Protein AF-A0A8J3VST5-F1 (afdb_monomer_lite)

Radius of gyration: 38.05 Å; chains: 1; bounding box: 133×100×87 Å

Secondary structure (DSSP, 8-state):
--SS----TTS-GGG--SHHHHHHHHHHHHHHTT---HHHHHHHHHTSTTSPPPPHHHHHHHHHSSPPPPHHHHHHHHHHTT--HHHHHHHHHHHHHHHHHHHHSPPPP----TTS--S--------------------------------------PPPPPPPPPPP----------PPPP--------------------------PPPP---HHHHHHHHHHHHHHHHHHHHHHHHHHHHHHHHH---S-HHHHHHHHHHHHHHHHHHHHHHHHHHHHHHHTS--------------------------------PPPPHHHHHHHHHHHHHHHS-HHHHHHHHHHH--HHHHHHHHHH-HHHHHHHHHHS-HHHHHHHHHHS-HHHHHHHHHHS-HHHHHHHHHTS-HHHHHHHHHHS-HHHHHHHHHHS-HHHHHHHHHHH-HHHHHHHHHT--GGGHHHHHHHHHHS-HHHHHHHHHHS-HHHHHHHHHHHHHHHHHHHHHHHHHHHHHTT------

pLDDT: mean 73.39, std 24.09, range [29.05, 98.31]

Structure (mmCIF, N/CA/C/O backbone):
data_AF-A0A8J3VST5-F1
#
_entry.id   AF-A0A8J3VST5-F1
#
loop_
_atom_site.group_PDB
_atom_site.id
_atom_site.type_symbol
_atom_site.label_atom_id
_atom_site.label_alt_id
_atom_site.label_comp_id
_atom_site.label_asym_id
_atom_site.label_entity_id
_atom_site.label_seq_id
_atom_site.pdbx_PDB_ins_code
_atom_site.Cartn_x
_atom_site.Cartn_y
_atom_site.Cartn_z
_atom_site.occupancy
_atom_site.B_iso_or_equiv
_atom_site.auth_seq_id
_atom_site.auth_comp_id
_atom_site.auth_asym_id
_atom_site.auth_atom_id
_atom_site.pdbx_PDB_model_num
ATOM 1 N N . MET A 1 1 ? 11.938 -4.687 -48.639 1.00 58.28 1 MET A N 1
ATOM 2 C CA . MET A 1 1 ? 10.747 -3.896 -48.274 1.00 58.28 1 MET A CA 1
ATOM 3 C C . MET A 1 1 ? 9.734 -4.888 -47.732 1.00 58.28 1 MET A C 1
ATOM 5 O O . MET A 1 1 ? 9.800 -6.022 -48.190 1.00 58.28 1 MET A O 1
ATOM 9 N N . PRO A 1 2 ? 8.868 -4.529 -46.771 1.00 67.06 2 PRO A N 1
ATOM 10 C CA . PRO A 1 2 ? 7.677 -5.338 -46.506 1.00 67.06 2 PRO A CA 1
ATOM 11 C C . PRO A 1 2 ? 6.933 -5.578 -47.833 1.00 67.06 2 PRO A C 1
ATOM 13 O O . PRO A 1 2 ? 6.939 -4.695 -48.692 1.00 67.06 2 PRO A O 1
ATOM 16 N N . ASP A 1 3 ? 6.347 -6.762 -48.019 1.00 78.00 3 ASP A N 1
ATOM 17 C CA . ASP A 1 3 ? 5.795 -7.239 -49.305 1.00 78.00 3 ASP A CA 1
ATOM 18 C C . ASP A 1 3 ? 4.527 -6.489 -49.784 1.00 78.00 3 ASP A C 1
ATOM 20 O O . ASP A 1 3 ? 3.815 -6.941 -50.677 1.00 78.00 3 ASP A O 1
ATOM 24 N N . GLY A 1 4 ? 4.248 -5.307 -49.232 1.00 84.44 4 GLY A N 1
ATOM 25 C CA . GLY A 1 4 ? 3.166 -4.427 -49.652 1.00 84.44 4 GLY A CA 1
ATOM 26 C C . GLY A 1 4 ? 3.228 -3.054 -48.973 1.00 84.44 4 GLY A C 1
ATOM 27 O O . GLY A 1 4 ? 3.917 -2.893 -47.959 1.00 84.44 4 GLY A O 1
ATOM 28 N N . PRO A 1 5 ? 2.531 -2.044 -49.530 1.00 86.75 5 PRO A N 1
ATOM 29 C CA . PRO A 1 5 ? 2.372 -0.748 -48.881 1.00 86.75 5 PRO A CA 1
ATOM 30 C C . PRO A 1 5 ? 1.632 -0.921 -47.553 1.00 86.75 5 PRO A C 1
ATOM 32 O O . PRO A 1 5 ? 0.603 -1.590 -47.478 1.00 86.75 5 PRO A O 1
ATOM 35 N N . VAL A 1 6 ? 2.159 -0.305 -46.499 1.00 90.12 6 VAL A N 1
ATOM 36 C CA . VAL A 1 6 ? 1.558 -0.361 -45.163 1.00 90.12 6 VAL A CA 1
ATOM 37 C C . VAL A 1 6 ? 0.532 0.758 -45.072 1.00 90.12 6 VAL A C 1
ATOM 39 O O . VAL A 1 6 ? 0.888 1.936 -45.119 1.00 90.12 6 VAL A O 1
ATOM 42 N N . THR A 1 7 ? -0.743 0.400 -44.943 1.00 91.56 7 THR A N 1
ATOM 43 C CA . THR A 1 7 ? -1.831 1.362 -44.743 1.00 91.56 7 THR A CA 1
ATOM 44 C C . THR A 1 7 ? -1.852 1.834 -43.291 1.00 91.56 7 THR A C 1
ATOM 46 O O . THR A 1 7 ? -1.927 1.031 -42.364 1.00 91.56 7 THR A O 1
ATOM 49 N N . THR A 1 8 ? -1.785 3.148 -43.080 1.00 92.25 8 THR A N 1
ATOM 50 C CA . THR A 1 8 ? -1.788 3.786 -41.750 1.00 92.25 8 THR A CA 1
ATOM 51 C C . THR A 1 8 ? -3.149 4.345 -41.339 1.00 92.25 8 THR A C 1
ATOM 53 O O . THR A 1 8 ? -3.230 5.114 -40.384 1.00 92.25 8 THR A O 1
ATOM 56 N N . ASP A 1 9 ? -4.222 3.953 -42.028 1.00 92.19 9 ASP A N 1
ATOM 57 C CA . ASP A 1 9 ? -5.561 4.513 -41.817 1.00 92.19 9 ASP A CA 1
ATOM 58 C C . ASP A 1 9 ? -6.121 4.237 -40.413 1.00 92.19 9 ASP A C 1
ATOM 60 O O . ASP A 1 9 ? -6.826 5.082 -39.866 1.00 92.19 9 ASP A O 1
ATOM 64 N N . ASP A 1 10 ? -5.693 3.143 -39.776 1.00 90.00 10 ASP A N 1
ATOM 65 C CA . ASP A 1 10 ? -6.088 2.760 -38.411 1.00 90.00 10 ASP A CA 1
ATOM 66 C C . ASP A 1 10 ? -5.302 3.480 -37.295 1.00 90.00 10 ASP A C 1
ATOM 68 O O . ASP A 1 10 ? -5.485 3.204 -36.098 1.00 90.00 10 ASP A O 1
ATOM 72 N N . ILE A 1 11 ? -4.369 4.367 -37.658 1.00 92.88 11 ILE A N 1
ATOM 73 C CA . ILE A 1 11 ? -3.562 5.132 -36.705 1.00 92.88 11 ILE A CA 1
ATOM 74 C C . ILE A 1 11 ? -4.218 6.512 -36.509 1.00 92.88 11 ILE A C 1
ATOM 76 O O . ILE A 1 11 ? -4.186 7.333 -37.429 1.00 92.88 11 ILE A O 1
ATOM 80 N N . PRO A 1 12 ? -4.776 6.810 -35.316 1.00 94.81 12 PRO A N 1
ATOM 81 C CA . PRO A 1 12 ? -5.526 8.041 -35.053 1.00 94.81 12 PRO A CA 1
ATOM 82 C C . PRO A 1 12 ? -4.596 9.254 -34.859 1.00 94.81 12 PRO A C 1
ATOM 84 O O . PRO A 1 12 ? -4.381 9.750 -33.749 1.00 94.81 12 PRO A O 1
ATOM 87 N N . LEU A 1 13 ? -3.982 9.721 -35.950 1.00 95.19 13 LEU A N 1
ATOM 88 C CA . LEU A 1 13 ? -2.997 10.815 -35.966 1.00 95.19 13 LEU A CA 1
ATOM 89 C C . LEU A 1 13 ? -3.588 12.190 -35.617 1.00 95.19 13 LEU A C 1
ATOM 91 O O . LEU A 1 13 ? -2.845 13.128 -35.308 1.00 95.19 13 LEU A O 1
ATOM 95 N N . GLU A 1 14 ? -4.908 12.338 -35.676 1.00 95.06 14 GLU A N 1
ATOM 96 C CA . GLU A 1 14 ? -5.625 13.557 -35.305 1.00 95.06 14 GLU A CA 1
ATOM 97 C C . GLU A 1 14 ? -5.476 13.911 -33.817 1.00 95.06 14 GLU A C 1
ATOM 99 O O . GLU A 1 14 ? -5.433 15.092 -33.488 1.00 95.06 14 GLU A O 1
ATOM 104 N N . HIS A 1 15 ? -5.248 12.921 -32.947 1.00 94.00 15 HIS A N 1
ATOM 105 C CA . HIS A 1 15 ? -5.088 13.108 -31.497 1.00 94.00 15 HIS A CA 1
ATOM 106 C C . HIS A 1 15 ? -3.631 13.337 -31.051 1.00 94.00 15 HIS A C 1
ATOM 108 O O . HIS A 1 15 ? -3.329 13.427 -29.858 1.00 94.00 15 HIS A O 1
ATOM 114 N N . VAL A 1 16 ? -2.685 13.409 -31.992 1.00 96.00 16 VAL A N 1
ATOM 115 C CA . VAL A 1 16 ? -1.262 13.577 -31.679 1.00 96.00 16 VAL A CA 1
ATOM 116 C C . VAL A 1 16 ? -0.948 15.056 -31.437 1.00 96.00 16 VAL A C 1
ATOM 118 O O . VAL A 1 16 ? -0.704 15.817 -32.376 1.00 96.00 16 VAL A O 1
ATOM 121 N N . HIS A 1 17 ? -0.930 15.445 -30.159 1.00 95.50 17 HIS A N 1
ATOM 122 C CA . HIS A 1 17 ? -0.619 16.812 -29.715 1.00 95.50 17 HIS A CA 1
ATOM 123 C C . HIS A 1 17 ? 0.739 16.966 -29.024 1.00 95.50 17 HIS A C 1
ATOM 125 O O . HIS A 1 17 ? 1.175 18.094 -28.837 1.00 95.50 17 HIS A O 1
ATOM 131 N N . SER A 1 18 ? 1.430 15.865 -28.710 1.00 95.06 18 SER A N 1
ATOM 132 C CA . SER A 1 18 ? 2.722 15.873 -28.013 1.00 95.06 18 SER A CA 1
ATOM 133 C C . SER A 1 18 ? 3.721 14.891 -28.630 1.00 95.06 18 SER A C 1
ATOM 135 O O . SER A 1 18 ? 3.349 13.951 -29.341 1.00 95.06 18 SER A O 1
ATOM 137 N N . PHE A 1 19 ? 5.018 15.063 -28.341 1.00 94.88 19 PHE A N 1
ATOM 138 C CA . PHE A 1 19 ? 6.050 14.124 -28.817 1.00 94.88 19 PHE A CA 1
ATOM 139 C C . PHE A 1 19 ? 5.926 12.730 -28.211 1.00 94.88 19 PHE A C 1
ATOM 141 O O . PHE A 1 19 ? 6.285 11.757 -28.871 1.00 94.88 19 PHE A O 1
ATOM 148 N N . ALA A 1 20 ? 5.392 12.623 -26.993 1.00 93.25 20 ALA A N 1
ATOM 149 C CA . ALA A 1 20 ? 5.099 11.334 -26.381 1.00 93.25 20 ALA A CA 1
ATOM 150 C C . ALA A 1 20 ? 4.013 10.588 -27.175 1.00 93.25 20 ALA A C 1
ATOM 152 O O . ALA A 1 20 ? 4.202 9.420 -27.517 1.00 93.25 20 ALA A O 1
ATOM 153 N N . ALA A 1 21 ? 2.934 11.283 -27.558 1.00 95.25 21 ALA A N 1
ATOM 154 C CA . ALA A 1 21 ? 1.873 10.716 -28.388 1.00 95.25 21 ALA A CA 1
ATOM 155 C C . ALA A 1 21 ? 2.378 10.338 -29.792 1.00 95.25 21 ALA A C 1
ATOM 157 O O . ALA A 1 21 ? 2.118 9.232 -30.266 1.00 95.25 21 ALA A O 1
ATOM 158 N N . LEU A 1 22 ? 3.173 11.206 -30.434 1.00 96.62 22 LEU A N 1
ATOM 159 C CA . LEU A 1 22 ? 3.771 10.915 -31.743 1.00 96.62 22 LEU A CA 1
ATOM 160 C C . LEU A 1 22 ? 4.664 9.672 -31.683 1.00 96.62 22 LEU A C 1
ATOM 162 O O . LEU A 1 22 ? 4.609 8.814 -32.563 1.00 96.62 22 LEU A O 1
ATOM 166 N N . ARG A 1 23 ? 5.476 9.558 -30.628 1.00 96.06 23 ARG A N 1
ATOM 167 C CA . ARG A 1 23 ? 6.342 8.402 -30.406 1.00 96.06 23 ARG A CA 1
ATOM 168 C C . ARG A 1 23 ? 5.530 7.122 -30.209 1.00 96.06 23 ARG A C 1
ATOM 170 O O . ARG A 1 23 ? 5.881 6.109 -30.805 1.00 96.06 23 ARG A O 1
ATOM 177 N N . ALA A 1 24 ? 4.444 7.161 -29.438 1.00 95.81 24 ALA A N 1
ATOM 178 C CA . ALA A 1 24 ? 3.555 6.011 -29.275 1.00 95.81 24 ALA A CA 1
ATOM 179 C C . ALA A 1 24 ? 2.986 5.537 -30.625 1.00 95.81 24 ALA A C 1
ATOM 181 O O . ALA A 1 24 ? 2.981 4.339 -30.907 1.00 95.81 24 ALA A O 1
ATOM 182 N N . MET A 1 25 ? 2.595 6.469 -31.502 1.00 97.38 25 MET A N 1
ATOM 183 C CA . MET A 1 25 ? 2.127 6.128 -32.851 1.00 97.38 25 MET A CA 1
ATOM 184 C C . MET A 1 25 ? 3.245 5.553 -33.730 1.00 97.38 25 MET A C 1
ATOM 186 O O . MET A 1 25 ? 3.006 4.596 -34.460 1.00 97.38 25 MET A O 1
ATOM 190 N N . LEU A 1 26 ? 4.478 6.064 -33.630 1.00 97.00 26 LEU A N 1
ATOM 191 C CA . LEU A 1 26 ? 5.635 5.495 -34.336 1.00 97.00 26 LEU A CA 1
ATOM 192 C C . LEU A 1 26 ? 5.984 4.078 -33.867 1.00 97.00 26 LEU A C 1
ATOM 194 O O . LEU A 1 26 ? 6.390 3.258 -34.687 1.00 97.00 26 LEU A O 1
ATOM 198 N N . ILE A 1 27 ? 5.825 3.780 -32.574 1.00 96.50 27 ILE A N 1
ATOM 199 C CA . ILE A 1 27 ? 5.998 2.424 -32.032 1.00 96.50 27 ILE A CA 1
ATOM 200 C C . ILE A 1 27 ? 4.908 1.501 -32.586 1.00 96.50 27 ILE A C 1
ATOM 202 O O . ILE A 1 27 ? 5.225 0.422 -33.075 1.00 96.50 27 ILE A O 1
ATOM 206 N N . ARG A 1 28 ? 3.647 1.950 -32.599 1.00 96.19 28 ARG A N 1
ATOM 207 C CA . ARG A 1 28 ? 2.539 1.182 -33.183 1.00 96.19 28 ARG A CA 1
ATOM 208 C C . ARG A 1 28 ? 2.754 0.913 -34.673 1.00 96.19 28 ARG A C 1
ATOM 210 O O . ARG A 1 28 ? 2.550 -0.208 -35.121 1.00 96.19 28 ARG A O 1
ATOM 217 N N . LEU A 1 29 ? 3.219 1.909 -35.427 1.00 96.75 29 LEU A N 1
ATOM 218 C CA . LEU A 1 29 ? 3.592 1.732 -36.829 1.00 96.75 29 LEU A CA 1
ATOM 219 C C . LEU A 1 29 ? 4.740 0.724 -36.975 1.00 96.75 29 LEU A C 1
ATOM 221 O O . LEU A 1 29 ? 4.660 -0.178 -37.797 1.00 96.75 29 LEU A O 1
ATOM 225 N N . HIS A 1 30 ? 5.784 0.829 -36.152 1.00 96.25 30 HIS A N 1
ATOM 226 C CA . HIS A 1 30 ? 6.892 -0.127 -36.149 1.00 96.25 30 HIS A CA 1
ATOM 227 C C . HIS A 1 30 ? 6.422 -1.568 -35.884 1.00 96.25 30 HIS A C 1
ATOM 229 O O . HIS A 1 30 ? 6.914 -2.496 -36.525 1.00 96.25 30 HIS A O 1
ATOM 235 N N . ASP A 1 31 ? 5.454 -1.751 -34.984 1.00 95.19 31 ASP A N 1
ATOM 236 C CA . ASP A 1 31 ? 4.835 -3.047 -34.705 1.00 95.19 31 ASP A CA 1
ATOM 237 C C . ASP A 1 31 ? 4.018 -3.569 -35.898 1.00 95.19 31 ASP A C 1
ATOM 239 O O . ASP A 1 31 ? 4.166 -4.736 -36.259 1.00 95.19 31 ASP A O 1
ATOM 243 N N . LEU A 1 32 ? 3.227 -2.711 -36.555 1.00 94.75 32 LEU A N 1
ATOM 244 C CA . LEU A 1 32 ? 2.435 -3.070 -37.742 1.00 94.75 32 LEU A CA 1
ATOM 245 C C . LEU A 1 32 ? 3.303 -3.525 -38.923 1.00 94.75 32 LEU A C 1
ATOM 247 O O . LEU A 1 32 ? 2.914 -4.424 -39.660 1.00 94.75 32 LEU A O 1
ATOM 251 N N . VAL A 1 33 ? 4.498 -2.949 -39.076 1.00 94.88 33 VAL A N 1
ATOM 252 C CA . VAL A 1 33 ? 5.461 -3.329 -40.128 1.00 94.88 33 VAL A CA 1
ATOM 253 C C . VAL A 1 33 ? 6.251 -4.600 -39.775 1.00 94.88 33 VAL A C 1
ATOM 255 O O . VAL A 1 33 ? 7.097 -5.048 -40.544 1.00 94.88 33 VAL A O 1
ATOM 258 N N . GLY A 1 34 ? 5.992 -5.218 -38.619 1.00 95.50 34 GLY A N 1
ATOM 259 C CA . GLY A 1 34 ? 6.677 -6.441 -38.199 1.00 95.50 34 GLY A CA 1
ATOM 260 C C . GLY A 1 34 ? 8.033 -6.196 -37.533 1.00 95.50 34 GLY A C 1
ATOM 261 O O . GLY A 1 34 ? 8.883 -7.082 -37.526 1.00 95.50 34 GLY A O 1
ATOM 262 N N . ARG A 1 35 ? 8.237 -5.011 -36.940 1.00 95.38 35 ARG A N 1
ATOM 263 C CA . ARG A 1 35 ? 9.435 -4.636 -36.165 1.00 95.38 35 ARG A CA 1
ATOM 264 C C . ARG A 1 35 ? 10.750 -4.766 -36.946 1.00 95.38 35 ARG A C 1
ATOM 266 O O . ARG A 1 35 ? 11.656 -5.478 -36.499 1.00 95.38 35 ARG A O 1
ATOM 273 N N . PRO A 1 36 ? 10.898 -4.064 -38.084 1.00 95.50 36 PRO A N 1
ATOM 274 C CA . PRO A 1 36 ? 12.119 -4.125 -38.882 1.00 95.50 36 PRO A CA 1
ATOM 275 C C . PRO A 1 36 ? 13.347 -3.762 -38.042 1.00 95.50 36 PRO A C 1
ATOM 277 O O . PRO A 1 36 ? 13.343 -2.805 -37.262 1.00 95.50 36 PRO A O 1
ATOM 280 N N . GLY A 1 37 ? 14.434 -4.511 -38.205 1.00 94.81 37 GLY A N 1
ATOM 281 C CA . GLY A 1 37 ? 15.653 -4.269 -37.442 1.00 94.81 37 GLY A CA 1
ATOM 282 C C . GLY A 1 37 ? 16.209 -2.867 -37.721 1.00 94.81 37 GLY A C 1
ATOM 283 O O . GLY A 1 37 ? 16.169 -2.377 -38.846 1.00 94.81 37 GLY A O 1
ATOM 284 N N . ALA A 1 38 ? 16.824 -2.211 -36.732 1.00 95.00 38 ALA A N 1
ATOM 285 C CA . ALA A 1 38 ? 17.410 -0.879 -36.942 1.00 95.00 38 ALA A CA 1
ATOM 286 C C . ALA A 1 38 ? 18.494 -0.852 -38.052 1.00 95.00 38 ALA A C 1
ATOM 288 O O . ALA A 1 38 ? 18.741 0.189 -38.660 1.00 95.00 38 ALA A O 1
ATOM 289 N N . GLY A 1 39 ? 19.121 -1.998 -38.350 1.00 92.81 39 GLY A N 1
ATOM 290 C CA . GLY A 1 39 ? 20.002 -2.161 -39.511 1.00 92.81 39 GLY A CA 1
ATOM 291 C C . GLY A 1 39 ? 19.263 -2.157 -40.856 1.00 92.81 39 GLY A C 1
ATOM 292 O O . GLY A 1 39 ? 19.779 -1.607 -41.824 1.00 92.81 39 GLY A O 1
ATOM 293 N N . GLU A 1 40 ? 18.051 -2.708 -40.916 1.00 95.38 40 GLU A N 1
ATOM 294 C CA . GLU A 1 40 ? 17.193 -2.689 -42.108 1.00 95.38 40 GLU A CA 1
ATOM 295 C C . GLU A 1 40 ? 16.663 -1.282 -42.365 1.00 95.38 40 GLU A C 1
ATOM 297 O O . GLU A 1 40 ? 16.781 -0.782 -43.478 1.00 95.38 40 GLU A O 1
ATOM 302 N N . VAL A 1 41 ? 16.205 -0.591 -41.316 1.00 96.44 41 VAL A N 1
ATOM 303 C CA . VAL A 1 41 ? 15.792 0.820 -41.397 1.00 96.44 41 VAL A CA 1
ATOM 304 C C . VAL A 1 41 ? 16.930 1.697 -41.934 1.00 96.44 41 VAL A C 1
ATOM 306 O O . VAL A 1 41 ? 16.716 2.526 -42.819 1.00 96.44 41 VAL A O 1
ATOM 309 N N . LYS A 1 42 ? 18.170 1.481 -41.469 1.00 95.88 42 LYS A N 1
ATOM 310 C CA . LYS A 1 42 ? 19.354 2.161 -42.018 1.00 95.88 42 LYS A CA 1
ATOM 311 C C . LYS A 1 42 ? 19.558 1.846 -43.504 1.00 95.88 42 LYS A C 1
ATOM 313 O O . LYS A 1 42 ? 19.840 2.754 -44.278 1.00 95.88 42 LYS A O 1
ATOM 318 N N . ARG A 1 43 ? 19.430 0.579 -43.914 1.00 95.88 43 ARG A N 1
ATOM 319 C CA . ARG A 1 43 ? 19.575 0.177 -45.326 1.00 95.88 43 ARG A CA 1
ATOM 320 C C . ARG A 1 43 ? 18.505 0.824 -46.210 1.00 95.88 43 ARG A C 1
ATOM 322 O O . ARG A 1 43 ? 18.849 1.352 -47.260 1.00 95.88 43 ARG A O 1
ATOM 329 N N . PHE A 1 44 ? 17.245 0.844 -45.774 1.00 95.25 44 PHE A N 1
ATOM 330 C CA . PHE A 1 44 ? 16.149 1.448 -46.539 1.00 95.25 44 PHE A CA 1
ATOM 331 C C . PHE A 1 44 ? 16.254 2.971 -46.633 1.00 95.25 44 PHE A C 1
ATOM 333 O O . PHE A 1 44 ? 15.956 3.531 -47.682 1.00 95.25 44 PHE A O 1
ATOM 340 N N . THR A 1 45 ? 16.709 3.643 -45.572 1.00 95.38 45 THR A N 1
ATOM 341 C CA . THR A 1 45 ? 16.940 5.097 -45.610 1.00 95.38 45 THR A CA 1
ATOM 342 C C . THR A 1 45 ? 18.154 5.474 -46.454 1.00 95.38 45 THR A C 1
ATOM 344 O O . THR A 1 45 ? 18.098 6.467 -47.165 1.00 95.38 45 THR A O 1
ATOM 347 N N . ALA A 1 46 ? 19.222 4.670 -46.439 1.00 95.75 46 ALA A N 1
ATOM 348 C CA . ALA A 1 46 ? 20.407 4.901 -47.270 1.00 95.75 46 ALA A CA 1
ATOM 349 C C . ALA A 1 46 ? 20.147 4.706 -48.775 1.00 95.75 46 ALA A C 1
ATOM 351 O O . ALA A 1 46 ? 20.812 5.330 -49.596 1.00 95.75 46 ALA A O 1
ATOM 352 N N . ALA A 1 47 ? 19.197 3.841 -49.141 1.00 94.50 47 ALA A N 1
ATOM 353 C CA . ALA A 1 47 ? 18.849 3.569 -50.536 1.00 94.50 47 ALA A CA 1
ATOM 354 C C . ALA A 1 47 ? 17.912 4.622 -51.158 1.00 94.50 47 ALA A C 1
ATOM 356 O O . ALA A 1 47 ? 17.701 4.608 -52.369 1.00 94.50 47 ALA A O 1
ATOM 357 N N . ALA A 1 48 ? 17.331 5.514 -50.351 1.00 95.12 48 ALA A N 1
ATOM 358 C CA . ALA A 1 48 ? 16.345 6.488 -50.797 1.00 95.12 48 ALA A CA 1
ATOM 359 C C . ALA A 1 48 ? 17.003 7.857 -51.070 1.00 95.12 48 ALA A C 1
ATOM 361 O O . ALA A 1 48 ? 17.449 8.516 -50.125 1.00 95.12 48 ALA A O 1
ATOM 362 N N . PRO A 1 49 ? 17.077 8.319 -52.333 1.00 95.31 49 PRO A N 1
ATOM 363 C CA . PRO A 1 49 ? 17.697 9.600 -52.653 1.00 95.31 49 PRO A CA 1
ATOM 364 C C . PRO A 1 49 ? 16.927 10.762 -52.011 1.00 95.31 49 PRO A C 1
ATOM 366 O O . PRO A 1 49 ? 15.701 10.812 -52.049 1.00 95.31 49 PRO A O 1
ATOM 369 N N . GLY A 1 50 ? 17.661 11.706 -51.415 1.00 94.88 50 GLY A N 1
ATOM 370 C CA . GLY A 1 50 ? 17.092 12.902 -50.781 1.00 94.88 50 GLY A CA 1
ATOM 371 C C . GLY A 1 50 ? 16.599 12.721 -49.340 1.00 94.88 50 GLY A C 1
ATOM 372 O O . GLY A 1 50 ? 16.145 13.694 -48.743 1.00 94.88 50 GLY A O 1
ATOM 373 N N . LEU A 1 51 ? 16.710 11.522 -48.753 1.00 96.25 51 LEU A N 1
ATOM 374 C CA . LEU A 1 51 ? 16.382 11.284 -47.343 1.00 96.25 51 LEU A CA 1
ATOM 375 C C . LEU A 1 51 ? 17.636 11.204 -46.465 1.00 96.25 51 LEU A C 1
ATOM 377 O O . LEU A 1 51 ? 18.693 10.723 -46.872 1.00 96.25 51 LEU A O 1
ATOM 381 N N . VAL A 1 52 ? 17.506 11.664 -45.218 1.00 97.25 52 VAL A N 1
ATOM 382 C CA . VAL A 1 52 ? 18.576 11.558 -44.220 1.00 97.25 52 VAL A CA 1
ATOM 383 C C . VAL A 1 52 ? 18.784 10.086 -43.864 1.00 97.25 52 VAL A C 1
ATOM 385 O O . VAL A 1 52 ? 17.853 9.389 -43.461 1.00 97.25 52 VAL A O 1
ATOM 388 N N . THR A 1 53 ? 20.026 9.611 -43.972 1.00 97.44 53 THR A N 1
ATOM 389 C CA . THR A 1 53 ? 20.379 8.254 -43.543 1.00 97.44 53 THR A CA 1
ATOM 390 C C . THR A 1 53 ? 20.366 8.165 -42.019 1.00 97.44 53 THR A C 1
ATOM 392 O O . THR A 1 53 ? 21.116 8.864 -41.336 1.00 97.44 53 THR A O 1
ATOM 395 N N . LEU A 1 54 ? 19.549 7.267 -41.469 1.00 97.31 54 LEU A N 1
ATOM 396 C CA . LEU A 1 54 ? 19.440 7.093 -40.023 1.00 97.31 54 LEU A CA 1
ATOM 397 C C . LEU A 1 54 ? 20.449 6.062 -39.519 1.00 97.31 54 LEU A C 1
ATOM 399 O O . LEU A 1 54 ? 20.483 4.915 -39.966 1.00 97.31 54 LEU A O 1
ATOM 403 N N . SER A 1 55 ? 21.270 6.446 -38.539 1.00 96.75 55 SER A N 1
ATOM 404 C CA . SER A 1 55 ? 22.145 5.489 -37.858 1.00 96.75 55 SER A CA 1
ATOM 405 C C . SER A 1 55 ? 21.330 4.534 -36.976 1.00 96.75 55 SER A C 1
ATOM 407 O O . SER A 1 55 ? 20.262 4.887 -36.474 1.00 96.75 55 SER A O 1
ATOM 409 N N . ARG A 1 56 ? 21.860 3.327 -36.727 1.00 95.88 56 ARG A N 1
ATOM 410 C CA . ARG A 1 56 ? 21.216 2.315 -35.868 1.00 95.88 56 ARG A CA 1
ATOM 411 C C . ARG A 1 56 ? 20.843 2.893 -34.496 1.00 95.88 56 ARG A C 1
ATOM 413 O O . ARG A 1 56 ? 19.709 2.741 -34.052 1.00 95.88 56 ARG A O 1
ATOM 420 N N . ASN A 1 57 ? 21.778 3.608 -33.867 1.00 94.56 57 ASN A N 1
ATOM 421 C CA . ASN A 1 57 ? 21.565 4.237 -32.563 1.00 94.56 57 ASN A CA 1
ATOM 422 C C . ASN A 1 57 ? 20.501 5.333 -32.631 1.00 94.56 57 ASN A C 1
ATOM 424 O O . ASN A 1 57 ? 19.720 5.482 -31.696 1.00 94.56 57 ASN A O 1
ATOM 428 N N . ARG A 1 58 ? 20.422 6.081 -33.739 1.00 96.50 58 ARG A N 1
ATOM 429 C CA . ARG A 1 58 ? 19.411 7.127 -33.899 1.00 96.50 58 ARG A CA 1
ATOM 430 C C . ARG A 1 58 ? 18.002 6.545 -33.989 1.00 96.50 58 ARG A C 1
ATOM 432 O O . ARG A 1 58 ? 17.125 7.024 -33.280 1.00 96.50 58 ARG A O 1
ATOM 439 N N . VAL A 1 59 ? 17.810 5.475 -34.765 1.00 96.50 59 VAL A N 1
ATOM 440 C CA . VAL A 1 59 ? 16.526 4.751 -34.846 1.00 96.50 59 VAL A CA 1
ATOM 441 C C . VAL A 1 59 ? 16.097 4.260 -33.461 1.00 96.50 59 VAL A C 1
ATOM 443 O O . VAL A 1 59 ? 14.973 4.517 -33.035 1.00 96.50 59 VAL A O 1
ATOM 446 N N . VAL A 1 60 ? 17.012 3.627 -32.716 1.00 95.19 60 VAL A N 1
ATOM 447 C CA . VAL A 1 60 ? 16.731 3.152 -31.351 1.00 95.19 60 VAL A CA 1
ATOM 448 C C . VAL A 1 60 ? 16.377 4.311 -30.423 1.00 95.19 60 VAL A C 1
ATOM 450 O O . VAL A 1 60 ? 15.404 4.209 -29.687 1.00 95.19 60 VAL A O 1
ATOM 453 N N . ARG A 1 61 ? 17.098 5.436 -30.472 1.00 94.50 61 ARG A N 1
ATOM 454 C CA . ARG A 1 61 ? 16.809 6.592 -29.610 1.00 94.50 61 ARG A CA 1
ATOM 455 C C . ARG A 1 61 ? 15.495 7.293 -29.953 1.00 94.50 61 ARG A C 1
ATOM 457 O O . ARG A 1 61 ? 14.870 7.806 -29.034 1.00 94.50 61 ARG A O 1
ATOM 464 N N . ILE A 1 62 ? 15.061 7.291 -31.214 1.00 95.38 62 ILE A N 1
ATOM 465 C CA . ILE A 1 62 ? 13.747 7.826 -31.610 1.00 95.38 62 ILE A CA 1
ATOM 466 C C . ILE A 1 62 ? 12.616 6.912 -31.111 1.00 95.38 62 ILE A C 1
ATOM 468 O O . ILE A 1 62 ? 11.618 7.394 -30.580 1.00 95.38 62 ILE A O 1
ATOM 472 N N . LEU A 1 63 ? 12.763 5.589 -31.246 1.00 95.12 63 LEU A N 1
ATOM 473 C CA . LEU A 1 63 ? 11.714 4.638 -30.854 1.00 95.12 63 LEU A CA 1
ATOM 474 C C . LEU A 1 63 ? 11.686 4.367 -29.343 1.00 95.12 63 LEU A C 1
ATOM 476 O O . LEU A 1 63 ? 10.615 4.219 -28.756 1.00 95.12 63 LEU A O 1
ATOM 480 N N . ARG A 1 64 ? 12.847 4.302 -28.687 1.00 89.56 64 ARG A N 1
ATOM 481 C CA . ARG A 1 64 ? 13.000 3.883 -27.280 1.00 89.56 64 ARG A CA 1
ATOM 482 C C . ARG A 1 64 ? 13.432 4.997 -26.328 1.00 89.56 64 ARG A C 1
ATOM 484 O O . ARG A 1 64 ? 13.163 4.884 -25.139 1.00 89.56 64 ARG A O 1
ATOM 491 N N . GLY A 1 65 ? 14.083 6.043 -26.827 1.00 83.31 65 GLY A N 1
ATOM 492 C CA . GLY A 1 65 ? 14.661 7.102 -26.003 1.00 83.31 65 GLY A CA 1
ATOM 493 C C . GLY A 1 65 ? 13.814 8.379 -25.929 1.00 83.31 65 GLY A C 1
ATOM 494 O O . GLY A 1 65 ? 12.758 8.476 -26.556 1.00 83.31 65 GLY A O 1
ATOM 495 N N . PRO A 1 66 ? 14.305 9.397 -25.198 1.00 84.62 66 PRO A N 1
ATOM 496 C CA . PRO A 1 66 ? 13.659 10.705 -25.075 1.00 84.62 66 PRO A CA 1
ATOM 497 C C . PRO A 1 66 ? 13.942 11.626 -26.276 1.00 84.62 66 PRO A C 1
ATOM 499 O O . PRO A 1 66 ? 13.648 12.821 -26.232 1.00 84.62 66 PRO A O 1
ATOM 502 N N . ILE A 1 67 ? 14.562 11.112 -27.347 1.00 92.75 67 ILE A N 1
ATOM 503 C CA . ILE A 1 67 ? 14.926 11.945 -28.491 1.00 92.75 67 ILE A CA 1
ATOM 504 C C . ILE A 1 67 ? 13.694 12.269 -29.320 1.00 92.75 67 ILE A C 1
ATOM 506 O O . ILE A 1 67 ? 13.017 11.395 -29.856 1.00 92.75 67 ILE A O 1
ATOM 510 N N . ARG A 1 68 ? 13.496 13.569 -29.518 1.00 94.12 68 ARG A N 1
ATOM 511 C CA . ARG A 1 68 ? 12.580 14.104 -30.512 1.00 94.12 68 ARG A CA 1
ATOM 512 C C . ARG A 1 68 ? 13.171 13.928 -31.919 1.00 94.12 68 ARG A C 1
ATOM 514 O O . ARG A 1 68 ? 14.245 14.482 -32.173 1.00 94.12 68 ARG A O 1
ATOM 521 N N . PRO A 1 69 ? 12.486 13.227 -32.840 1.00 97.00 69 PRO A N 1
ATOM 522 C CA . PRO A 1 69 ? 12.924 13.159 -34.226 1.00 97.00 69 PRO A CA 1
ATOM 523 C C . PRO A 1 69 ? 12.775 14.529 -34.897 1.00 97.00 69 PRO A C 1
ATOM 525 O O . PRO A 1 69 ? 11.781 15.239 -34.685 1.00 97.00 69 PRO A O 1
ATOM 528 N N . SER A 1 70 ? 13.746 14.895 -35.732 1.00 97.44 70 SER A N 1
ATOM 529 C CA . SER A 1 70 ? 13.565 15.985 -36.690 1.00 97.44 70 SER A CA 1
ATOM 530 C C . SER A 1 70 ? 12.507 15.601 -37.734 1.00 97.44 70 SER A C 1
ATOM 532 O O . SER A 1 70 ? 12.124 14.434 -37.861 1.00 97.44 70 SER A O 1
ATOM 534 N N . ARG A 1 71 ? 12.015 16.583 -38.494 1.00 97.31 71 ARG A N 1
ATOM 535 C CA . ARG A 1 71 ? 11.033 16.320 -39.554 1.00 97.31 71 ARG A CA 1
ATOM 536 C C . ARG A 1 71 ? 11.604 15.405 -40.645 1.00 97.31 71 ARG A C 1
ATOM 538 O O . ARG A 1 71 ? 10.916 14.495 -41.098 1.00 97.31 71 ARG A O 1
ATOM 545 N N . ASP A 1 72 ? 12.869 15.591 -41.009 1.00 97.75 72 ASP A N 1
ATOM 546 C CA . ASP A 1 72 ? 13.531 14.760 -42.021 1.00 97.75 72 ASP A CA 1
ATOM 547 C C . ASP A 1 72 ? 13.792 13.339 -41.512 1.00 97.75 72 ASP A C 1
ATOM 549 O O . ASP A 1 72 ? 13.635 12.374 -42.256 1.00 97.75 72 ASP A O 1
ATOM 553 N N . GLU A 1 73 ? 14.103 13.187 -40.220 1.00 97.81 73 GLU A N 1
ATOM 554 C CA . GLU A 1 73 ? 14.243 11.875 -39.580 1.00 97.81 73 GLU A CA 1
ATOM 555 C C . GLU A 1 73 ? 12.911 11.121 -39.526 1.00 97.81 73 GLU A C 1
ATOM 557 O O . GLU A 1 73 ? 12.876 9.914 -39.770 1.00 97.81 73 GLU A O 1
ATOM 562 N N . LEU A 1 74 ? 11.806 11.826 -39.253 1.00 98.12 74 LEU A N 1
ATOM 563 C CA . LEU A 1 74 ? 10.465 11.253 -39.325 1.00 98.12 74 LEU A CA 1
ATOM 564 C C . LEU A 1 74 ? 10.156 10.772 -40.749 1.00 98.12 74 LEU A C 1
ATOM 566 O O . LEU A 1 74 ? 9.750 9.628 -40.929 1.00 98.12 74 LEU A O 1
ATOM 570 N N . ARG A 1 75 ? 10.387 11.608 -41.768 1.00 97.88 75 ARG A N 1
ATOM 571 C CA . ARG A 1 75 ? 10.151 11.243 -43.176 1.00 97.88 75 ARG A CA 1
ATOM 572 C C . ARG A 1 75 ? 10.991 10.044 -43.613 1.00 97.88 75 ARG A C 1
ATOM 574 O O . ARG A 1 75 ? 10.473 9.160 -44.292 1.00 97.88 75 ARG A O 1
ATOM 581 N N . ALA A 1 76 ? 12.249 9.984 -43.178 1.00 97.69 76 ALA A N 1
ATOM 582 C CA . ALA A 1 76 ? 13.129 8.846 -43.416 1.00 97.69 76 ALA A CA 1
ATOM 583 C C . ALA A 1 76 ? 12.594 7.555 -42.765 1.00 97.69 76 ALA A C 1
ATOM 585 O O . ALA A 1 76 ? 12.562 6.512 -43.419 1.00 97.69 76 ALA A O 1
ATOM 586 N N . LEU A 1 77 ? 12.097 7.617 -41.521 1.00 97.69 77 LEU A N 1
ATOM 587 C CA . LEU A 1 77 ? 11.457 6.471 -40.859 1.00 97.69 77 LEU A CA 1
ATOM 588 C C . LEU A 1 77 ? 10.194 6.004 -41.588 1.00 97.69 77 LEU A C 1
ATOM 590 O O . LEU A 1 77 ? 10.055 4.813 -41.852 1.00 97.69 77 LEU A O 1
ATOM 594 N N . LEU A 1 78 ? 9.299 6.925 -41.950 1.00 97.75 78 LEU A N 1
ATOM 595 C CA . LEU A 1 78 ? 8.061 6.594 -42.664 1.00 97.75 78 LEU A CA 1
ATOM 596 C C . LEU A 1 78 ? 8.349 5.961 -44.031 1.00 97.75 78 LEU A C 1
ATOM 598 O O . LEU A 1 78 ? 7.675 5.012 -44.424 1.00 97.75 78 LEU A O 1
ATOM 602 N N . HIS A 1 79 ? 9.391 6.432 -44.724 1.00 96.56 79 HIS A N 1
ATOM 603 C CA . HIS A 1 79 ? 9.861 5.801 -45.954 1.00 96.56 79 HIS A CA 1
ATOM 604 C C . HIS A 1 79 ? 10.372 4.381 -45.718 1.00 96.56 79 HIS A C 1
ATOM 606 O O . HIS A 1 79 ? 9.997 3.465 -46.445 1.00 96.56 79 HIS A O 1
ATOM 612 N N . ALA A 1 80 ? 11.208 4.179 -44.698 1.00 96.88 80 ALA A N 1
ATOM 613 C CA . ALA A 1 80 ? 11.725 2.856 -44.360 1.00 96.88 80 ALA A CA 1
ATOM 614 C C . ALA A 1 80 ? 10.623 1.864 -43.953 1.00 96.88 80 ALA A C 1
ATOM 616 O O . ALA A 1 80 ? 10.790 0.661 -44.136 1.00 96.88 80 ALA A O 1
ATOM 617 N N . TYR A 1 81 ? 9.506 2.366 -43.429 1.00 97.25 81 TYR A N 1
ATOM 618 C CA . TYR A 1 81 ? 8.320 1.588 -43.071 1.00 97.25 81 TYR A CA 1
ATOM 619 C C . TYR A 1 81 ? 7.336 1.385 -44.228 1.00 97.25 81 TYR A C 1
ATOM 621 O O . TYR A 1 81 ? 6.299 0.764 -44.029 1.00 97.25 81 TYR A O 1
ATOM 629 N N . GLY A 1 82 ? 7.645 1.876 -45.432 1.00 96.44 82 GLY A N 1
ATOM 630 C CA . GLY A 1 82 ? 6.782 1.693 -46.598 1.00 96.44 82 GLY A CA 1
ATOM 631 C C . GLY A 1 82 ? 5.466 2.470 -46.519 1.00 96.44 82 GLY A C 1
ATOM 632 O O . GLY A 1 82 ? 4.500 2.084 -47.171 1.00 96.44 82 GLY A O 1
ATOM 633 N N . VAL A 1 83 ? 5.416 3.555 -45.734 1.00 96.94 83 VAL A N 1
ATOM 634 C CA . VAL A 1 83 ? 4.231 4.421 -45.658 1.00 96.94 83 VAL A CA 1
ATOM 635 C C . VAL A 1 83 ? 4.089 5.189 -46.981 1.00 96.94 83 VAL A C 1
ATOM 637 O O . VAL A 1 83 ? 5.053 5.869 -47.379 1.00 96.94 83 VAL A O 1
ATOM 640 N N . PRO A 1 84 ? 2.924 5.115 -47.653 1.00 96.25 84 PRO A N 1
ATOM 641 C CA . PRO A 1 84 ? 2.641 5.846 -48.889 1.00 96.25 84 PRO A CA 1
ATOM 642 C C . PRO A 1 84 ? 2.794 7.366 -48.740 1.00 96.25 84 PRO A C 1
ATOM 644 O O . PRO A 1 84 ? 2.593 7.922 -47.659 1.00 96.25 84 PRO A O 1
ATOM 647 N N . GLU A 1 85 ? 3.186 8.059 -49.810 1.00 94.44 85 GLU A N 1
ATOM 648 C CA . GLU A 1 85 ? 3.499 9.496 -49.766 1.00 94.44 85 GLU A CA 1
ATOM 649 C C . GLU A 1 85 ? 2.281 10.374 -49.433 1.00 94.44 85 GLU A C 1
ATOM 651 O O . GLU A 1 85 ? 2.397 11.327 -48.661 1.00 94.44 85 GLU A O 1
ATOM 656 N N . ASP A 1 86 ? 1.101 9.995 -49.917 1.00 93.62 86 ASP A N 1
ATOM 657 C CA . ASP A 1 86 ? -0.191 10.598 -49.582 1.00 93.62 86 ASP A CA 1
ATOM 658 C C . ASP A 1 86 ? -0.494 10.517 -48.076 1.00 93.62 86 ASP A C 1
ATOM 660 O O . ASP A 1 86 ? -0.965 11.489 -47.477 1.00 93.62 86 ASP A O 1
ATOM 664 N N . GLN A 1 87 ? -0.120 9.414 -47.423 1.00 96.12 87 GLN A N 1
ATOM 665 C CA . GLN A 1 87 ? -0.300 9.240 -45.981 1.00 96.12 87 GLN A CA 1
ATOM 666 C C . GLN A 1 87 ? 0.768 9.968 -45.151 1.00 96.12 87 GLN A C 1
ATOM 668 O O . GLN A 1 87 ? 0.490 10.413 -44.032 1.00 96.12 87 GLN A O 1
ATOM 673 N N . ARG A 1 88 ? 1.981 10.182 -45.686 1.00 96.56 88 ARG A N 1
ATOM 674 C CA . ARG A 1 88 ? 3.054 10.917 -44.980 1.00 96.56 88 ARG A CA 1
ATOM 675 C C . ARG A 1 88 ? 2.673 12.355 -44.648 1.00 96.56 88 ARG A C 1
ATOM 677 O O . ARG A 1 88 ? 3.159 12.889 -43.651 1.00 96.56 88 ARG A O 1
ATOM 684 N N . ARG A 1 89 ? 1.769 12.970 -45.416 1.00 96.25 89 ARG A N 1
ATOM 685 C CA . ARG A 1 89 ? 1.244 14.310 -45.116 1.00 96.25 89 ARG A CA 1
ATOM 686 C C . ARG A 1 89 ? 0.553 14.368 -43.747 1.00 96.25 89 ARG A C 1
ATOM 688 O O . ARG A 1 89 ? 0.812 15.295 -42.983 1.00 96.25 89 ARG A O 1
ATOM 695 N N . ARG A 1 90 ? -0.248 13.354 -43.393 1.00 96.94 90 ARG A N 1
ATOM 696 C CA . ARG A 1 90 ? -0.934 13.273 -42.085 1.00 96.94 90 ARG A CA 1
ATOM 697 C C . ARG A 1 90 ? 0.065 13.178 -40.929 1.00 96.94 90 ARG A C 1
ATOM 699 O O . ARG A 1 90 ? -0.127 13.798 -39.883 1.00 96.94 90 ARG A O 1
ATOM 706 N N . TRP A 1 91 ? 1.159 12.444 -41.130 1.00 97.62 91 TRP A N 1
ATOM 707 C CA . TRP A 1 91 ? 2.249 12.337 -40.158 1.00 97.62 91 TRP A CA 1
ATOM 708 C C . TRP A 1 91 ? 3.039 13.639 -39.999 1.00 97.62 91 TRP A C 1
ATOM 710 O O . TRP A 1 91 ? 3.389 14.010 -38.880 1.00 97.62 91 TRP A O 1
ATOM 720 N N . ASP A 1 92 ? 3.293 14.352 -41.095 1.00 97.38 92 ASP A N 1
ATOM 721 C CA . ASP A 1 92 ? 3.910 15.681 -41.073 1.00 97.38 92 ASP A CA 1
ATOM 722 C C . ASP A 1 92 ? 3.053 16.686 -40.281 1.00 97.38 92 ASP A C 1
ATOM 724 O O . ASP A 1 92 ? 3.579 17.463 -39.480 1.00 97.38 92 ASP A O 1
ATOM 728 N N . GLU A 1 93 ? 1.730 16.654 -40.463 1.00 96.56 93 GLU A N 1
ATOM 729 C CA . GLU A 1 93 ? 0.782 17.487 -39.714 1.00 96.56 93 GLU A CA 1
ATOM 730 C C . GLU A 1 93 ? 0.748 17.117 -38.222 1.00 96.56 93 GLU A C 1
ATOM 732 O O . GLU A 1 93 ? 0.777 18.005 -37.368 1.00 96.56 93 GLU A O 1
ATOM 737 N N . ALA A 1 94 ? 0.764 15.822 -37.888 1.00 97.25 94 ALA A N 1
ATOM 738 C CA . ALA A 1 94 ? 0.871 15.344 -36.507 1.00 97.25 94 ALA A CA 1
ATOM 739 C C . ALA A 1 94 ? 2.187 15.786 -35.844 1.00 97.25 94 ALA A C 1
ATOM 741 O O . ALA A 1 94 ? 2.193 16.250 -34.702 1.00 97.25 94 ALA A O 1
ATOM 742 N N . TRP A 1 95 ? 3.307 15.717 -36.571 1.00 97.56 95 TRP A N 1
ATOM 743 C CA . TRP A 1 95 ? 4.589 16.231 -36.092 1.00 97.56 95 TRP A CA 1
ATOM 744 C C . TRP A 1 95 ? 4.547 17.745 -35.879 1.00 97.56 95 TRP A C 1
ATOM 746 O O . TRP A 1 95 ? 5.071 18.229 -34.877 1.00 97.56 95 TRP A O 1
ATOM 756 N N . ALA A 1 96 ? 3.901 18.501 -36.773 1.00 96.56 96 ALA A N 1
ATOM 757 C CA . ALA A 1 96 ? 3.743 19.947 -36.634 1.00 96.56 96 ALA A CA 1
ATOM 758 C C . ALA A 1 96 ? 2.883 20.327 -35.415 1.00 96.56 96 ALA A C 1
ATOM 760 O O . ALA A 1 96 ? 3.248 21.252 -34.688 1.00 96.56 96 ALA A O 1
ATOM 761 N N . ARG A 1 97 ? 1.798 19.585 -35.141 1.00 95.81 97 ARG A N 1
ATOM 762 C CA . ARG A 1 97 ? 0.983 19.747 -33.922 1.00 95.81 97 ARG A CA 1
ATOM 763 C C . ARG A 1 97 ? 1.811 19.499 -32.661 1.00 95.81 97 ARG A C 1
ATOM 765 O O . ARG A 1 97 ? 1.910 20.393 -31.823 1.00 95.81 97 ARG A O 1
ATOM 772 N N . ALA A 1 98 ? 2.500 18.357 -32.589 1.00 95.62 98 ALA A N 1
ATOM 773 C CA . ALA A 1 98 ? 3.409 18.034 -31.486 1.00 95.62 98 ALA A CA 1
ATOM 774 C C . ALA A 1 98 ? 4.536 19.074 -31.322 1.00 95.62 98 ALA A C 1
ATOM 776 O O . ALA A 1 98 ? 4.956 19.398 -30.212 1.00 95.62 98 ALA A O 1
ATOM 777 N N . ALA A 1 99 ? 5.029 19.638 -32.428 1.00 94.06 99 ALA A N 1
ATOM 778 C CA . ALA A 1 99 ? 6.030 20.699 -32.423 1.00 94.06 99 ALA A CA 1
ATOM 779 C C . ALA A 1 99 ? 5.496 22.041 -31.900 1.00 94.06 99 ALA A C 1
ATOM 781 O O . ALA A 1 99 ? 6.251 22.771 -31.248 1.00 94.06 99 ALA A O 1
ATOM 782 N N . GLY A 1 100 ? 4.238 22.363 -32.212 1.00 89.12 100 GLY A N 1
ATOM 783 C CA . GLY A 1 100 ? 3.566 23.622 -31.893 1.00 89.12 100 GLY A CA 1
ATOM 784 C C . GLY A 1 100 ? 3.224 23.797 -30.414 1.00 89.12 100 GLY A C 1
ATOM 785 O O . GLY A 1 100 ? 3.232 24.928 -29.934 1.00 89.12 100 GLY A O 1
ATOM 786 N N . GLU A 1 101 ? 3.044 22.702 -29.669 1.00 71.38 101 GLU A N 1
ATOM 787 C CA . GLU A 1 101 ? 2.758 22.693 -28.222 1.00 71.38 101 GLU A CA 1
ATOM 788 C C . GLU A 1 101 ? 3.775 23.520 -27.404 1.00 71.38 101 GLU A C 1
ATOM 790 O O . GLU A 1 101 ? 3.445 24.141 -26.396 1.00 71.38 101 GLU A O 1
ATOM 795 N N . ARG A 1 102 ? 5.018 23.643 -27.890 1.00 57.56 102 ARG A N 1
ATOM 796 C CA . ARG A 1 102 ? 6.052 24.480 -27.261 1.00 57.56 102 ARG A CA 1
ATOM 797 C C . ARG A 1 102 ? 5.946 25.975 -27.543 1.00 57.56 102 ARG A C 1
ATOM 799 O O . ARG A 1 102 ? 6.468 26.747 -26.750 1.00 57.56 102 ARG A O 1
ATOM 806 N N . ARG A 1 103 ? 5.334 26.396 -28.653 1.00 60.16 103 ARG A N 1
ATOM 807 C CA . ARG A 1 103 ? 5.172 27.832 -28.951 1.00 60.16 103 ARG A CA 1
ATOM 808 C C . ARG A 1 103 ? 4.068 28.467 -28.109 1.00 60.16 103 ARG A C 1
ATOM 810 O O . ARG A 1 103 ? 4.103 29.671 -27.898 1.00 60.16 103 ARG A O 1
ATOM 817 N N . LEU A 1 104 ? 3.123 27.658 -27.633 1.00 52.19 104 LEU A N 1
ATOM 818 C CA . LEU A 1 104 ? 2.011 28.098 -26.792 1.00 52.19 104 LEU A CA 1
ATOM 819 C C . LEU A 1 104 ? 2.285 27.938 -25.294 1.00 52.19 104 LEU A C 1
ATOM 821 O O . LEU A 1 104 ? 1.565 28.524 -24.492 1.00 52.19 104 LEU A O 1
ATOM 825 N N . ARG A 1 105 ? 3.324 27.189 -24.898 1.00 48.66 105 ARG A N 1
ATOM 826 C CA . ARG A 1 105 ? 3.779 27.160 -23.506 1.00 48.66 105 ARG A CA 1
ATOM 827 C C . ARG A 1 105 ? 4.506 28.483 -23.223 1.00 48.66 105 ARG A C 1
ATOM 829 O O . ARG A 1 105 ? 5.564 28.698 -23.820 1.00 48.66 105 ARG A O 1
ATOM 836 N N . PRO A 1 106 ? 3.972 29.367 -22.354 1.00 47.00 106 PRO A N 1
ATOM 837 C CA . PRO A 1 106 ? 4.676 30.583 -21.979 1.00 47.00 106 PRO A CA 1
ATOM 838 C C . PRO A 1 106 ? 6.064 30.197 -21.450 1.00 47.00 106 PRO A C 1
ATOM 840 O O . PRO A 1 106 ? 6.180 29.153 -20.792 1.00 47.00 106 PRO A O 1
ATOM 843 N N . PRO A 1 107 ? 7.123 30.977 -21.742 1.00 52.25 107 PRO A N 1
ATOM 844 C CA . PRO A 1 107 ? 8.412 30.748 -21.107 1.00 52.25 107 PRO A CA 1
ATOM 845 C C . PRO A 1 107 ? 8.171 30.690 -19.599 1.00 52.25 107 PRO A C 1
ATOM 847 O O . PRO A 1 107 ? 7.469 31.547 -19.061 1.00 52.25 107 PRO A O 1
ATOM 850 N N . ALA A 1 108 ? 8.681 29.641 -18.945 1.00 51.09 108 ALA A N 1
ATOM 851 C CA . ALA A 1 108 ? 8.568 29.520 -17.498 1.00 51.09 108 ALA A CA 1
ATOM 852 C C . ALA A 1 108 ? 9.002 30.860 -16.880 1.00 51.09 108 ALA A C 1
ATOM 854 O O . ALA A 1 108 ? 10.022 31.400 -17.332 1.00 51.09 108 ALA A O 1
ATOM 855 N N . PRO A 1 109 ? 8.221 31.436 -15.945 1.00 50.75 109 PRO A N 1
ATOM 856 C CA . PRO A 1 109 ? 8.594 32.691 -15.314 1.00 50.75 109 PRO A CA 1
ATOM 857 C C . PRO A 1 109 ? 10.020 32.526 -14.801 1.00 50.75 109 PRO A C 1
ATOM 859 O O . PRO A 1 109 ? 10.311 31.577 -14.071 1.00 50.75 109 PRO A O 1
ATOM 862 N N . ARG A 1 110 ? 10.928 33.385 -15.278 1.00 45.84 110 ARG A N 1
ATOM 863 C CA . ARG A 1 110 ? 12.302 33.403 -14.784 1.00 45.84 110 ARG A CA 1
ATOM 864 C C . ARG A 1 110 ? 12.191 33.673 -13.293 1.00 45.84 110 ARG A C 1
ATOM 866 O O . ARG A 1 110 ? 11.734 34.747 -12.914 1.00 45.84 110 ARG A O 1
ATOM 873 N N . VAL A 1 111 ? 12.527 32.677 -12.481 1.00 52.41 111 VAL A N 1
ATOM 874 C CA . VAL A 1 111 ? 12.697 32.869 -11.046 1.00 52.41 111 VAL A CA 1
ATOM 875 C C . VAL A 1 111 ? 13.805 33.917 -10.922 1.00 52.41 111 VAL A C 1
ATOM 877 O O . VAL A 1 111 ? 14.884 33.680 -11.467 1.00 52.41 111 VAL A O 1
ATOM 880 N N . PRO A 1 112 ? 13.541 35.109 -10.360 1.00 48.84 112 PRO A N 1
ATOM 881 C CA . PRO A 1 112 ? 14.605 36.071 -10.128 1.00 48.84 112 PRO A CA 1
ATOM 882 C C . PRO A 1 112 ? 15.622 35.428 -9.183 1.00 48.84 112 PRO A C 1
ATOM 884 O O . PRO A 1 112 ? 15.236 34.893 -8.144 1.00 48.84 112 PRO A O 1
ATOM 887 N N . ASP A 1 113 ? 16.897 35.448 -9.571 1.00 39.53 113 ASP A N 1
ATOM 888 C CA . ASP A 1 113 ? 18.012 34.990 -8.744 1.00 39.53 113 ASP A CA 1
ATOM 889 C C . ASP A 1 113 ? 17.990 35.745 -7.408 1.00 39.53 113 ASP A C 1
ATOM 891 O O . ASP A 1 113 ? 18.341 36.921 -7.324 1.00 39.53 113 ASP A O 1
ATOM 895 N N . THR A 1 114 ? 17.566 35.077 -6.336 1.00 46.50 114 THR A N 1
ATOM 896 C CA . THR A 1 114 ? 17.582 35.607 -4.965 1.00 46.50 114 THR A CA 1
ATOM 897 C C . THR A 1 114 ? 18.980 35.517 -4.347 1.00 46.50 114 THR A C 1
ATOM 899 O O . THR A 1 114 ? 19.143 35.022 -3.235 1.00 46.50 114 THR A O 1
ATOM 902 N N . SER A 1 115 ? 20.007 35.977 -5.066 1.00 45.97 115 SER A N 1
ATOM 903 C CA . SER A 1 115 ? 21.396 36.000 -4.577 1.00 45.97 115 SER A CA 1
ATOM 904 C C . SER A 1 115 ? 21.937 37.402 -4.275 1.00 45.97 115 SER A C 1
ATOM 906 O O . SER A 1 115 ? 23.076 37.522 -3.841 1.00 45.97 115 SER A O 1
ATOM 908 N N . GLU A 1 116 ? 21.126 38.456 -4.389 1.00 43.19 116 GLU A N 1
ATOM 909 C CA . GLU A 1 116 ? 21.505 39.814 -3.969 1.00 43.19 116 GLU A CA 1
ATOM 910 C C . GLU A 1 116 ? 20.413 40.463 -3.108 1.00 43.19 116 GLU A C 1
ATOM 912 O O . GLU A 1 116 ? 19.635 41.279 -3.589 1.00 43.19 116 GLU A O 1
ATOM 917 N N . SER A 1 117 ? 20.331 40.124 -1.818 1.00 39.56 117 SER A N 1
ATOM 918 C CA . SER A 1 117 ? 19.768 41.052 -0.821 1.00 39.56 117 SER A CA 1
ATOM 919 C C . SER A 1 117 ? 20.085 40.596 0.604 1.00 39.56 117 SER A C 1
ATOM 921 O O . SER A 1 117 ? 19.280 39.953 1.271 1.00 39.56 117 SER A O 1
ATOM 923 N N . LEU A 1 118 ? 21.302 40.883 1.067 1.00 44.12 118 LEU A N 1
ATOM 924 C CA . LEU A 1 118 ? 21.669 40.776 2.483 1.00 44.12 118 LEU A CA 1
ATOM 925 C C . LEU A 1 118 ? 22.792 41.767 2.819 1.00 44.12 118 LEU A C 1
ATOM 927 O O . LEU A 1 118 ? 23.800 41.403 3.408 1.00 44.12 118 LEU A O 1
ATOM 931 N N . VAL A 1 119 ? 22.636 43.037 2.433 1.00 46.28 119 VAL A N 1
ATOM 932 C CA . VAL A 1 119 ? 23.407 44.139 3.024 1.00 46.28 119 VAL A CA 1
ATOM 933 C C . VAL A 1 119 ? 22.535 45.393 3.079 1.00 46.28 119 VAL A C 1
ATOM 935 O O . VAL A 1 119 ? 21.989 45.817 2.067 1.00 46.28 119 VAL A O 1
ATOM 938 N N . ALA A 1 120 ? 22.511 45.988 4.272 1.00 39.50 120 ALA A N 1
ATOM 939 C CA . ALA A 1 120 ? 22.023 47.317 4.628 1.00 39.50 120 ALA A CA 1
ATOM 940 C C . ALA A 1 120 ? 20.504 47.495 4.771 1.00 39.50 120 ALA A C 1
ATOM 942 O O . ALA A 1 120 ? 19.820 47.920 3.849 1.00 39.50 120 ALA A O 1
ATOM 943 N N . ASP A 1 121 ? 20.032 47.355 6.014 1.00 34.44 121 ASP A N 1
ATOM 944 C CA . ASP A 1 121 ? 19.024 48.282 6.519 1.00 34.44 121 ASP A CA 1
ATOM 945 C C . ASP A 1 121 ? 19.427 48.807 7.906 1.00 34.44 121 ASP A C 1
ATOM 947 O O . ASP A 1 121 ? 19.568 48.075 8.888 1.00 34.44 121 ASP A O 1
ATOM 951 N N . SER A 1 122 ? 19.747 50.097 7.945 1.00 40.47 122 SER A N 1
ATOM 952 C CA . SER A 1 122 ? 20.019 50.891 9.140 1.00 40.47 122 SER A CA 1
ATOM 953 C C . SER A 1 122 ? 19.929 52.357 8.749 1.00 40.47 122 SER A C 1
ATOM 955 O O . SER A 1 122 ? 20.940 52.965 8.397 1.00 40.47 122 SER A O 1
ATOM 957 N N . ARG A 1 123 ? 18.717 52.913 8.836 1.00 35.81 123 ARG A N 1
ATOM 958 C CA . ARG A 1 123 ? 18.376 54.214 9.451 1.00 35.81 123 ARG A CA 1
ATOM 959 C C . ARG A 1 123 ? 17.145 54.825 8.791 1.00 35.81 123 ARG A C 1
ATOM 961 O O . ARG A 1 123 ? 17.081 54.937 7.576 1.00 35.81 123 ARG A O 1
ATOM 968 N N . GLY A 1 124 ? 16.312 55.421 9.640 1.00 33.19 124 GLY A N 1
ATOM 969 C CA . GLY A 1 124 ? 15.680 56.695 9.309 1.00 33.19 124 GLY A CA 1
ATOM 970 C C . GLY A 1 124 ? 14.166 56.654 9.282 1.00 33.19 124 GLY A C 1
ATOM 971 O O . GLY A 1 124 ? 13.562 56.348 8.266 1.00 33.19 124 GLY A O 1
ATOM 972 N N . ALA A 1 125 ? 13.582 57.024 10.417 1.00 41.69 125 ALA A N 1
ATOM 973 C CA . ALA A 1 125 ? 12.207 57.471 10.531 1.00 41.69 125 ALA A CA 1
ATOM 974 C C . ALA A 1 125 ? 11.917 58.649 9.588 1.00 41.69 125 ALA A C 1
ATOM 976 O O . ALA A 1 125 ? 12.759 59.531 9.469 1.00 41.69 125 ALA A O 1
ATOM 977 N N . GLU A 1 126 ? 10.706 58.701 9.031 1.00 32.28 126 GLU A N 1
ATOM 978 C CA . GLU A 1 126 ? 9.828 59.878 9.060 1.00 32.28 126 GLU A CA 1
ATOM 979 C C . GLU A 1 126 ? 8.428 59.522 8.531 1.00 32.28 126 GLU A C 1
ATOM 981 O O . GLU A 1 126 ? 8.237 58.587 7.758 1.00 32.28 126 GLU A O 1
ATOM 986 N N . SER A 1 127 ? 7.440 60.231 9.068 1.00 35.25 127 SER A N 1
ATOM 987 C CA . SER A 1 127 ? 5.996 60.004 8.948 1.00 35.25 127 SER A CA 1
ATOM 988 C C . SER A 1 127 ? 5.383 61.024 7.944 1.00 35.25 127 SER A C 1
ATOM 990 O O . SER A 1 127 ? 6.129 61.596 7.155 1.00 35.25 127 SER A O 1
ATOM 992 N N . PRO A 1 128 ? 4.061 61.283 7.895 1.00 61.66 128 PRO A N 1
ATOM 993 C CA . PRO A 1 128 ? 3.131 60.800 6.866 1.00 61.66 128 PRO A CA 1
ATOM 994 C C . PRO A 1 128 ? 2.476 61.940 6.045 1.00 61.66 128 PRO A C 1
ATOM 996 O O . PRO A 1 128 ? 2.557 63.094 6.448 1.00 61.66 128 PRO A O 1
ATOM 999 N N . ALA A 1 129 ? 1.730 61.636 4.966 1.00 32.50 129 ALA A N 1
ATOM 1000 C CA . ALA A 1 129 ? 0.564 62.437 4.530 1.00 32.50 129 ALA A CA 1
ATOM 1001 C C . ALA A 1 129 ? -0.181 61.878 3.296 1.00 32.50 129 ALA A C 1
ATOM 1003 O O . ALA A 1 129 ? 0.444 61.413 2.349 1.00 32.50 129 ALA A O 1
ATOM 1004 N N . ALA A 1 130 ? -1.506 62.105 3.318 1.00 34.88 130 ALA A N 1
ATOM 1005 C CA . ALA A 1 130 ? -2.413 62.418 2.197 1.00 34.88 130 ALA A CA 1
ATOM 1006 C C . ALA A 1 130 ? -2.748 61.289 1.194 1.00 34.88 130 ALA A C 1
ATOM 1008 O O . ALA A 1 130 ? -1.903 60.789 0.469 1.00 34.88 130 ALA A O 1
ATOM 1009 N N . GLU A 1 131 ? -3.966 60.737 1.208 1.00 31.86 131 GLU A N 1
ATOM 1010 C CA . GLU A 1 131 ? -5.245 61.268 0.675 1.00 31.86 131 GLU A CA 1
ATOM 1011 C C . GLU A 1 131 ? -5.593 60.744 -0.730 1.00 31.86 131 GLU A C 1
ATOM 1013 O O . GLU A 1 131 ? -4.814 60.836 -1.672 1.00 31.86 131 GLU A O 1
ATOM 1018 N N . SER A 1 132 ? -6.850 60.295 -0.838 1.00 38.38 132 SER A N 1
ATOM 1019 C CA . SER A 1 132 ? -7.783 60.300 -1.985 1.00 38.38 132 SER A CA 1
ATOM 1020 C C . SER A 1 132 ? -8.379 58.904 -2.217 1.00 38.38 132 SER A C 1
ATOM 1022 O O . SER A 1 132 ? -7.709 57.954 -2.592 1.00 38.38 132 SER A O 1
ATOM 1024 N N . ARG A 1 133 ? -9.594 58.638 -1.722 1.00 35.03 133 ARG A N 1
ATOM 1025 C CA . ARG A 1 133 ? -10.898 58.949 -2.346 1.00 35.03 133 ARG A CA 1
ATOM 1026 C C . ARG A 1 133 ? -10.986 58.485 -3.803 1.00 35.03 133 ARG A C 1
ATOM 1028 O O . ARG A 1 133 ? -10.479 59.139 -4.701 1.00 35.03 133 ARG A O 1
ATOM 1035 N N . GLY A 1 134 ? -11.768 57.430 -4.013 1.00 33.59 134 GLY A N 1
ATOM 1036 C CA . GLY A 1 134 ? -12.238 56.996 -5.325 1.00 33.59 134 GLY A CA 1
ATOM 1037 C C . GLY A 1 134 ? -13.405 56.025 -5.183 1.00 33.59 134 GLY A C 1
ATOM 1038 O O . GLY A 1 134 ? -13.225 54.817 -5.249 1.00 33.59 134 GLY A O 1
ATOM 1039 N N . ALA A 1 135 ? -14.595 56.565 -4.926 1.00 37.91 135 ALA A N 1
ATOM 1040 C CA . ALA A 1 135 ? -15.859 55.843 -4.972 1.00 37.91 135 ALA A CA 1
ATOM 1041 C C . ALA A 1 135 ? -16.359 55.723 -6.424 1.00 37.91 135 ALA A C 1
ATOM 1043 O O . ALA A 1 135 ? -16.271 56.681 -7.187 1.00 37.91 135 ALA A O 1
ATOM 1044 N N . GLY A 1 136 ? -16.962 54.584 -6.771 1.00 34.22 136 GLY A N 1
ATOM 1045 C CA . GLY A 1 136 ? -17.756 54.395 -7.992 1.00 34.22 136 GLY A CA 1
ATOM 1046 C C . GLY A 1 136 ? -18.080 52.907 -8.179 1.00 34.22 136 GLY A C 1
ATOM 1047 O O . GLY A 1 136 ? -17.187 52.125 -8.447 1.00 34.22 136 GLY A O 1
ATOM 1048 N N . SER A 1 137 ? -19.263 52.403 -7.818 1.00 34.16 137 SER A N 1
ATOM 1049 C CA . SER A 1 137 ? -20.587 52.599 -8.436 1.00 34.16 137 SER A CA 1
ATOM 1050 C C . SER A 1 137 ? -20.918 51.557 -9.520 1.00 34.16 137 SER A C 1
ATOM 1052 O O . SER A 1 137 ? -20.489 51.692 -10.657 1.00 34.16 137 SER A O 1
ATOM 1054 N N . ARG A 1 138 ? -21.865 50.679 -9.144 1.00 34.12 138 ARG A N 1
ATOM 1055 C CA . ARG A 1 138 ? -23.019 50.161 -9.917 1.00 34.12 138 ARG A CA 1
ATOM 1056 C C . ARG A 1 138 ? -22.791 49.140 -11.040 1.00 34.12 138 ARG A C 1
ATOM 1058 O O . ARG A 1 138 ? -22.029 49.352 -11.969 1.00 34.12 138 ARG A O 1
ATOM 1065 N N . GLY A 1 139 ? -23.654 48.121 -11.020 1.00 32.59 139 GLY A N 1
ATOM 1066 C CA . GLY A 1 139 ? -23.984 47.293 -12.181 1.00 32.59 139 GLY A CA 1
ATOM 1067 C C . GLY A 1 139 ? -24.850 46.088 -11.819 1.00 32.59 139 GLY A C 1
ATOM 1068 O O . GLY A 1 139 ? -24.333 44.993 -11.656 1.00 32.59 139 GLY A O 1
ATOM 1069 N N . ALA A 1 140 ? -26.156 46.303 -11.657 1.00 36.91 140 ALA A N 1
ATOM 1070 C CA . ALA A 1 140 ? -27.170 45.263 -11.484 1.00 36.91 140 ALA A CA 1
ATOM 1071 C C . ALA A 1 140 ? -27.705 44.759 -12.842 1.00 36.91 140 ALA A C 1
ATOM 1073 O O . ALA A 1 140 ? -27.751 45.528 -13.800 1.00 36.91 140 ALA A O 1
ATOM 1074 N N . GLY A 1 141 ? -28.198 43.516 -12.880 1.00 32.47 141 GLY A N 1
ATOM 1075 C CA . GLY A 1 141 ? -29.058 42.953 -13.940 1.00 32.47 141 GLY A CA 1
ATOM 1076 C C . GLY A 1 141 ? -29.114 41.420 -13.835 1.00 32.47 141 GLY A C 1
ATOM 1077 O O . GLY A 1 141 ? -28.106 40.775 -14.079 1.00 32.47 141 GLY A O 1
ATOM 1078 N N . SER A 1 142 ? -30.141 40.808 -13.224 1.00 34.59 142 SER A N 1
ATOM 1079 C CA . SER A 1 142 ? -31.465 40.436 -13.793 1.00 34.59 142 SER A CA 1
ATOM 1080 C C . SER A 1 142 ? -31.355 39.273 -14.800 1.00 34.59 142 SER A C 1
ATOM 1082 O O . SER A 1 142 ? -30.773 39.468 -15.854 1.00 34.59 142 SER A O 1
ATOM 1084 N N . ARG A 1 143 ? -31.717 38.021 -14.460 1.00 35.19 143 ARG A N 1
ATOM 1085 C CA . ARG A 1 143 ? -33.056 37.360 -14.370 1.00 35.19 143 ARG A CA 1
ATOM 1086 C C . ARG A 1 143 ? -33.458 36.591 -15.652 1.00 35.19 143 ARG A C 1
ATOM 1088 O O . ARG A 1 143 ? -33.119 37.014 -16.745 1.00 35.19 143 ARG A O 1
ATOM 1095 N N . SER A 1 144 ? -34.296 35.560 -15.439 1.00 30.77 144 SER A N 1
ATOM 1096 C CA . SER A 1 144 ? -35.020 34.659 -16.376 1.00 30.77 144 SER A CA 1
ATOM 1097 C C . SER A 1 144 ? -34.273 33.351 -16.689 1.00 30.77 144 SER A C 1
ATOM 1099 O O . SER A 1 144 ? -33.178 33.408 -17.225 1.00 30.77 144 SER A O 1
ATOM 1101 N N . ALA A 1 145 ? -34.682 32.150 -16.253 1.00 37.12 145 ALA A N 1
ATOM 1102 C CA . ALA A 1 145 ? -35.975 31.437 -16.316 1.00 37.12 145 ALA A CA 1
ATOM 1103 C C . ALA A 1 145 ? -36.395 31.078 -17.756 1.00 37.12 145 ALA A C 1
ATOM 1105 O O . ALA A 1 145 ? -36.671 31.983 -18.539 1.00 37.12 145 ALA A O 1
ATOM 1106 N N . ASP A 1 146 ? -36.429 29.777 -18.077 1.00 31.33 146 ASP A N 1
ATOM 1107 C CA . ASP A 1 146 ? -37.646 28.940 -18.211 1.00 31.33 146 ASP A CA 1
ATOM 1108 C C . ASP A 1 146 ? -37.599 27.902 -19.364 1.00 31.33 146 ASP A C 1
ATOM 1110 O O . ASP A 1 146 ? -37.042 28.174 -20.424 1.00 31.33 146 ASP A O 1
ATOM 1114 N N . ALA A 1 147 ? -38.271 26.763 -19.119 1.00 32.84 147 ALA A N 1
ATOM 1115 C CA . ALA A 1 147 ? -38.742 25.698 -20.032 1.00 32.84 147 ALA A CA 1
ATOM 1116 C C . ALA A 1 147 ? -37.707 24.878 -20.855 1.00 32.84 147 ALA A C 1
ATOM 1118 O O . ALA A 1 147 ? -36.701 25.382 -21.324 1.00 32.84 147 ALA A O 1
ATOM 1119 N N . GLY A 1 148 ? -37.884 23.580 -21.127 1.00 30.22 148 GLY A N 1
ATOM 1120 C CA . GLY A 1 148 ? -39.047 22.709 -20.994 1.00 30.22 148 GLY A CA 1
ATOM 1121 C C . GLY A 1 148 ? -38.728 21.265 -21.429 1.00 30.22 148 GLY A C 1
ATOM 1122 O O . GLY A 1 148 ? -37.635 20.956 -21.897 1.00 30.22 148 GLY A O 1
ATOM 1123 N N . ALA A 1 149 ? -39.712 20.401 -21.202 1.00 32.84 149 ALA A N 1
ATOM 1124 C CA . ALA A 1 149 ? -39.706 18.941 -21.231 1.00 32.84 149 ALA A CA 1
ATOM 1125 C C . ALA A 1 149 ? -39.427 18.252 -22.584 1.00 32.84 149 ALA A C 1
ATOM 1127 O O . ALA A 1 149 ? -39.732 18.796 -23.642 1.00 32.84 149 ALA A O 1
ATOM 1128 N N . ALA A 1 150 ? -39.010 16.980 -22.511 1.00 34.25 150 ALA A N 1
ATOM 1129 C CA . ALA A 1 150 ? -39.467 15.926 -23.421 1.00 34.25 150 ALA A CA 1
ATOM 1130 C C . ALA A 1 150 ? -39.339 14.535 -22.765 1.00 34.25 150 ALA A C 1
ATOM 1132 O O . ALA A 1 150 ? -38.247 14.087 -22.420 1.00 34.25 150 ALA A O 1
ATOM 1133 N N . GLU A 1 151 ? -40.487 13.875 -22.608 1.00 32.84 151 GLU A N 1
ATOM 1134 C CA . GLU A 1 151 ? -40.642 12.432 -22.419 1.00 32.84 151 GLU A CA 1
ATOM 1135 C C . GLU A 1 151 ? -40.136 11.669 -23.650 1.00 32.84 151 GLU A C 1
ATOM 1137 O O . GLU A 1 151 ? -40.477 12.050 -24.766 1.00 32.84 151 GLU A O 1
ATOM 1142 N N . VAL A 1 152 ? -39.459 10.531 -23.459 1.00 38.09 152 VAL A N 1
ATOM 1143 C CA . VAL A 1 152 ? -39.617 9.351 -24.330 1.00 38.09 152 VAL A CA 1
ATOM 1144 C C . VAL A 1 152 ? -39.435 8.104 -23.466 1.00 38.09 152 VAL A C 1
ATOM 1146 O O . VAL A 1 152 ? -38.376 7.880 -22.882 1.00 38.09 152 VAL A O 1
ATOM 1149 N N . GLY A 1 153 ? -40.491 7.299 -23.376 1.00 35.81 153 GLY A N 1
ATOM 1150 C CA . GLY A 1 153 ? -40.459 5.987 -22.748 1.00 35.81 153 GLY A CA 1
ATOM 1151 C C . GLY A 1 153 ? -39.654 4.970 -23.559 1.00 35.81 153 GLY A C 1
ATOM 1152 O O . GLY A 1 153 ? -39.642 4.981 -24.789 1.00 35.81 153 GLY A O 1
ATOM 1153 N N . SER A 1 154 ? -39.020 4.034 -22.863 1.00 35.62 154 SER A N 1
ATOM 1154 C CA . SER A 1 154 ? -38.650 2.746 -23.444 1.00 35.62 154 SER A CA 1
ATOM 1155 C C . SER A 1 154 ? -38.773 1.657 -22.395 1.00 35.62 154 SER A C 1
ATOM 1157 O O . SER A 1 154 ? -38.054 1.615 -21.400 1.00 35.62 154 SER A O 1
ATOM 1159 N N . ALA A 1 155 ? -39.757 0.804 -22.648 1.00 33.25 155 ALA A N 1
ATOM 1160 C CA . ALA A 1 155 ? -39.927 -0.504 -22.060 1.00 33.25 155 ALA A CA 1
ATOM 1161 C C . ALA A 1 155 ? -38.862 -1.468 -22.603 1.00 33.25 155 ALA A C 1
ATOM 1163 O O . ALA A 1 155 ? -38.453 -1.346 -23.756 1.00 33.25 155 ALA A O 1
ATOM 1164 N N . GLY A 1 156 ? -38.513 -2.487 -21.816 1.00 31.56 156 GLY A N 1
ATOM 1165 C CA . GLY A 1 156 ? -38.050 -3.754 -22.381 1.00 31.56 156 GLY A CA 1
ATOM 1166 C C . GLY A 1 156 ? -36.890 -4.426 -21.659 1.00 31.56 156 GLY A C 1
ATOM 1167 O O . GLY A 1 156 ? -35.734 -4.133 -21.931 1.00 31.56 156 GLY A O 1
ATOM 1168 N N . SER A 1 157 ? -37.247 -5.448 -20.879 1.00 34.00 157 SER A N 1
ATOM 1169 C CA . SER A 1 157 ? -36.536 -6.735 -20.816 1.00 34.00 157 SER A CA 1
ATOM 1170 C C . SER A 1 157 ? -35.299 -6.854 -19.917 1.00 34.00 157 SER A C 1
ATOM 1172 O O . SER A 1 157 ? -34.157 -6.823 -20.364 1.00 34.00 157 SER A O 1
ATOM 1174 N N . THR A 1 158 ? -35.554 -7.175 -18.649 1.00 38.62 158 THR A N 1
ATOM 1175 C CA . THR A 1 158 ? -34.677 -7.996 -17.801 1.00 38.62 158 THR A CA 1
ATOM 1176 C C . THR A 1 158 ? -34.952 -9.485 -18.064 1.00 38.62 158 THR A C 1
ATOM 1178 O O . THR A 1 158 ? -36.100 -9.912 -17.922 1.00 38.62 158 THR A O 1
ATOM 1181 N N . PRO A 1 159 ? -33.951 -10.314 -18.414 1.00 46.88 159 PRO A N 1
ATOM 1182 C CA . PRO A 1 159 ? -34.089 -11.759 -18.333 1.00 46.88 159 PRO A CA 1
ATOM 1183 C C . PRO A 1 159 ? -33.745 -12.237 -16.918 1.00 46.88 159 PRO A C 1
ATOM 1185 O O . PRO A 1 159 ? -32.732 -11.859 -16.333 1.00 46.88 159 PRO A O 1
ATOM 1188 N N . ALA A 1 160 ? -34.637 -13.061 -16.378 1.00 37.09 160 ALA A N 1
ATOM 1189 C CA . ALA A 1 160 ? -34.489 -13.758 -15.114 1.00 37.09 160 ALA A CA 1
ATOM 1190 C C . ALA A 1 160 ? -33.339 -14.777 -15.182 1.00 37.09 160 ALA A C 1
ATOM 1192 O O . ALA A 1 160 ? -33.364 -15.681 -16.018 1.00 37.09 160 ALA A O 1
ATOM 1193 N N . GLU A 1 161 ? -32.371 -14.659 -14.274 1.00 37.03 161 GLU A N 1
ATOM 1194 C CA . GLU A 1 161 ? -31.430 -15.737 -13.965 1.00 37.03 161 GLU A CA 1
ATOM 1195 C C . GLU A 1 161 ? -31.975 -16.607 -12.817 1.00 37.03 161 GLU A C 1
ATOM 1197 O O . GLU A 1 161 ? -32.517 -16.079 -11.840 1.00 37.03 161 GLU A O 1
ATOM 1202 N N . PRO A 1 162 ? -31.866 -17.943 -12.918 1.00 53.78 162 PRO A N 1
ATOM 1203 C CA . PRO A 1 162 ? -32.424 -18.862 -11.939 1.00 53.78 162 PRO A CA 1
ATOM 1204 C C . PRO A 1 162 ? -31.510 -19.050 -10.720 1.00 53.78 162 PRO A C 1
ATOM 1206 O O . PRO A 1 162 ? -30.345 -19.427 -10.832 1.00 53.78 162 PRO A O 1
ATOM 1209 N N . HIS A 1 163 ? -32.099 -18.887 -9.536 1.00 42.84 163 HIS A N 1
ATOM 1210 C CA . HIS A 1 163 ? -31.574 -19.393 -8.269 1.00 42.84 163 HIS A CA 1
ATOM 1211 C C . HIS A 1 163 ? -31.439 -20.929 -8.293 1.00 42.84 163 HIS A C 1
ATOM 1213 O O . HIS A 1 163 ? -32.440 -21.613 -8.528 1.00 42.84 163 HIS A O 1
ATOM 1219 N N . PRO A 1 164 ? -30.274 -21.508 -7.952 1.00 49.84 164 PRO A N 1
ATOM 1220 C CA . PRO A 1 164 ? -30.200 -22.906 -7.556 1.00 49.84 164 PRO A CA 1
ATOM 1221 C C . PRO A 1 164 ? -30.542 -23.077 -6.066 1.00 49.84 164 PRO A C 1
ATOM 1223 O O . PRO A 1 164 ? -30.056 -22.356 -5.194 1.00 49.84 164 PRO A O 1
ATOM 1226 N N . ALA A 1 165 ? -31.399 -24.063 -5.800 1.00 43.97 165 ALA A N 1
ATOM 1227 C CA . ALA A 1 165 ? -31.830 -24.516 -4.483 1.00 43.97 165 ALA A CA 1
ATOM 1228 C C . ALA A 1 165 ? -30.665 -25.028 -3.600 1.00 43.97 165 ALA A C 1
ATOM 1230 O O . ALA A 1 165 ? -29.658 -25.514 -4.124 1.00 43.97 165 ALA A O 1
ATOM 1231 N N . PRO A 1 166 ? -30.810 -24.985 -2.261 1.00 44.53 166 PRO A N 1
ATOM 1232 C CA . PRO A 1 166 ? -29.790 -25.452 -1.329 1.00 44.53 166 PRO A CA 1
ATOM 1233 C C . PRO A 1 166 ? -29.727 -26.985 -1.306 1.00 44.53 166 PRO A C 1
ATOM 1235 O O . PRO A 1 166 ? -30.729 -27.658 -1.063 1.00 44.53 166 PRO A O 1
ATOM 1238 N N . ARG A 1 167 ? -28.536 -27.549 -1.539 1.00 38.16 167 ARG A N 1
ATOM 1239 C CA . ARG A 1 167 ? -28.272 -28.970 -1.291 1.00 38.16 167 ARG A CA 1
ATOM 1240 C C . ARG A 1 167 ? -27.990 -29.198 0.188 1.00 38.16 167 ARG A C 1
ATOM 1242 O O . ARG A 1 167 ? -27.146 -28.540 0.790 1.00 38.16 167 ARG A O 1
ATOM 1249 N N . SER A 1 168 ? -28.745 -30.146 0.722 1.00 36.81 168 SER A N 1
ATOM 1250 C CA . SER A 1 168 ? -28.686 -30.676 2.072 1.00 36.81 168 SER A CA 1
ATOM 1251 C C . SER A 1 168 ? -27.316 -31.232 2.454 1.00 36.81 168 SER A C 1
ATOM 1253 O O . SER A 1 168 ? -26.545 -31.699 1.619 1.00 36.81 168 SER A O 1
ATOM 1255 N N . ALA A 1 169 ? -27.102 -31.190 3.765 1.00 38.47 169 ALA A N 1
ATOM 1256 C CA . ALA A 1 169 ? -26.028 -31.768 4.547 1.00 38.47 169 ALA A CA 1
ATOM 1257 C C . ALA A 1 169 ? -25.585 -33.175 4.114 1.00 38.47 169 ALA A C 1
ATOM 1259 O O . ALA A 1 169 ? -26.401 -34.091 4.045 1.00 38.47 169 ALA A O 1
ATOM 1260 N N . GLU A 1 170 ? -24.269 -33.358 4.007 1.00 35.44 170 GLU A N 1
ATOM 1261 C CA . GLU A 1 170 ? -23.624 -34.639 4.282 1.00 35.44 170 GLU A CA 1
ATOM 1262 C C . GLU A 1 170 ? -22.519 -34.437 5.316 1.00 35.44 170 GLU A C 1
ATOM 1264 O O . GLU A 1 170 ? -21.641 -33.580 5.211 1.00 35.44 170 GLU A O 1
ATOM 1269 N N . SER A 1 171 ? -22.654 -35.213 6.381 1.00 39.59 171 SER A N 1
ATOM 1270 C CA . SER A 1 171 ? -21.802 -35.278 7.551 1.00 39.59 171 SER A CA 1
ATOM 1271 C C . SER A 1 171 ? -20.602 -36.169 7.248 1.00 39.59 171 SER A C 1
ATOM 1273 O O . SER A 1 171 ? -20.798 -37.346 6.968 1.00 39.59 171 SER A O 1
ATOM 1275 N N . LEU A 1 172 ? -19.373 -35.663 7.375 1.00 37.34 172 LEU A N 1
ATOM 1276 C CA . LEU A 1 172 ? -18.175 -36.506 7.382 1.00 37.34 172 LEU A CA 1
ATOM 1277 C C . LEU A 1 172 ? -17.185 -36.040 8.458 1.00 37.34 172 LEU A C 1
ATOM 1279 O O . LEU A 1 172 ? -16.429 -35.090 8.295 1.00 37.34 172 LEU A O 1
ATOM 1283 N N . THR A 1 173 ? -17.274 -36.746 9.587 1.00 36.03 173 THR A N 1
ATOM 1284 C CA . THR A 1 173 ? -16.167 -37.333 10.363 1.00 36.03 173 THR A CA 1
ATOM 1285 C C . THR A 1 173 ? -14.839 -36.577 10.450 1.00 36.03 173 THR A C 1
ATOM 1287 O O . THR A 1 173 ? -14.022 -36.568 9.533 1.00 36.03 173 THR A O 1
ATOM 1290 N N . THR A 1 174 ? -14.578 -36.096 11.662 1.00 38.12 174 THR A N 1
ATOM 1291 C CA . THR A 1 174 ? -13.273 -35.754 12.232 1.00 38.12 174 THR A CA 1
ATOM 1292 C C . THR A 1 174 ? -12.306 -36.950 12.255 1.00 38.12 174 THR A C 1
ATOM 1294 O O . THR A 1 174 ? -12.645 -37.996 12.813 1.00 38.12 174 THR A O 1
ATOM 1297 N N . PRO A 1 175 ? -11.051 -36.801 11.788 1.00 41.00 175 PRO A N 1
ATOM 1298 C CA . PRO A 1 175 ? -9.960 -37.658 12.218 1.00 41.00 175 PRO A CA 1
ATOM 1299 C C . PRO A 1 175 ? -9.155 -36.973 13.331 1.00 41.00 175 PRO A C 1
ATOM 1301 O O . PRO A 1 175 ? -8.398 -36.029 13.131 1.00 41.00 175 PRO A O 1
ATOM 1304 N N . ARG A 1 176 ? -9.409 -37.493 14.531 1.00 33.12 176 ARG A N 1
ATOM 1305 C CA . ARG A 1 176 ? -8.526 -37.692 15.686 1.00 33.12 176 ARG A CA 1
ATOM 1306 C C . ARG A 1 176 ? -7.066 -37.223 15.525 1.00 33.12 176 ARG A C 1
ATOM 1308 O O . ARG A 1 176 ? -6.298 -37.785 14.749 1.00 33.12 176 ARG A O 1
ATOM 1315 N N . SER A 1 177 ? -6.703 -36.268 16.380 1.00 33.62 177 SER A N 1
ATOM 1316 C CA . SER A 1 177 ? -5.348 -35.810 16.688 1.00 33.62 177 SER A CA 1
ATOM 1317 C C . SER A 1 177 ? -4.373 -36.961 16.948 1.00 33.62 177 SER A C 1
ATOM 1319 O O . SER A 1 177 ? -4.645 -37.838 17.771 1.00 33.62 177 SER A O 1
ATOM 1321 N N . ALA A 1 178 ? -3.213 -36.904 16.297 1.00 35.00 178 ALA A N 1
ATOM 1322 C CA . ALA A 1 178 ? -2.019 -37.642 16.682 1.00 35.00 178 ALA A CA 1
ATOM 1323 C C . ALA A 1 178 ? -0.948 -36.628 17.108 1.00 35.00 178 ALA A C 1
ATOM 1325 O O . ALA A 1 178 ? -0.470 -35.835 16.300 1.00 35.00 178 ALA A O 1
ATOM 1326 N N . GLU A 1 179 ? -0.615 -36.645 18.398 1.00 39.91 179 GLU A N 1
ATOM 1327 C CA . GLU A 1 179 ? 0.559 -35.988 18.971 1.00 39.91 179 GLU A CA 1
ATOM 1328 C C . GLU A 1 179 ? 1.848 -36.579 18.379 1.00 39.91 179 GLU A C 1
ATOM 1330 O O . GLU A 1 179 ? 1.982 -37.806 18.317 1.00 39.91 179 GLU A O 1
ATOM 1335 N N . PRO A 1 180 ? 2.860 -35.755 18.069 1.00 42.62 180 PRO A N 1
ATOM 1336 C CA . PRO A 1 180 ? 4.236 -36.206 18.077 1.00 42.62 180 PRO A CA 1
ATOM 1337 C C . PRO A 1 180 ? 4.948 -35.707 19.337 1.00 42.62 180 PRO A C 1
ATOM 1339 O O . PRO A 1 180 ? 5.052 -34.516 19.621 1.00 42.62 180 PRO A O 1
ATOM 1342 N N . ARG A 1 181 ? 5.438 -36.697 20.080 1.00 33.41 181 ARG A N 1
ATOM 1343 C CA . ARG A 1 181 ? 6.300 -36.605 21.254 1.00 33.41 181 ARG A CA 1
ATOM 1344 C C . ARG A 1 181 ? 7.524 -35.723 21.003 1.00 33.41 181 ARG A C 1
ATOM 1346 O O . ARG A 1 181 ? 8.284 -35.955 20.066 1.00 33.41 181 ARG A O 1
ATOM 1353 N N . SER A 1 182 ? 7.747 -34.794 21.922 1.00 33.81 182 SER A N 1
ATOM 1354 C CA . SER A 1 182 ? 8.990 -34.048 22.093 1.00 33.81 182 SER A CA 1
ATOM 1355 C C . SER A 1 182 ? 10.136 -34.979 22.506 1.00 33.81 182 SER A C 1
ATOM 1357 O O . SER A 1 182 ? 10.001 -35.747 23.459 1.00 33.81 182 SER A O 1
ATOM 1359 N N . ALA A 1 183 ? 11.281 -34.863 21.834 1.00 35.19 183 ALA A N 1
ATOM 1360 C CA . ALA A 1 183 ? 12.578 -35.325 22.325 1.00 35.19 183 ALA A CA 1
ATOM 1361 C C . ALA A 1 183 ? 13.599 -34.180 22.168 1.00 35.19 183 ALA A C 1
ATOM 1363 O O . ALA A 1 183 ? 13.531 -33.452 21.174 1.00 35.19 183 ALA A O 1
ATOM 1364 N N . PRO A 1 184 ? 14.499 -33.974 23.146 1.00 36.84 184 PRO A N 1
ATOM 1365 C CA . PRO A 1 184 ? 15.330 -32.780 23.231 1.00 36.84 184 PRO A CA 1
ATOM 1366 C C . PRO A 1 184 ? 16.602 -32.943 22.393 1.00 36.84 184 PRO A C 1
ATOM 1368 O O . PRO A 1 184 ? 17.297 -33.950 22.516 1.00 36.84 184 PRO A O 1
ATOM 1371 N N . LEU A 1 185 ? 16.933 -31.943 21.574 1.00 33.50 185 LEU A N 1
ATOM 1372 C CA . LEU A 1 185 ? 18.261 -31.824 20.978 1.00 33.50 185 LEU A CA 1
ATOM 1373 C C . LEU A 1 185 ? 19.038 -30.715 21.678 1.00 33.50 185 LEU A C 1
ATOM 1375 O O . LEU A 1 185 ? 18.540 -29.615 21.910 1.00 33.50 185 LEU A O 1
ATOM 1379 N N . ALA A 1 186 ? 20.241 -31.113 22.072 1.00 32.25 186 ALA A N 1
AT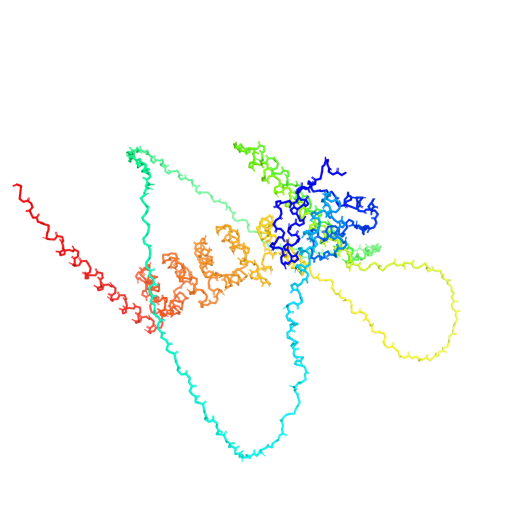OM 1380 C CA . ALA A 1 186 ? 21.189 -30.401 22.891 1.00 32.25 186 ALA A CA 1
ATOM 1381 C C . ALA A 1 186 ? 21.641 -29.080 22.259 1.00 32.25 186 ALA A C 1
ATOM 1383 O O . ALA A 1 186 ? 21.863 -28.979 21.054 1.00 32.25 186 ALA A O 1
ATOM 1384 N N . ALA A 1 187 ? 21.812 -28.088 23.126 1.00 32.59 187 ALA A N 1
ATOM 1385 C CA . ALA A 1 187 ? 22.553 -26.877 22.848 1.00 32.59 187 ALA A CA 1
ATOM 1386 C C . ALA A 1 187 ? 24.053 -27.205 22.843 1.00 32.59 187 ALA A C 1
ATOM 1388 O O . ALA A 1 187 ? 24.606 -27.564 23.881 1.00 32.59 187 ALA A O 1
ATOM 1389 N N . GLU A 1 188 ? 24.710 -27.063 21.694 1.00 30.06 188 GLU A N 1
ATOM 1390 C CA . GLU A 1 188 ? 26.167 -26.944 21.630 1.00 30.06 188 GLU A CA 1
ATOM 1391 C C . GLU A 1 188 ? 26.530 -25.459 21.590 1.00 30.06 188 GLU A C 1
ATOM 1393 O O . GLU A 1 188 ? 26.412 -24.767 20.579 1.00 30.06 188 GLU A O 1
ATOM 1398 N N . SER A 1 189 ? 26.927 -24.962 22.757 1.00 30.59 189 SER A N 1
ATOM 1399 C CA . SER A 1 189 ? 27.604 -23.690 22.957 1.00 30.59 189 SER A CA 1
ATOM 1400 C C . SER A 1 189 ? 29.055 -23.805 22.482 1.00 30.59 189 SER A C 1
ATOM 1402 O O . SER A 1 189 ? 29.852 -24.504 23.107 1.00 30.59 189 SER A O 1
ATOM 1404 N N . LEU A 1 190 ? 29.417 -23.100 21.411 1.00 29.94 190 LEU A N 1
ATOM 1405 C CA . LEU A 1 190 ? 30.818 -22.870 21.055 1.00 29.94 190 LEU A CA 1
ATOM 1406 C C . LEU A 1 190 ? 31.355 -21.708 21.895 1.00 29.94 190 LEU A C 1
ATOM 1408 O O . LEU A 1 190 ? 31.095 -20.538 21.622 1.00 29.94 190 LEU A O 1
ATOM 1412 N N . THR A 1 191 ? 32.083 -22.061 22.948 1.00 30.97 191 THR A N 1
ATOM 1413 C CA . THR A 1 191 ? 32.916 -21.156 23.737 1.00 30.97 191 THR A CA 1
ATOM 1414 C C . THR A 1 191 ? 34.146 -20.749 22.936 1.00 30.97 191 THR A C 1
ATOM 1416 O O . THR A 1 191 ? 34.900 -21.595 22.455 1.00 30.97 191 THR A O 1
ATOM 1419 N N . ALA A 1 192 ? 34.356 -19.441 22.832 1.00 35.28 192 ALA A N 1
ATOM 1420 C CA . ALA A 1 192 ? 35.642 -18.851 22.513 1.00 35.28 192 ALA A CA 1
ATOM 1421 C C . ALA A 1 192 ? 36.586 -19.061 23.704 1.00 35.28 192 ALA A C 1
ATOM 1423 O O . ALA A 1 192 ? 36.280 -18.557 24.775 1.00 35.28 192 ALA A O 1
ATOM 1424 N N . GLU A 1 193 ? 37.692 -19.789 23.523 1.00 31.52 193 GLU A N 1
ATOM 1425 C CA . GLU A 1 193 ? 38.942 -19.603 24.276 1.00 31.52 193 GLU A CA 1
ATOM 1426 C C . GLU A 1 193 ? 40.071 -20.522 23.764 1.00 31.52 193 GLU A C 1
ATOM 1428 O O . GLU A 1 193 ? 39.846 -21.666 23.374 1.00 31.52 193 GLU A O 1
ATOM 1433 N N . SER A 1 194 ? 41.299 -20.000 23.849 1.00 29.05 194 SER A N 1
ATOM 1434 C CA . SER A 1 194 ? 42.618 -20.651 23.719 1.00 29.05 194 SER A CA 1
ATOM 1435 C C . SER A 1 194 ? 43.355 -20.516 22.374 1.00 29.05 194 SER A C 1
ATOM 1437 O O . SER A 1 194 ? 43.088 -21.209 21.398 1.00 29.05 194 SER A O 1
ATOM 1439 N N . LEU A 1 195 ? 44.340 -19.606 22.347 1.00 29.58 195 LEU A N 1
ATOM 1440 C CA . LEU A 1 195 ? 45.769 -19.951 22.239 1.00 29.58 195 LEU A CA 1
ATOM 1441 C C . LEU A 1 195 ? 46.623 -18.670 22.219 1.00 29.58 195 LEU A C 1
ATOM 1443 O O . LEU A 1 195 ? 46.747 -17.980 21.210 1.00 29.58 195 LEU A O 1
ATOM 1447 N N . VAL A 1 196 ? 47.209 -18.385 23.381 1.00 36.44 196 VAL A N 1
ATOM 1448 C CA . VAL A 1 196 ? 48.374 -17.521 23.601 1.00 36.44 196 VAL A CA 1
ATOM 1449 C C . VAL A 1 196 ? 49.474 -18.427 24.180 1.00 36.44 196 VAL A C 1
ATOM 1451 O O . VAL A 1 196 ? 49.159 -19.276 25.010 1.00 36.44 196 VAL A O 1
ATOM 1454 N N . GLU A 1 197 ? 50.718 -18.195 23.733 1.00 33.44 197 GLU A N 1
ATOM 1455 C CA . GLU A 1 197 ? 52.011 -18.825 24.109 1.00 33.44 197 GLU A CA 1
ATOM 1456 C C . GLU A 1 197 ? 52.288 -20.227 23.514 1.00 33.44 197 GLU A C 1
ATOM 1458 O O . GLU A 1 197 ? 51.405 -21.067 23.456 1.00 33.44 197 GLU A O 1
ATOM 1463 N N . GLU A 1 198 ? 53.457 -20.559 22.944 1.00 31.83 198 GLU A N 1
ATOM 1464 C CA . GLU A 1 198 ? 54.848 -20.157 23.224 1.00 31.83 198 GLU A CA 1
ATOM 1465 C C . GLU A 1 198 ? 55.730 -19.972 21.957 1.00 31.83 198 GLU A C 1
ATOM 1467 O O . GLU A 1 198 ? 55.673 -20.741 21.002 1.00 31.83 198 GLU A O 1
ATOM 1472 N N . GLY A 1 199 ? 56.628 -18.978 22.000 1.00 33.72 199 GLY A N 1
ATOM 1473 C CA . GLY A 1 199 ? 58.071 -19.242 22.148 1.00 33.72 199 GLY A CA 1
ATOM 1474 C C . GLY A 1 199 ? 58.897 -19.859 21.004 1.00 33.72 199 GLY A C 1
ATOM 1475 O O . GLY A 1 199 ? 59.096 -21.061 20.935 1.00 33.72 199 GLY A O 1
ATOM 1476 N N . ALA A 1 200 ? 59.549 -18.973 20.246 1.00 38.19 200 ALA A N 1
ATOM 1477 C CA . ALA A 1 200 ? 60.983 -18.980 19.905 1.00 38.19 200 ALA A CA 1
ATOM 1478 C C . ALA A 1 200 ? 61.690 -20.251 19.355 1.00 38.19 200 ALA A C 1
ATOM 1480 O O . ALA A 1 200 ? 62.230 -21.067 20.094 1.00 38.19 200 ALA A O 1
ATOM 1481 N N . ALA A 1 201 ? 61.931 -20.241 18.039 1.00 34.81 201 ALA A N 1
ATOM 1482 C CA . ALA A 1 201 ? 63.198 -20.618 17.386 1.00 34.81 201 ALA A CA 1
ATOM 1483 C C . ALA A 1 201 ? 63.198 -19.913 16.009 1.00 34.81 201 ALA A C 1
ATOM 1485 O O . ALA A 1 201 ? 62.223 -19.992 15.278 1.00 34.81 201 ALA A O 1
ATOM 1486 N N . GLY A 1 202 ? 64.145 -19.061 15.622 1.00 36.56 202 GLY A N 1
ATOM 1487 C CA . GLY A 1 202 ? 65.561 -19.364 15.489 1.00 36.56 202 GLY A CA 1
ATOM 1488 C C . GLY A 1 202 ? 65.892 -19.648 14.015 1.00 36.56 202 GLY A C 1
ATOM 1489 O O . GLY A 1 202 ? 65.937 -20.801 13.615 1.00 36.56 202 GLY A O 1
ATOM 1490 N N . GLY A 1 203 ? 66.182 -18.602 13.231 1.00 36.81 203 GLY A N 1
ATOM 1491 C CA . GLY A 1 203 ? 67.126 -18.702 12.110 1.00 36.81 203 GLY A CA 1
ATOM 1492 C C . GLY A 1 203 ? 66.599 -18.725 10.665 1.00 36.81 203 GLY A C 1
ATOM 1493 O O . GLY A 1 203 ? 65.577 -19.311 10.339 1.00 36.81 203 GLY A O 1
ATOM 1494 N N . ALA A 1 204 ? 67.442 -18.137 9.808 1.00 38.06 204 ALA A N 1
ATOM 1495 C CA . ALA A 1 204 ? 67.487 -18.164 8.343 1.00 38.06 204 ALA A CA 1
ATOM 1496 C C . ALA A 1 204 ? 66.537 -17.220 7.580 1.00 38.06 204 ALA A C 1
ATOM 1498 O O . ALA A 1 204 ? 65.393 -17.524 7.254 1.00 38.06 204 ALA A O 1
ATOM 1499 N N . GLY A 1 205 ? 67.101 -16.065 7.214 1.00 45.66 205 GLY A N 1
ATOM 1500 C CA . GLY A 1 205 ? 66.516 -15.115 6.283 1.00 45.66 205 GLY A CA 1
ATOM 1501 C C . GLY A 1 205 ? 66.300 -15.713 4.894 1.00 45.66 205 GLY A C 1
ATOM 1502 O O . GLY A 1 205 ? 67.240 -16.082 4.197 1.00 45.66 205 GLY A O 1
ATOM 1503 N N . GLY A 1 206 ? 65.041 -15.724 4.475 1.00 39.31 206 GLY A N 1
ATOM 1504 C CA . GLY A 1 206 ? 64.638 -15.745 3.079 1.00 39.31 206 GLY A CA 1
ATOM 1505 C C . GLY A 1 206 ? 63.764 -14.525 2.845 1.00 39.31 206 GLY A C 1
ATOM 1506 O O . GLY A 1 206 ? 62.599 -14.521 3.235 1.00 39.31 206 GLY A O 1
ATOM 1507 N N . GLY A 1 207 ? 64.330 -13.472 2.254 1.00 47.12 207 GLY A N 1
ATOM 1508 C CA . GLY A 1 207 ? 63.592 -12.274 1.866 1.00 47.12 207 GLY A CA 1
ATOM 1509 C C . GLY A 1 207 ? 62.525 -12.614 0.828 1.00 47.12 207 GLY A C 1
ATOM 1510 O O . GLY A 1 207 ? 62.781 -12.561 -0.374 1.00 47.12 207 GLY A O 1
ATOM 1511 N N . ARG A 1 208 ? 61.317 -12.968 1.282 1.00 46.25 208 ARG A N 1
ATOM 1512 C CA . ARG A 1 208 ? 60.127 -12.953 0.433 1.00 46.25 208 ARG A CA 1
ATOM 1513 C C . ARG A 1 208 ? 59.850 -11.494 0.105 1.00 46.25 208 ARG A C 1
ATOM 1515 O O . ARG A 1 208 ? 59.460 -10.722 0.975 1.00 46.25 208 ARG A O 1
ATOM 1522 N N . ARG A 1 209 ? 60.103 -11.119 -1.152 1.00 49.81 209 ARG A N 1
ATOM 1523 C CA . ARG A 1 209 ? 59.615 -9.859 -1.721 1.00 49.81 209 ARG A CA 1
ATOM 1524 C C . ARG A 1 209 ? 58.125 -9.726 -1.373 1.00 49.81 209 ARG A C 1
ATOM 1526 O O . ARG A 1 209 ? 57.403 -10.700 -1.606 1.00 49.81 209 ARG A O 1
ATOM 1533 N N . PRO A 1 210 ? 57.669 -8.582 -0.832 1.00 50.09 210 PRO A N 1
ATOM 1534 C CA . PRO A 1 210 ? 56.242 -8.338 -0.687 1.00 50.09 210 PRO A CA 1
ATOM 1535 C C . PRO A 1 210 ? 55.594 -8.516 -2.062 1.00 50.09 210 PRO A C 1
ATOM 1537 O O . PRO A 1 210 ? 56.135 -8.053 -3.073 1.00 50.09 210 PRO A O 1
ATOM 1540 N N . ALA A 1 211 ? 54.499 -9.278 -2.105 1.00 55.38 211 ALA A N 1
ATOM 1541 C CA . ALA A 1 211 ? 53.698 -9.413 -3.312 1.00 55.38 211 ALA A CA 1
ATOM 1542 C C . ALA A 1 211 ? 53.338 -8.002 -3.810 1.00 55.38 211 ALA A C 1
ATOM 1544 O O . ALA A 1 211 ? 53.103 -7.127 -2.972 1.00 55.38 211 ALA A O 1
ATOM 1545 N N . PRO A 1 212 ? 53.361 -7.749 -5.129 1.00 65.19 212 PRO A N 1
ATOM 1546 C CA . PRO A 1 212 ? 53.025 -6.435 -5.653 1.00 65.19 212 PRO A CA 1
ATOM 1547 C C . PRO A 1 212 ? 51.633 -6.054 -5.148 1.00 65.19 212 PRO A C 1
ATOM 1549 O O . PRO A 1 212 ? 50.681 -6.809 -5.339 1.00 65.19 212 PRO A O 1
ATOM 1552 N N . GLU A 1 213 ? 51.566 -4.921 -4.453 1.00 67.06 213 GLU A N 1
ATOM 1553 C CA . GLU A 1 213 ? 50.341 -4.328 -3.929 1.00 67.06 213 GLU A CA 1
ATOM 1554 C C . GLU A 1 213 ? 49.372 -4.164 -5.104 1.00 67.06 213 GLU A C 1
ATOM 1556 O O . GLU A 1 213 ? 49.654 -3.459 -6.077 1.00 67.06 213 GLU A O 1
ATOM 1561 N N . GLU A 1 214 ? 48.306 -4.961 -5.090 1.00 67.81 214 GLU A N 1
ATOM 1562 C CA . GLU A 1 214 ? 47.370 -5.047 -6.200 1.00 67.81 214 GLU A CA 1
ATOM 1563 C C . GLU A 1 214 ? 46.608 -3.723 -6.297 1.00 67.81 214 GLU A C 1
ATOM 1565 O O . GLU A 1 214 ? 46.055 -3.253 -5.304 1.00 67.81 214 GLU A O 1
ATOM 1570 N N . ASP A 1 215 ? 46.604 -3.105 -7.484 1.00 81.44 215 ASP A N 1
ATOM 1571 C CA . ASP A 1 215 ? 45.925 -1.828 -7.709 1.00 81.44 215 ASP A CA 1
ATOM 1572 C C . ASP A 1 215 ? 44.453 -1.948 -7.261 1.00 81.44 215 ASP A C 1
ATOM 1574 O O . ASP A 1 215 ? 43.707 -2.761 -7.829 1.00 81.44 215 ASP A O 1
ATOM 1578 N N . PRO A 1 216 ? 43.999 -1.157 -6.268 1.00 71.44 216 PRO A N 1
ATOM 1579 C CA . PRO A 1 216 ? 42.641 -1.245 -5.736 1.00 71.44 216 PRO A CA 1
ATOM 1580 C C . PRO A 1 216 ? 41.573 -1.050 -6.822 1.00 71.44 216 PRO A C 1
ATOM 1582 O O . PRO A 1 216 ? 40.470 -1.584 -6.712 1.00 71.44 216 PRO A O 1
ATOM 1585 N N . ARG A 1 217 ? 41.897 -0.359 -7.922 1.00 68.38 217 ARG A N 1
ATOM 1586 C CA . ARG A 1 217 ? 40.994 -0.193 -9.071 1.00 68.38 217 ARG A CA 1
ATOM 1587 C C . ARG A 1 217 ? 40.872 -1.467 -9.898 1.00 68.38 217 ARG A C 1
ATOM 1589 O O . ARG A 1 217 ? 39.768 -1.825 -10.308 1.00 68.38 217 ARG A O 1
ATOM 1596 N N . ALA A 1 218 ? 41.979 -2.180 -10.107 1.00 69.81 218 ALA A N 1
ATOM 1597 C CA . ALA A 1 218 ? 41.972 -3.482 -10.769 1.00 69.81 218 ALA A CA 1
ATOM 1598 C C . ALA A 1 218 ? 41.215 -4.523 -9.929 1.00 69.81 218 ALA A C 1
ATOM 1600 O O . ALA A 1 218 ? 40.466 -5.331 -10.481 1.00 69.81 218 ALA A O 1
ATOM 1601 N N . ALA A 1 219 ? 41.339 -4.456 -8.600 1.00 71.06 219 ALA A N 1
ATOM 1602 C CA . ALA A 1 219 ? 40.563 -5.284 -7.683 1.00 71.06 219 ALA A CA 1
ATOM 1603 C C . ALA A 1 219 ? 39.052 -4.984 -7.769 1.00 71.06 219 ALA A C 1
ATOM 1605 O O . ALA A 1 219 ? 38.253 -5.913 -7.897 1.00 71.06 219 ALA A O 1
ATOM 1606 N N . SER A 1 220 ? 38.644 -3.709 -7.785 1.00 65.88 220 SER A N 1
ATOM 1607 C CA . SER A 1 220 ? 37.233 -3.315 -7.941 1.00 65.88 220 SER A CA 1
ATOM 1608 C C . SER A 1 220 ? 36.644 -3.711 -9.299 1.00 65.88 220 SER A C 1
ATOM 1610 O O . SER A 1 220 ? 35.540 -4.251 -9.352 1.00 65.88 220 SER A O 1
ATOM 1612 N N . ALA A 1 221 ? 37.388 -3.540 -10.397 1.00 69.69 221 ALA A N 1
ATOM 1613 C CA . ALA A 1 221 ? 36.951 -3.972 -11.726 1.00 69.69 221 ALA A CA 1
ATOM 1614 C C . ALA A 1 221 ? 36.752 -5.498 -11.809 1.00 69.69 221 ALA A C 1
ATOM 1616 O O . ALA A 1 221 ? 35.781 -5.967 -12.405 1.00 69.69 221 ALA A O 1
ATOM 1617 N N . ARG A 1 222 ? 37.630 -6.284 -11.165 1.00 75.69 222 ARG A N 1
ATOM 1618 C CA . ARG A 1 222 ? 37.476 -7.746 -11.065 1.00 75.69 222 ARG A CA 1
ATOM 1619 C C . ARG A 1 222 ? 36.259 -8.143 -10.236 1.00 75.69 222 ARG A C 1
ATOM 1621 O O . ARG A 1 222 ? 35.512 -9.015 -10.666 1.00 75.69 222 ARG A O 1
ATOM 1628 N N . ARG A 1 223 ? 36.010 -7.475 -9.105 1.00 69.69 223 ARG A N 1
ATOM 1629 C CA . ARG A 1 223 ? 34.806 -7.707 -8.285 1.00 69.69 223 ARG A CA 1
ATOM 1630 C C . ARG A 1 223 ? 33.525 -7.405 -9.065 1.00 69.69 223 ARG A C 1
ATOM 1632 O O . ARG A 1 223 ? 32.587 -8.190 -9.010 1.00 69.69 223 ARG A O 1
ATOM 1639 N N . MET A 1 224 ? 33.499 -6.323 -9.843 1.00 66.38 224 MET A N 1
ATOM 1640 C CA . MET A 1 224 ? 32.353 -5.984 -10.697 1.00 66.38 224 MET A CA 1
ATOM 1641 C C . MET A 1 224 ? 32.127 -7.007 -11.817 1.00 66.38 224 MET A C 1
ATOM 1643 O O . MET A 1 224 ? 30.987 -7.388 -12.080 1.00 66.38 224 MET A O 1
ATOM 1647 N N . LEU A 1 225 ? 33.198 -7.503 -12.447 1.00 73.62 225 LEU A N 1
ATOM 1648 C CA . LEU A 1 225 ? 33.105 -8.594 -13.422 1.00 73.62 225 LEU A CA 1
ATOM 1649 C C . LEU A 1 225 ? 32.586 -9.887 -12.785 1.00 73.62 225 LEU A C 1
ATOM 1651 O O . LEU A 1 225 ? 31.697 -10.517 -13.352 1.00 73.62 225 LEU A O 1
ATOM 1655 N N . GLU A 1 226 ? 33.055 -10.243 -11.588 1.00 72.69 226 GLU A N 1
ATOM 1656 C CA . GLU A 1 226 ? 32.522 -11.387 -10.843 1.00 72.69 226 GLU A CA 1
ATOM 1657 C C . GLU A 1 226 ? 31.039 -11.222 -10.496 1.00 72.69 226 GLU A C 1
ATOM 1659 O O . GLU A 1 226 ? 30.281 -12.187 -10.587 1.00 72.69 226 GLU A O 1
ATOM 1664 N N . VAL A 1 227 ? 30.601 -10.026 -10.087 1.00 6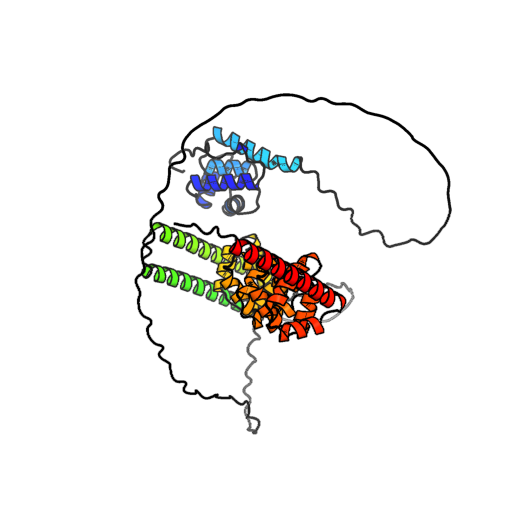6.69 227 VAL A N 1
ATOM 1665 C CA . VAL A 1 227 ? 29.182 -9.746 -9.813 1.00 66.69 227 VAL A CA 1
ATOM 1666 C C . VAL A 1 227 ? 28.364 -9.894 -11.094 1.00 66.69 227 VAL A C 1
ATOM 1668 O O . VAL A 1 227 ? 27.341 -10.578 -11.086 1.00 66.69 227 VAL A O 1
ATOM 1671 N N . ARG A 1 228 ? 28.843 -9.348 -12.219 1.00 78.06 228 ARG A N 1
ATOM 1672 C CA . ARG A 1 228 ? 28.205 -9.504 -13.533 1.00 78.06 228 ARG A CA 1
ATOM 1673 C C . ARG A 1 228 ? 28.082 -10.974 -13.933 1.00 78.06 228 ARG A C 1
ATOM 1675 O O . ARG A 1 228 ? 27.011 -11.395 -14.369 1.00 78.06 228 ARG A O 1
ATOM 1682 N N . GLU A 1 229 ? 29.142 -11.762 -13.772 1.00 76.38 229 GLU A N 1
ATOM 1683 C CA . GLU A 1 229 ? 29.134 -13.195 -14.081 1.00 76.38 229 GLU A CA 1
ATOM 1684 C C . GLU A 1 229 ? 28.192 -13.976 -13.160 1.00 76.38 229 GLU A C 1
ATOM 1686 O O . GLU A 1 229 ? 27.393 -14.776 -13.653 1.00 76.38 229 GLU A O 1
ATOM 1691 N N . ARG A 1 230 ? 28.194 -13.686 -11.851 1.00 68.44 230 ARG A N 1
ATOM 1692 C CA . ARG A 1 230 ? 27.263 -14.281 -10.878 1.00 68.44 230 ARG A CA 1
ATOM 1693 C C . ARG A 1 230 ? 25.807 -13.949 -11.204 1.00 68.44 230 ARG A C 1
ATOM 1695 O O . ARG A 1 230 ? 24.959 -14.843 -11.174 1.00 68.44 230 ARG A O 1
ATOM 1702 N N . CYS A 1 231 ? 25.507 -12.702 -11.564 1.00 66.38 231 CYS A N 1
ATOM 1703 C CA . CYS A 1 231 ? 24.174 -12.284 -11.999 1.00 66.38 231 CYS A CA 1
ATOM 1704 C C . CYS A 1 231 ? 23.760 -12.989 -13.294 1.00 66.38 231 CYS A C 1
ATOM 1706 O O . CYS A 1 231 ? 22.673 -13.565 -13.356 1.00 66.38 231 CYS A O 1
ATOM 1708 N N . ALA A 1 232 ? 24.632 -13.014 -14.305 1.00 73.19 232 ALA A N 1
ATOM 1709 C CA . ALA A 1 232 ? 24.362 -13.683 -15.574 1.00 73.19 232 ALA A CA 1
ATOM 1710 C C . ALA A 1 232 ? 24.142 -15.193 -15.390 1.00 73.19 232 ALA A C 1
ATOM 1712 O O . ALA A 1 232 ? 23.267 -15.782 -16.028 1.00 73.19 232 ALA A O 1
ATOM 1713 N N . GLU A 1 233 ? 24.907 -15.838 -14.509 1.00 75.81 233 GLU A N 1
ATOM 1714 C CA . GLU A 1 233 ? 24.731 -17.254 -14.206 1.00 75.81 233 GLU A CA 1
ATOM 1715 C C . GLU A 1 233 ? 23.443 -17.525 -13.425 1.00 75.81 233 GLU A C 1
ATOM 1717 O O . GLU A 1 233 ? 22.730 -18.480 -13.735 1.00 75.81 233 GLU A O 1
ATOM 1722 N N . ARG A 1 234 ? 23.077 -16.660 -12.476 1.00 69.88 234 ARG A N 1
ATOM 1723 C CA . ARG A 1 234 ? 21.809 -16.786 -11.749 1.00 69.88 234 ARG A CA 1
ATOM 1724 C C . ARG A 1 234 ? 20.600 -16.568 -12.656 1.00 69.88 234 ARG A C 1
ATOM 1726 O O . ARG A 1 234 ? 19.644 -17.332 -12.566 1.00 69.88 234 ARG A O 1
ATOM 1733 N N . LEU A 1 235 ? 20.664 -15.612 -13.585 1.00 75.00 235 LEU A N 1
ATOM 1734 C CA . LEU A 1 235 ? 19.641 -15.427 -14.622 1.00 75.00 235 LEU A CA 1
ATOM 1735 C C . LEU A 1 235 ? 19.533 -16.662 -15.530 1.00 75.00 235 LEU A C 1
ATOM 1737 O O . LEU A 1 235 ? 18.423 -17.096 -15.841 1.00 75.00 235 LEU A O 1
ATOM 1741 N N . ARG A 1 236 ? 20.665 -17.279 -15.905 1.00 78.94 236 ARG A N 1
ATOM 1742 C CA . ARG A 1 236 ? 20.682 -18.555 -16.642 1.00 78.94 236 ARG A CA 1
ATOM 1743 C C . ARG A 1 236 ? 20.041 -19.694 -15.841 1.00 78.94 236 ARG A C 1
ATOM 1745 O O . ARG A 1 236 ? 19.239 -20.433 -16.406 1.00 78.94 236 ARG A O 1
ATOM 1752 N N . ARG A 1 237 ? 20.340 -19.824 -14.542 1.00 74.81 237 ARG A N 1
ATOM 1753 C CA . ARG A 1 237 ? 19.724 -20.842 -13.666 1.00 74.81 237 ARG A CA 1
ATOM 1754 C C . ARG A 1 237 ? 18.220 -20.645 -13.534 1.00 74.81 237 ARG A C 1
ATOM 1756 O O . ARG A 1 237 ? 17.487 -21.586 -13.798 1.00 74.81 237 ARG A O 1
ATOM 1763 N N . LEU A 1 238 ? 17.761 -19.425 -13.253 1.00 71.06 238 LEU A N 1
ATOM 1764 C CA . LEU A 1 238 ? 16.331 -19.109 -13.158 1.00 71.06 238 LEU A CA 1
ATOM 1765 C C . LEU A 1 238 ? 15.595 -19.388 -14.468 1.00 71.06 238 LEU A C 1
ATOM 1767 O O . LEU A 1 238 ? 14.508 -19.958 -14.455 1.00 71.06 238 LEU A O 1
ATOM 1771 N N . LYS A 1 239 ? 16.202 -19.046 -15.610 1.00 79.12 239 LYS A N 1
ATOM 1772 C CA . LYS A 1 239 ? 15.662 -19.400 -16.926 1.00 79.12 239 LYS A CA 1
ATOM 1773 C C . LYS A 1 239 ? 15.504 -20.915 -17.078 1.00 79.12 239 LYS A C 1
ATOM 1775 O O . LYS A 1 239 ? 14.461 -21.366 -17.543 1.00 79.12 239 LYS A O 1
ATOM 1780 N N . ASN A 1 240 ? 16.507 -21.690 -16.676 1.00 76.62 240 ASN A N 1
ATOM 1781 C CA . ASN A 1 240 ? 16.467 -23.149 -16.760 1.00 76.62 240 ASN A CA 1
ATOM 1782 C C . ASN A 1 240 ? 15.450 -23.762 -15.783 1.00 76.62 240 ASN A C 1
ATOM 1784 O O . ASN A 1 240 ? 14.713 -24.660 -16.176 1.00 76.62 240 ASN A O 1
ATOM 1788 N N . GLU A 1 241 ? 15.357 -23.255 -14.551 1.00 72.12 241 GLU A N 1
ATOM 1789 C CA . GLU A 1 241 ? 14.369 -23.677 -13.547 1.00 72.12 241 GLU A CA 1
ATOM 1790 C C . GLU A 1 241 ? 12.937 -23.398 -14.008 1.00 72.12 241 GLU A C 1
ATOM 1792 O O . GLU A 1 241 ? 12.068 -24.250 -13.860 1.00 72.12 241 GLU A O 1
ATOM 1797 N N . LEU A 1 242 ? 12.685 -22.251 -14.641 1.00 69.88 242 LEU A N 1
ATOM 1798 C CA . LEU A 1 242 ? 11.385 -21.936 -15.237 1.00 69.88 242 LEU A CA 1
ATOM 1799 C C . LEU A 1 242 ? 11.039 -22.854 -16.411 1.00 69.88 242 LEU A C 1
ATOM 1801 O O . LEU A 1 242 ? 9.900 -23.305 -16.526 1.00 69.88 242 LEU A O 1
ATOM 1805 N N . VAL A 1 243 ? 12.011 -23.161 -17.274 1.00 77.50 243 VAL A N 1
ATOM 1806 C CA . VAL A 1 243 ? 11.822 -24.128 -18.366 1.00 77.50 243 VAL A CA 1
ATOM 1807 C C . VAL A 1 243 ? 11.555 -25.534 -17.814 1.00 77.50 243 VAL A C 1
ATOM 1809 O O . VAL A 1 243 ? 10.706 -26.238 -18.357 1.00 77.50 243 VAL A O 1
ATOM 1812 N N . ALA A 1 244 ? 12.213 -25.929 -16.722 1.00 74.81 244 ALA A N 1
ATOM 1813 C CA . ALA A 1 244 ? 11.976 -27.206 -16.051 1.00 74.81 244 ALA A CA 1
ATOM 1814 C C . ALA A 1 244 ? 10.611 -27.246 -15.341 1.00 74.81 244 ALA A C 1
ATOM 1816 O O . ALA A 1 244 ? 9.869 -28.210 -15.498 1.00 74.81 244 ALA A O 1
ATOM 1817 N N . SER A 1 245 ? 10.224 -26.174 -14.643 1.00 68.62 245 SER A N 1
ATOM 1818 C CA . SER A 1 245 ? 8.923 -26.062 -13.971 1.00 68.62 245 SER A CA 1
ATOM 1819 C C . SER A 1 245 ? 7.759 -26.094 -14.967 1.00 68.62 245 SER A C 1
ATOM 1821 O O . SER A 1 245 ? 6.713 -26.671 -14.675 1.00 68.62 245 SER A O 1
ATOM 1823 N N . ARG A 1 246 ? 7.960 -25.575 -16.188 1.00 66.69 246 ARG A N 1
ATOM 1824 C CA . ARG A 1 246 ? 7.022 -25.728 -17.311 1.00 66.69 246 ARG A CA 1
ATOM 1825 C C . ARG A 1 246 ? 6.832 -27.187 -17.731 1.00 66.6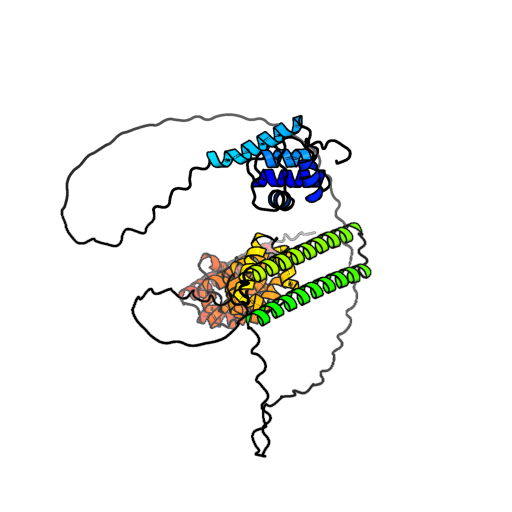9 246 ARG A C 1
ATOM 1827 O O . ARG A 1 246 ? 5.734 -27.551 -18.120 1.00 66.69 246 ARG A O 1
ATOM 1834 N N . ALA A 1 247 ? 7.875 -28.015 -17.670 1.00 69.00 247 ALA A N 1
ATOM 1835 C CA . ALA A 1 247 ? 7.759 -29.438 -17.997 1.00 69.00 247 ALA A CA 1
ATOM 1836 C C . ALA A 1 247 ? 6.977 -30.232 -16.932 1.00 69.00 247 ALA A C 1
ATOM 1838 O O . ALA A 1 247 ? 6.574 -31.359 -17.194 1.00 69.00 247 ALA A O 1
ATOM 1839 N N . GLN A 1 248 ? 6.777 -29.653 -15.744 1.00 65.19 248 GLN A N 1
ATOM 1840 C CA . GLN A 1 248 ? 6.071 -30.266 -14.613 1.00 65.19 248 GLN A CA 1
ATOM 1841 C C . GLN A 1 248 ? 4.688 -29.675 -14.340 1.00 65.19 248 GLN A C 1
ATOM 1843 O O . GLN A 1 248 ? 3.914 -30.275 -13.601 1.00 65.19 248 GLN A O 1
ATOM 1848 N N . THR A 1 249 ? 4.374 -28.508 -14.901 1.00 58.81 249 THR A N 1
ATOM 1849 C CA . THR A 1 249 ? 3.058 -27.887 -14.755 1.00 58.81 249 THR A CA 1
ATOM 1850 C C . THR A 1 249 ? 2.206 -28.230 -15.970 1.00 58.81 249 THR A C 1
ATOM 1852 O O . THR A 1 249 ? 2.381 -27.645 -17.039 1.00 58.81 249 THR A O 1
ATOM 1855 N N . ASP A 1 250 ? 1.268 -29.166 -15.788 1.00 48.12 250 ASP A N 1
ATOM 1856 C CA . ASP A 1 250 ? 0.109 -29.364 -16.671 1.00 48.12 250 ASP A CA 1
ATOM 1857 C C . ASP A 1 250 ? -0.785 -28.117 -16.581 1.00 48.12 250 ASP A C 1
ATOM 1859 O O . ASP A 1 250 ? -1.804 -28.070 -15.898 1.00 48.12 250 ASP A O 1
ATOM 1863 N N . LEU A 1 251 ? -0.336 -27.029 -17.202 1.00 60.69 251 LEU A N 1
ATOM 1864 C CA . LEU A 1 251 ? -1.182 -25.884 -17.489 1.00 60.69 251 LEU A CA 1
ATOM 1865 C C . LEU A 1 251 ? -2.027 -26.259 -18.704 1.00 60.69 251 LEU A C 1
ATOM 1867 O O . LEU A 1 251 ? -1.520 -26.268 -19.826 1.00 60.69 251 LEU A O 1
ATOM 1871 N N . ASP A 1 252 ? -3.312 -26.525 -18.460 1.00 68.75 252 ASP A N 1
ATOM 1872 C CA . ASP A 1 252 ? -4.320 -26.893 -19.468 1.00 68.75 252 ASP A CA 1
ATOM 1873 C C . ASP A 1 252 ? -4.459 -25.868 -20.615 1.00 68.75 252 ASP A C 1
ATOM 1875 O O . ASP A 1 252 ? -5.047 -26.167 -21.655 1.00 68.75 252 ASP A O 1
ATOM 1879 N N . ASP A 1 253 ? -3.892 -24.663 -20.459 1.00 75.44 253 ASP A N 1
ATOM 1880 C CA . ASP A 1 253 ? -3.849 -23.630 -21.491 1.00 75.44 253 ASP A CA 1
ATOM 1881 C C . ASP A 1 253 ? -2.414 -23.373 -22.022 1.00 75.44 253 ASP A C 1
ATOM 1883 O O . ASP A 1 253 ? -1.618 -22.630 -21.417 1.00 75.44 253 ASP A O 1
ATOM 1887 N N . PRO A 1 254 ? -2.066 -23.921 -23.203 1.00 72.00 254 PRO A N 1
ATOM 1888 C CA . PRO A 1 254 ? -0.763 -23.710 -23.828 1.00 72.00 254 PRO A CA 1
ATOM 1889 C C . PRO A 1 254 ? -0.530 -22.258 -24.287 1.00 72.00 254 PRO A C 1
ATOM 1891 O O . PRO A 1 254 ? 0.630 -21.848 -24.448 1.00 72.00 254 PRO A O 1
ATOM 1894 N N . ALA A 1 255 ? -1.582 -21.454 -24.484 1.00 67.38 255 ALA A N 1
ATOM 1895 C CA . ALA A 1 255 ? -1.464 -20.057 -24.899 1.00 67.38 255 ALA A CA 1
ATOM 1896 C C . ALA A 1 255 ? -1.026 -19.161 -23.731 1.00 67.38 255 ALA A C 1
ATOM 1898 O O . ALA A 1 255 ? -0.060 -18.401 -23.875 1.00 67.38 255 ALA A O 1
ATOM 1899 N N . ALA A 1 256 ? -1.649 -19.316 -22.558 1.00 59.66 256 ALA A N 1
ATOM 1900 C CA . ALA A 1 256 ? -1.267 -18.604 -21.337 1.00 59.66 256 ALA A CA 1
ATOM 1901 C C . ALA A 1 256 ? 0.179 -18.924 -20.915 1.00 59.66 256 ALA A C 1
ATOM 1903 O O . ALA A 1 256 ? 0.968 -18.019 -20.621 1.00 59.66 256 ALA A O 1
ATOM 1904 N N . SER A 1 257 ? 0.570 -20.202 -20.988 1.00 62.94 257 SER A N 1
ATOM 1905 C CA . SER A 1 257 ? 1.944 -20.651 -20.715 1.00 62.94 257 SER A CA 1
ATOM 1906 C C . SER A 1 257 ? 2.962 -20.013 -21.675 1.00 62.94 257 SER A C 1
ATOM 1908 O O . SER A 1 257 ? 4.000 -19.491 -21.260 1.00 62.94 257 SER A O 1
ATOM 1910 N N . THR A 1 258 ? 2.640 -19.951 -22.970 1.00 71.38 258 THR A N 1
ATOM 1911 C CA . THR A 1 258 ? 3.514 -19.335 -23.982 1.00 71.38 258 THR A CA 1
ATOM 1912 C C . THR A 1 258 ? 3.657 -17.822 -23.781 1.00 71.38 258 THR A C 1
ATOM 1914 O O . THR A 1 258 ? 4.747 -17.273 -23.968 1.00 71.38 258 THR A O 1
ATOM 1917 N N . GLN A 1 259 ? 2.586 -17.133 -23.382 1.00 64.50 259 GLN A N 1
ATOM 1918 C CA . GLN A 1 259 ? 2.614 -15.694 -23.117 1.00 64.50 259 GLN A CA 1
ATOM 1919 C C . GLN A 1 259 ? 3.465 -15.354 -21.887 1.00 64.50 259 GLN A C 1
ATOM 1921 O O . GLN A 1 259 ? 4.250 -14.405 -21.943 1.00 64.50 259 GLN A O 1
ATOM 1926 N N . LEU A 1 260 ? 3.378 -16.157 -20.824 1.00 61.78 260 LEU A N 1
ATOM 1927 C CA . LEU A 1 260 ? 4.176 -15.984 -19.609 1.00 61.78 260 LEU A CA 1
ATOM 1928 C C . LEU A 1 260 ? 5.669 -16.234 -19.873 1.00 61.78 260 LEU A C 1
ATOM 1930 O O . LEU A 1 260 ? 6.518 -15.460 -19.441 1.00 61.78 260 LEU A O 1
ATOM 1934 N N . VAL A 1 261 ? 6.013 -17.243 -20.679 1.00 65.62 261 VAL A N 1
ATOM 1935 C CA . VAL A 1 261 ? 7.409 -17.481 -21.092 1.00 65.62 261 VAL A CA 1
ATOM 1936 C C . VAL A 1 261 ? 7.957 -16.313 -21.916 1.00 65.62 261 VAL A C 1
ATOM 1938 O O . VAL A 1 261 ? 9.102 -15.908 -21.729 1.00 65.62 261 VAL A O 1
ATOM 1941 N N . ARG A 1 262 ? 7.151 -15.734 -22.814 1.00 69.06 262 ARG A N 1
ATOM 1942 C CA . ARG A 1 262 ? 7.573 -14.581 -23.625 1.00 69.06 262 ARG A CA 1
ATOM 1943 C C . ARG A 1 262 ? 7.759 -13.317 -22.792 1.00 69.06 262 ARG A C 1
ATOM 1945 O O . ARG A 1 262 ? 8.736 -12.604 -23.012 1.00 69.06 262 ARG A O 1
ATOM 1952 N N . SER A 1 263 ? 6.853 -13.035 -21.855 1.00 60.09 263 SER A N 1
ATOM 1953 C CA . SER A 1 263 ? 6.984 -11.874 -20.967 1.00 60.09 263 SER A CA 1
ATOM 1954 C C . SER A 1 263 ? 8.206 -12.007 -20.058 1.00 60.09 263 SER A C 1
ATOM 1956 O O . SER A 1 263 ? 8.918 -11.029 -19.833 1.00 60.09 263 SER A O 1
ATOM 1958 N N . LEU A 1 264 ? 8.509 -13.227 -19.619 1.00 63.69 264 LEU A N 1
ATOM 1959 C CA . LEU A 1 264 ? 9.630 -13.502 -18.736 1.00 63.69 264 LEU A CA 1
ATOM 1960 C C . LEU A 1 264 ? 10.976 -13.521 -19.480 1.00 63.69 264 LEU A C 1
ATOM 1962 O O . LEU A 1 264 ? 11.932 -12.925 -18.994 1.00 63.69 264 LEU A O 1
ATOM 1966 N N . ASP A 1 265 ? 11.060 -14.078 -20.695 1.00 69.00 265 ASP A N 1
ATOM 1967 C CA . ASP A 1 265 ? 12.271 -13.980 -21.535 1.00 69.00 265 ASP A CA 1
ATOM 1968 C C . ASP A 1 265 ? 12.536 -12.519 -21.950 1.00 69.00 265 ASP A C 1
ATOM 1970 O O . ASP A 1 265 ? 13.688 -12.091 -22.013 1.00 69.00 265 ASP A O 1
ATOM 1974 N N . PHE A 1 266 ? 11.484 -11.715 -22.163 1.00 67.69 266 PHE A N 1
ATOM 1975 C CA . PHE A 1 266 ? 11.614 -10.270 -22.369 1.00 67.69 266 PHE A CA 1
ATOM 1976 C C . PHE A 1 266 ? 12.153 -9.556 -21.122 1.00 67.69 266 PHE A C 1
ATOM 1978 O O . PHE A 1 266 ? 13.087 -8.762 -21.239 1.00 67.69 266 PHE A O 1
ATOM 1985 N N . ALA A 1 267 ? 11.616 -9.857 -19.936 1.00 59.78 267 ALA A N 1
ATOM 1986 C CA . ALA A 1 267 ? 12.085 -9.276 -18.680 1.00 59.78 267 ALA A CA 1
ATOM 1987 C C . ALA A 1 267 ? 13.548 -9.653 -18.390 1.00 59.78 267 ALA A C 1
ATOM 1989 O O . ALA A 1 267 ? 14.345 -8.780 -18.060 1.00 59.78 267 ALA A O 1
ATOM 1990 N N . LEU A 1 268 ? 13.927 -10.919 -18.598 1.00 69.38 268 LEU A N 1
ATOM 1991 C CA . LEU A 1 268 ? 15.301 -11.399 -18.424 1.00 69.38 268 LEU A CA 1
ATOM 1992 C C . LEU A 1 268 ? 16.276 -10.715 -19.388 1.00 69.38 268 LEU A C 1
ATOM 1994 O O . LEU A 1 268 ? 17.348 -10.293 -18.966 1.00 69.38 268 LEU A O 1
ATOM 1998 N N . ARG A 1 269 ? 15.908 -10.550 -20.667 1.00 69.94 269 ARG A N 1
ATOM 1999 C CA . ARG A 1 269 ? 16.734 -9.806 -21.635 1.00 69.94 269 ARG A CA 1
ATOM 2000 C C . ARG A 1 269 ? 16.853 -8.336 -21.262 1.00 69.94 269 ARG A C 1
ATOM 2002 O O . ARG A 1 269 ? 17.937 -7.782 -21.351 1.00 69.94 269 ARG A O 1
ATOM 2009 N N . ARG A 1 270 ? 15.761 -7.714 -20.814 1.00 66.06 270 ARG A N 1
ATOM 2010 C CA . ARG A 1 270 ? 15.774 -6.311 -20.392 1.00 66.06 270 ARG A CA 1
ATOM 2011 C C . ARG A 1 270 ? 16.658 -6.101 -19.165 1.00 66.06 270 ARG A C 1
ATOM 2013 O O . ARG A 1 270 ? 17.380 -5.116 -19.117 1.00 66.06 270 ARG A O 1
ATOM 2020 N N . LEU A 1 271 ? 16.622 -7.026 -18.211 1.00 63.06 271 LEU A N 1
ATOM 2021 C CA . LEU A 1 271 ? 17.506 -7.023 -17.048 1.00 63.06 271 LEU A CA 1
ATOM 2022 C C . LEU A 1 271 ? 18.964 -7.234 -17.443 1.00 63.06 271 LEU A C 1
ATOM 2024 O O . LEU A 1 271 ? 19.824 -6.519 -16.947 1.00 63.06 271 LEU A O 1
ATOM 2028 N N . GLN A 1 272 ? 19.235 -8.156 -18.366 1.00 72.75 272 GLN A N 1
ATOM 2029 C CA . GLN A 1 272 ? 20.578 -8.359 -18.903 1.00 72.75 272 GLN A CA 1
ATOM 2030 C C . GLN A 1 272 ? 21.102 -7.092 -19.598 1.00 72.75 272 GLN A C 1
ATOM 2032 O O . GLN A 1 272 ? 22.218 -6.677 -19.311 1.00 72.75 272 GLN A O 1
ATOM 2037 N N . ASP A 1 273 ? 20.279 -6.439 -20.426 1.00 66.25 273 ASP A N 1
ATOM 2038 C CA . ASP A 1 273 ? 20.624 -5.173 -21.085 1.00 66.25 273 ASP A CA 1
ATOM 2039 C C . ASP A 1 273 ? 20.936 -4.072 -20.055 1.00 66.25 273 ASP A C 1
ATOM 2041 O O . ASP A 1 273 ? 21.907 -3.344 -20.217 1.00 66.25 273 ASP A O 1
ATOM 2045 N N . ILE A 1 274 ? 20.140 -3.969 -18.983 1.00 60.09 274 ILE A N 1
ATOM 2046 C CA . ILE A 1 274 ? 20.343 -2.996 -17.896 1.00 60.09 274 ILE A CA 1
ATOM 2047 C C . ILE A 1 274 ? 21.637 -3.283 -17.126 1.00 60.09 274 ILE A C 1
ATOM 2049 O O . ILE A 1 274 ? 22.378 -2.358 -16.806 1.00 60.09 274 ILE A O 1
ATOM 2053 N N . ILE A 1 275 ? 21.919 -4.554 -16.826 1.00 68.25 275 ILE A N 1
ATOM 2054 C CA . ILE A 1 275 ? 23.163 -4.966 -16.161 1.00 68.25 275 ILE A CA 1
ATOM 2055 C C . ILE A 1 275 ? 24.363 -4.640 -17.053 1.00 68.25 275 ILE A C 1
ATOM 2057 O O . ILE A 1 275 ? 25.360 -4.108 -16.570 1.00 68.25 275 ILE A O 1
ATOM 2061 N N . ASP A 1 276 ? 24.272 -4.928 -18.351 1.00 67.38 276 ASP A N 1
ATOM 2062 C CA . ASP A 1 276 ? 25.347 -4.666 -19.304 1.00 67.38 276 ASP A CA 1
ATOM 2063 C C . ASP A 1 276 ? 25.562 -3.156 -19.521 1.00 67.38 276 ASP A C 1
ATOM 2065 O O . ASP A 1 276 ? 26.710 -2.715 -19.587 1.00 67.38 276 ASP A O 1
ATOM 2069 N N . GLU A 1 277 ? 24.495 -2.350 -19.565 1.00 62.47 277 GLU A N 1
ATOM 2070 C CA . GLU A 1 277 ? 24.555 -0.882 -19.644 1.00 62.47 277 GLU A CA 1
ATOM 2071 C C . GLU A 1 277 ? 25.204 -0.285 -18.386 1.00 62.47 277 GLU A C 1
ATOM 2073 O O . GLU A 1 277 ? 26.185 0.448 -18.503 1.00 62.47 277 GLU A O 1
ATOM 2078 N N . ALA A 1 278 ? 24.768 -0.703 -17.194 1.00 55.41 278 ALA A N 1
ATOM 2079 C CA . ALA A 1 278 ? 25.345 -0.264 -15.923 1.00 55.41 278 ALA A CA 1
ATOM 2080 C C . ALA A 1 278 ? 26.827 -0.654 -15.785 1.00 55.41 278 ALA A C 1
ATOM 2082 O O . ALA A 1 278 ? 27.660 0.165 -15.399 1.00 55.41 278 ALA A O 1
ATOM 2083 N N . CYS A 1 279 ? 27.195 -1.881 -16.170 1.00 61.12 279 CYS A N 1
ATOM 2084 C CA . CYS A 1 279 ? 28.597 -2.304 -16.185 1.00 61.12 279 CYS A CA 1
ATOM 2085 C C . CYS A 1 279 ? 29.429 -1.480 -17.177 1.00 61.12 279 CYS A C 1
ATOM 2087 O O . CYS A 1 279 ? 30.590 -1.185 -16.906 1.00 61.12 279 CYS A O 1
ATOM 2089 N N . THR A 1 280 ? 28.856 -1.106 -18.324 1.00 66.62 280 THR A N 1
ATOM 2090 C CA . THR A 1 280 ? 29.552 -0.306 -19.340 1.00 66.62 280 THR A CA 1
ATOM 2091 C C . THR A 1 280 ? 29.774 1.128 -18.865 1.00 66.62 280 THR A C 1
ATOM 2093 O O . THR A 1 280 ? 30.867 1.654 -19.058 1.00 66.62 280 THR A O 1
ATOM 2096 N N . GLU A 1 281 ? 28.791 1.750 -18.209 1.00 58.62 281 GLU A N 1
ATOM 2097 C CA . GLU A 1 281 ? 28.936 3.093 -17.633 1.00 58.62 281 GLU A CA 1
ATOM 2098 C C . GLU A 1 281 ? 29.978 3.125 -16.508 1.00 58.62 281 GLU A C 1
ATOM 2100 O O . GLU A 1 281 ? 30.845 3.997 -16.509 1.00 58.62 281 GLU A O 1
ATOM 2105 N N . VAL A 1 282 ? 29.972 2.136 -15.608 1.00 56.03 282 VAL A N 1
ATOM 2106 C CA . VAL A 1 282 ? 30.962 2.035 -14.519 1.00 56.03 282 VAL A CA 1
ATOM 2107 C C . VAL A 1 282 ? 32.373 1.760 -15.051 1.00 56.03 282 VAL A C 1
ATOM 2109 O O . VAL A 1 282 ? 33.348 2.299 -14.536 1.00 56.03 282 VAL A O 1
ATOM 2112 N N . LEU A 1 283 ? 32.518 0.957 -16.109 1.00 60.81 283 LEU A N 1
ATOM 2113 C CA . LEU A 1 283 ? 33.825 0.725 -16.736 1.00 60.81 283 LEU A CA 1
ATOM 2114 C C . LEU A 1 283 ? 34.312 1.936 -17.549 1.00 60.81 283 LEU A C 1
ATOM 2116 O O . LEU A 1 283 ? 35.519 2.132 -17.675 1.00 60.81 283 LEU A O 1
ATOM 2120 N N . ALA A 1 284 ? 33.403 2.758 -18.081 1.00 59.22 284 ALA A N 1
ATOM 2121 C CA . ALA A 1 284 ? 33.739 3.958 -18.848 1.00 59.22 284 ALA A CA 1
ATOM 2122 C C . ALA A 1 284 ? 34.219 5.132 -17.977 1.00 59.22 284 ALA A C 1
ATOM 2124 O O . ALA A 1 284 ? 34.913 6.015 -18.481 1.00 59.22 284 ALA A O 1
ATOM 2125 N N . THR A 1 285 ? 33.883 5.156 -16.684 1.00 52.91 285 THR A N 1
ATOM 2126 C CA . THR A 1 285 ? 34.342 6.190 -15.740 1.00 52.91 285 THR A CA 1
ATOM 2127 C C . THR A 1 285 ? 35.737 5.918 -15.170 1.00 52.91 285 THR A C 1
ATOM 2129 O O . THR A 1 285 ? 36.284 6.776 -14.478 1.00 52.91 285 THR A O 1
ATOM 2132 N N . VAL A 1 286 ? 36.361 4.778 -15.497 1.00 49.69 286 VAL A N 1
ATOM 2133 C CA . VAL A 1 286 ? 37.755 4.479 -15.141 1.00 49.69 286 VAL A CA 1
ATOM 2134 C C . VAL A 1 286 ? 38.695 5.153 -16.156 1.00 49.69 286 VAL A C 1
ATOM 2136 O O . VAL A 1 286 ? 38.750 4.724 -17.310 1.00 49.69 286 VAL A O 1
ATOM 2139 N N . PRO A 1 287 ? 39.460 6.200 -15.783 1.00 43.06 287 PRO A N 1
ATOM 2140 C CA . PRO A 1 287 ? 40.343 6.876 -16.726 1.00 43.06 287 PRO A CA 1
ATOM 2141 C C . PRO A 1 287 ? 41.499 5.960 -17.148 1.00 43.06 287 PRO A C 1
ATOM 2143 O O . PRO A 1 287 ? 42.351 5.582 -16.343 1.00 43.06 287 PRO A O 1
ATOM 2146 N N . THR A 1 288 ? 41.565 5.629 -18.437 1.00 45.78 288 THR A N 1
ATOM 2147 C CA . THR A 1 288 ? 42.717 4.962 -19.054 1.00 45.78 288 THR A CA 1
ATOM 2148 C C . THR A 1 288 ? 43.844 5.966 -19.280 1.00 45.78 288 THR A C 1
ATOM 2150 O O . THR A 1 288 ? 43.973 6.535 -20.363 1.00 45.78 288 THR A O 1
ATOM 2153 N N . THR A 1 289 ? 44.692 6.182 -18.278 1.00 43.66 289 THR A N 1
ATOM 2154 C CA . THR A 1 289 ? 45.989 6.848 -18.469 1.00 43.66 289 THR A CA 1
ATOM 2155 C C . THR A 1 289 ? 47.109 5.958 -17.957 1.00 43.66 289 THR A C 1
ATOM 2157 O O . THR A 1 289 ? 47.466 5.998 -16.785 1.00 43.66 289 THR A O 1
ATOM 2160 N N . ALA A 1 290 ? 47.670 5.163 -18.867 1.00 36.56 290 ALA A N 1
ATOM 2161 C CA . ALA A 1 290 ? 48.969 4.519 -18.706 1.00 36.56 290 ALA A CA 1
ATOM 2162 C C . ALA A 1 290 ? 49.652 4.410 -20.079 1.00 36.56 290 ALA A C 1
ATOM 2164 O O . ALA A 1 290 ? 49.815 3.328 -20.639 1.00 36.56 290 ALA A O 1
ATOM 2165 N N . THR A 1 291 ? 50.035 5.551 -20.656 1.00 38.28 291 THR A N 1
ATOM 2166 C CA . THR A 1 291 ? 51.007 5.585 -21.755 1.00 38.28 291 THR A CA 1
ATOM 2167 C C . THR A 1 291 ? 52.395 5.470 -21.133 1.00 38.28 291 THR A C 1
ATOM 2169 O O . THR A 1 291 ? 52.966 6.449 -20.662 1.00 38.28 291 THR A O 1
ATOM 2172 N N . ALA A 1 292 ? 52.925 4.250 -21.072 1.00 36.84 292 ALA A N 1
ATOM 2173 C CA . ALA A 1 292 ? 54.296 4.002 -20.650 1.00 36.84 292 ALA A CA 1
ATOM 2174 C C . ALA A 1 292 ? 55.270 4.504 -21.732 1.00 36.84 292 ALA A C 1
ATOM 2176 O O . ALA A 1 292 ? 55.422 3.885 -22.783 1.00 36.84 292 ALA A O 1
ATOM 2177 N N . THR A 1 293 ? 55.937 5.633 -21.490 1.00 36.22 293 THR A N 1
ATOM 2178 C CA . THR A 1 293 ? 57.135 6.034 -22.244 1.00 36.22 293 THR A CA 1
ATOM 2179 C C . THR A 1 293 ? 58.347 5.213 -21.790 1.00 36.22 293 THR A C 1
ATOM 2181 O O . THR A 1 293 ? 58.547 5.062 -20.582 1.00 36.22 293 THR A O 1
ATOM 2184 N N . PRO A 1 294 ? 59.191 4.705 -22.709 1.00 42.34 294 PRO A N 1
ATOM 2185 C CA . PRO A 1 294 ? 60.370 3.939 -22.336 1.00 42.34 294 PRO A CA 1
ATOM 2186 C C . PRO A 1 294 ? 61.482 4.874 -21.841 1.00 42.34 294 PRO A C 1
ATOM 2188 O O . PRO A 1 294 ? 61.870 5.828 -22.514 1.00 42.34 294 PRO A O 1
ATOM 2191 N N . ILE A 1 295 ? 62.008 4.576 -20.655 1.00 35.31 295 ILE A N 1
ATOM 2192 C CA . ILE A 1 295 ? 63.155 5.259 -20.055 1.00 35.31 295 ILE A CA 1
ATOM 2193 C C . ILE A 1 295 ? 64.434 4.709 -20.704 1.00 35.31 295 ILE A C 1
ATOM 2195 O O . ILE A 1 295 ? 64.821 3.569 -20.453 1.00 35.31 295 ILE A O 1
ATOM 2199 N N . SER A 1 296 ? 65.101 5.524 -21.525 1.00 40.44 296 SER A N 1
ATOM 2200 C CA . SER A 1 296 ? 66.497 5.322 -21.938 1.00 40.44 296 SER A CA 1
ATOM 2201 C C . SER A 1 296 ? 67.380 6.323 -21.193 1.00 40.44 296 SER A C 1
ATOM 2203 O O . SER A 1 296 ? 67.034 7.496 -21.079 1.00 40.44 296 SER A O 1
ATOM 2205 N N . GLY A 1 297 ? 68.484 5.841 -20.622 1.00 39.66 297 GLY A N 1
ATOM 2206 C CA . GLY A 1 297 ? 69.253 6.556 -19.605 1.00 39.66 297 GLY A CA 1
ATOM 2207 C C . GLY A 1 297 ? 70.398 7.459 -20.086 1.00 39.66 297 GLY A C 1
ATOM 2208 O O . GLY A 1 297 ? 70.631 7.637 -21.279 1.00 39.66 297 GLY A O 1
ATOM 2209 N N . ARG A 1 298 ? 71.169 7.883 -19.064 1.00 32.62 298 ARG A N 1
ATOM 2210 C CA . ARG A 1 298 ? 72.521 8.503 -19.016 1.00 32.62 298 ARG A CA 1
ATOM 2211 C C . ARG A 1 298 ? 72.627 10.050 -18.904 1.00 32.62 298 ARG A C 1
ATOM 2213 O O . ARG A 1 298 ? 71.652 10.735 -19.173 1.00 32.62 298 ARG A O 1
ATOM 2220 N N . PRO A 1 299 ? 73.745 10.600 -18.353 1.00 52.56 299 PRO A N 1
ATOM 2221 C CA . PRO A 1 299 ? 73.686 11.348 -17.090 1.00 52.56 299 PRO A CA 1
ATOM 2222 C C . PRO A 1 299 ? 74.362 12.745 -17.092 1.00 52.56 299 PRO A C 1
ATOM 2224 O O . PRO A 1 299 ? 75.165 13.068 -17.956 1.00 52.56 299 PRO A O 1
ATOM 2227 N N . ALA A 1 300 ? 74.087 13.491 -16.013 1.00 42.19 300 ALA A N 1
ATOM 2228 C CA . ALA A 1 300 ? 74.906 14.509 -15.327 1.00 42.19 300 ALA A CA 1
ATOM 2229 C C . ALA A 1 300 ? 75.520 15.703 -16.103 1.00 42.19 300 ALA A C 1
ATOM 2231 O O . ALA A 1 300 ? 76.537 15.547 -16.768 1.00 42.19 300 ALA A O 1
ATOM 2232 N N . ALA A 1 301 ? 75.049 16.927 -15.795 1.00 33.88 301 ALA A N 1
ATOM 2233 C CA . ALA A 1 301 ? 75.898 18.088 -15.455 1.00 33.88 301 ALA A CA 1
ATOM 2234 C C . ALA A 1 301 ? 75.097 19.286 -14.873 1.00 33.88 301 ALA A C 1
ATOM 2236 O O . ALA A 1 301 ? 74.229 19.852 -15.521 1.00 33.88 301 ALA A O 1
ATOM 2237 N N . ARG A 1 302 ? 75.445 19.633 -13.626 1.00 35.47 302 ARG A N 1
ATOM 2238 C CA . ARG A 1 302 ? 75.540 20.942 -12.932 1.00 35.47 302 ARG A CA 1
ATOM 2239 C C . ARG A 1 302 ? 74.800 22.227 -13.405 1.00 35.47 302 ARG A C 1
ATOM 2241 O O . ARG A 1 302 ? 75.187 22.844 -14.390 1.00 35.47 302 ARG A O 1
ATOM 2248 N N . SER A 1 303 ? 74.025 22.745 -12.434 1.00 37.09 303 SER A N 1
ATOM 2249 C CA . SER A 1 303 ? 73.998 24.132 -11.884 1.00 37.09 303 SER A CA 1
ATOM 2250 C C . SER A 1 303 ? 73.071 25.186 -12.556 1.00 37.09 303 SER A C 1
ATOM 2252 O O . SER A 1 303 ? 72.471 24.887 -13.579 1.00 37.09 303 SER A O 1
ATOM 2254 N N . PRO A 1 304 ? 72.800 26.354 -11.917 1.00 58.97 304 PRO A N 1
ATOM 2255 C CA . PRO A 1 304 ? 71.526 26.612 -11.227 1.00 58.97 304 PRO A CA 1
ATOM 2256 C C . PRO A 1 304 ? 70.832 27.905 -11.721 1.00 58.97 304 PRO A C 1
ATOM 2258 O O . PRO A 1 304 ? 71.426 28.667 -12.474 1.00 58.97 304 PRO A O 1
ATOM 2261 N N . SER A 1 305 ? 69.609 28.185 -11.241 1.00 32.22 305 SER A N 1
ATOM 2262 C CA . SER A 1 305 ? 69.073 29.532 -10.925 1.00 32.22 305 SER A CA 1
ATOM 2263 C C . SER A 1 305 ? 67.584 29.705 -11.266 1.00 32.22 305 SER A C 1
ATOM 2265 O O . SER A 1 305 ? 67.117 29.300 -12.324 1.00 32.22 305 SER A O 1
ATOM 2267 N N . THR A 1 306 ? 66.924 30.449 -10.367 1.00 34.06 306 THR A N 1
ATOM 2268 C CA . THR A 1 306 ? 65.713 31.285 -10.520 1.00 34.06 306 THR A CA 1
ATOM 2269 C C . THR A 1 306 ? 64.331 30.628 -10.634 1.00 34.06 306 THR A C 1
ATOM 2271 O O . THR A 1 306 ? 63.949 30.103 -11.669 1.00 34.06 306 THR A O 1
ATOM 2274 N N . ARG A 1 307 ? 63.582 30.760 -9.519 1.00 39.28 307 ARG A N 1
ATOM 2275 C CA . ARG A 1 307 ? 62.218 31.324 -9.405 1.00 39.28 307 ARG A CA 1
ATOM 2276 C C . ARG A 1 307 ? 61.360 31.284 -10.678 1.00 39.28 307 ARG A C 1
ATOM 2278 O O . ARG A 1 307 ? 61.647 32.009 -11.616 1.00 39.28 307 ARG A O 1
ATOM 2285 N N . ASP A 1 308 ? 60.224 30.594 -10.606 1.00 32.28 308 ASP A N 1
ATOM 2286 C CA . ASP A 1 308 ? 58.953 31.280 -10.358 1.00 32.28 308 ASP A CA 1
ATOM 2287 C C . ASP A 1 308 ? 57.880 30.310 -9.856 1.00 32.28 308 ASP A C 1
ATOM 2289 O O . ASP A 1 308 ? 57.794 29.151 -10.257 1.00 32.28 308 ASP A O 1
ATOM 2293 N N . ALA A 1 309 ? 57.105 30.801 -8.892 1.00 47.22 309 ALA A N 1
ATOM 2294 C CA . ALA A 1 309 ? 55.990 30.106 -8.284 1.00 47.22 309 ALA A CA 1
ATOM 2295 C C . ALA A 1 309 ? 54.768 30.224 -9.199 1.00 47.22 309 ALA A C 1
ATOM 2297 O O . ALA A 1 309 ? 54.265 31.318 -9.449 1.00 47.22 309 ALA A O 1
ATOM 2298 N N . THR A 1 310 ? 54.253 29.092 -9.662 1.00 38.28 310 THR A N 1
ATOM 2299 C CA . THR A 1 310 ? 52.893 28.991 -10.192 1.00 38.28 310 THR A CA 1
ATOM 2300 C C . THR A 1 310 ? 52.296 27.720 -9.612 1.00 38.28 310 THR A C 1
ATOM 2302 O O . THR A 1 310 ? 52.700 26.613 -9.958 1.00 38.28 310 THR A O 1
ATOM 2305 N N . GLY A 1 311 ? 51.398 27.891 -8.639 1.00 43.84 311 GLY A N 1
ATOM 2306 C CA . GLY A 1 311 ? 50.659 26.800 -8.020 1.00 43.84 311 GLY A CA 1
ATOM 2307 C C . GLY A 1 311 ? 49.743 26.150 -9.048 1.00 43.84 311 GLY A C 1
ATOM 2308 O O . GLY A 1 311 ? 48.693 26.695 -9.380 1.00 43.84 311 GLY A O 1
ATOM 2309 N N . ALA A 1 312 ? 50.156 24.994 -9.557 1.00 38.19 312 ALA A N 1
ATOM 2310 C CA . ALA A 1 312 ? 49.276 24.068 -10.242 1.00 38.19 312 ALA A CA 1
ATOM 2311 C C . ALA A 1 312 ? 48.530 23.272 -9.167 1.00 38.19 312 ALA A C 1
ATOM 2313 O O . ALA A 1 312 ? 49.144 22.515 -8.416 1.00 38.19 312 ALA A O 1
ATOM 2314 N N . GLY A 1 313 ? 47.223 23.510 -9.057 1.00 39.62 313 GLY A N 1
ATOM 2315 C CA . GLY A 1 313 ? 46.345 22.753 -8.175 1.00 39.62 313 GLY A CA 1
ATOM 2316 C C . GLY A 1 313 ? 46.379 21.269 -8.528 1.00 39.62 313 GLY A C 1
ATOM 2317 O O . GLY A 1 313 ? 46.183 20.894 -9.685 1.00 39.62 313 GLY A O 1
ATOM 2318 N N . GLU A 1 314 ? 46.633 20.441 -7.519 1.00 32.06 314 GLU A N 1
ATOM 2319 C CA . GLU A 1 314 ? 46.396 19.004 -7.580 1.00 32.06 314 GLU A CA 1
ATOM 2320 C C . GLU A 1 314 ? 44.928 18.753 -7.957 1.00 32.06 314 GLU A C 1
ATOM 2322 O O . GLU A 1 314 ? 44.028 19.309 -7.317 1.00 32.06 314 GLU A O 1
ATOM 2327 N N . PRO A 1 315 ? 44.637 17.931 -8.980 1.00 39.78 315 PRO A N 1
ATOM 2328 C CA . PRO A 1 315 ? 43.279 17.471 -9.197 1.00 39.78 315 PRO A CA 1
ATOM 2329 C C . PRO A 1 315 ? 42.906 16.569 -8.021 1.00 39.78 315 PRO A C 1
ATOM 2331 O O . PRO A 1 315 ? 43.495 15.504 -7.834 1.00 39.78 315 PRO A O 1
ATOM 2334 N N . ALA A 1 316 ? 41.936 17.021 -7.224 1.00 39.25 316 ALA A N 1
ATOM 2335 C CA . ALA A 1 316 ? 41.323 16.246 -6.159 1.00 39.25 316 ALA A CA 1
ATOM 2336 C C . ALA A 1 316 ? 40.969 14.849 -6.688 1.00 39.25 316 ALA A C 1
ATOM 2338 O O . ALA A 1 316 ? 40.123 14.695 -7.572 1.00 39.25 316 ALA A O 1
ATOM 2339 N N . GLY A 1 317 ? 41.662 13.832 -6.177 1.00 38.38 317 GLY A N 1
ATOM 2340 C CA . GLY A 1 317 ? 41.343 12.440 -6.443 1.00 38.38 317 GLY A CA 1
ATOM 2341 C C . GLY A 1 317 ? 39.967 12.144 -5.866 1.00 38.38 317 GLY A C 1
ATOM 2342 O O . GLY A 1 317 ? 39.838 11.937 -4.664 1.00 38.38 317 GLY A O 1
ATOM 2343 N N . GLY A 1 318 ? 38.940 12.160 -6.716 1.00 43.12 318 GLY A N 1
ATOM 2344 C CA . GLY A 1 318 ? 37.609 11.696 -6.350 1.00 43.12 318 GLY A CA 1
ATOM 2345 C C . GLY A 1 318 ? 37.703 10.240 -5.911 1.00 43.12 318 GLY A C 1
ATOM 2346 O O . GLY A 1 318 ? 38.074 9.374 -6.708 1.00 43.12 318 GLY A O 1
ATOM 2347 N N . SER A 1 319 ? 37.426 9.990 -4.632 1.00 50.53 319 SER A N 1
ATOM 2348 C CA . SER A 1 319 ? 37.269 8.637 -4.107 1.00 50.53 319 SER A CA 1
ATOM 2349 C C . SER A 1 319 ? 36.168 7.939 -4.918 1.00 50.53 319 SER A C 1
ATOM 2351 O O . SER A 1 319 ? 35.147 8.577 -5.195 1.00 50.53 319 SER A O 1
ATOM 2353 N N . PRO A 1 320 ? 36.359 6.688 -5.373 1.00 50.72 320 PRO A N 1
ATOM 2354 C CA . PRO A 1 320 ? 35.305 5.971 -6.079 1.00 50.72 320 PRO A CA 1
ATOM 2355 C C . PRO A 1 320 ? 34.069 5.892 -5.177 1.00 50.72 320 PRO A C 1
ATOM 2357 O O . PRO A 1 320 ? 34.198 5.521 -4.013 1.00 50.72 320 PRO A O 1
ATOM 2360 N N . ALA A 1 321 ? 32.907 6.269 -5.720 1.00 54.03 321 ALA A N 1
ATOM 2361 C CA . ALA A 1 321 ? 31.624 6.186 -5.026 1.00 54.03 321 ALA A CA 1
ATOM 2362 C C . ALA A 1 321 ? 31.452 4.788 -4.424 1.00 54.03 321 ALA A C 1
ATOM 2364 O O . ALA A 1 321 ? 31.768 3.791 -5.094 1.00 54.03 321 ALA A O 1
ATOM 2365 N N . GLU A 1 322 ? 31.000 4.721 -3.173 1.00 72.25 322 GLU A N 1
ATOM 2366 C CA . GLU A 1 322 ? 30.852 3.455 -2.466 1.00 72.25 322 GLU A CA 1
ATOM 2367 C C . GLU A 1 322 ? 29.878 2.536 -3.232 1.00 72.25 322 GLU A C 1
ATOM 2369 O O . GLU A 1 322 ? 29.026 3.011 -3.993 1.00 72.25 322 GLU A O 1
ATOM 2374 N N . PRO A 1 323 ? 30.009 1.199 -3.124 1.00 60.94 323 PRO A N 1
ATOM 2375 C CA . PRO A 1 323 ? 29.128 0.265 -3.835 1.00 60.94 323 PRO A CA 1
ATOM 2376 C C . PRO A 1 323 ? 27.632 0.510 -3.554 1.00 60.94 323 PRO A C 1
ATOM 2378 O O . PRO A 1 323 ? 26.793 0.186 -4.394 1.00 60.94 323 PRO A O 1
ATOM 2381 N N . GLU A 1 324 ? 27.308 1.119 -2.414 1.00 63.03 324 GLU A N 1
ATOM 2382 C CA . GLU A 1 324 ? 25.959 1.522 -2.008 1.00 63.03 324 GLU A CA 1
ATOM 2383 C C . GLU A 1 324 ? 25.432 2.702 -2.842 1.00 63.03 324 GLU A C 1
ATOM 2385 O O . GLU A 1 324 ? 24.355 2.604 -3.436 1.00 63.03 324 GLU A O 1
ATOM 2390 N N . ASP A 1 325 ? 26.243 3.748 -3.033 1.00 70.00 325 ASP A N 1
ATOM 2391 C CA . ASP A 1 325 ? 25.922 4.887 -3.906 1.00 70.00 325 ASP A CA 1
ATOM 2392 C C . ASP A 1 325 ? 25.669 4.440 -5.353 1.00 70.00 325 ASP A C 1
ATOM 2394 O O . ASP A 1 325 ? 24.771 4.938 -6.040 1.00 70.00 325 ASP A O 1
ATOM 2398 N N . GLN A 1 326 ? 26.444 3.459 -5.827 1.00 67.00 326 GLN A N 1
ATOM 2399 C CA . GLN A 1 326 ? 26.269 2.886 -7.162 1.00 67.00 326 GLN A CA 1
ATOM 2400 C C . GLN A 1 326 ? 24.969 2.077 -7.269 1.00 67.00 326 GLN A C 1
ATOM 2402 O O . GLN A 1 326 ? 24.290 2.154 -8.296 1.00 67.00 326 GLN A O 1
ATOM 2407 N N . ALA A 1 327 ? 24.580 1.346 -6.220 1.00 63.41 327 ALA A N 1
ATOM 2408 C CA . ALA A 1 327 ? 23.309 0.627 -6.175 1.00 63.41 327 ALA A CA 1
ATOM 2409 C C . ALA A 1 327 ? 22.107 1.587 -6.154 1.00 63.41 327 ALA A C 1
ATOM 2411 O O . ALA A 1 327 ? 21.120 1.344 -6.852 1.00 63.41 327 ALA A O 1
ATOM 2412 N N . LEU A 1 328 ? 22.198 2.703 -5.424 1.00 67.69 328 LEU A N 1
ATOM 2413 C CA . LEU A 1 328 ? 21.169 3.748 -5.397 1.00 67.69 328 LEU A CA 1
ATOM 2414 C C . LEU A 1 328 ? 21.027 4.461 -6.744 1.00 67.69 328 LEU A C 1
ATOM 2416 O O . LEU A 1 328 ? 19.907 4.643 -7.234 1.00 67.69 328 LEU A O 1
ATOM 2420 N N . ALA A 1 329 ? 22.149 4.834 -7.366 1.00 73.44 329 ALA A N 1
ATOM 2421 C CA . ALA A 1 329 ? 22.161 5.439 -8.694 1.00 73.44 329 ALA A CA 1
ATOM 2422 C C . ALA A 1 329 ? 21.550 4.488 -9.735 1.00 73.44 329 ALA A C 1
ATOM 2424 O O . ALA A 1 329 ? 20.691 4.891 -10.525 1.00 73.44 329 ALA A O 1
ATOM 2425 N N . TRP A 1 330 ? 21.923 3.206 -9.674 1.00 76.56 330 TRP A N 1
ATOM 2426 C CA . TRP A 1 330 ? 21.350 2.161 -10.514 1.00 76.56 330 TRP A CA 1
ATOM 2427 C C . TRP A 1 330 ? 19.843 2.003 -10.282 1.00 76.56 330 TRP A C 1
ATOM 2429 O O . TRP A 1 330 ? 19.078 2.008 -11.243 1.00 76.56 330 TRP A O 1
ATOM 2439 N N . LEU A 1 331 ? 19.380 1.946 -9.029 1.00 67.94 331 LEU A N 1
ATOM 2440 C CA . LEU A 1 331 ? 17.953 1.843 -8.709 1.00 67.94 331 LEU A CA 1
ATOM 2441 C C . LEU A 1 331 ? 17.153 3.048 -9.187 1.00 67.94 331 LEU A C 1
ATOM 2443 O O . LEU A 1 331 ? 16.038 2.866 -9.666 1.00 67.94 331 LEU A O 1
ATOM 2447 N N . SER A 1 332 ? 17.708 4.258 -9.104 1.00 72.62 332 SER A N 1
ATOM 2448 C CA . SER A 1 332 ? 17.042 5.447 -9.637 1.00 72.62 332 SER A CA 1
ATOM 2449 C C . SER A 1 332 ? 16.890 5.371 -11.153 1.00 72.62 332 SER A C 1
ATOM 2451 O O . SER A 1 332 ? 15.798 5.584 -11.675 1.00 72.62 332 SER A O 1
ATOM 2453 N N . ALA A 1 333 ? 17.962 5.003 -11.858 1.00 72.50 333 ALA A N 1
ATOM 2454 C CA . ALA A 1 333 ? 17.929 4.834 -13.307 1.00 72.50 333 ALA A CA 1
ATOM 2455 C C . ALA A 1 333 ? 16.965 3.710 -13.730 1.00 72.50 333 ALA A C 1
ATOM 2457 O O . ALA A 1 333 ? 16.250 3.830 -14.727 1.00 72.50 333 ALA A O 1
ATOM 2458 N N . VAL A 1 334 ? 16.908 2.625 -12.954 1.00 68.12 334 VAL A N 1
ATOM 2459 C CA . VAL A 1 334 ? 15.990 1.506 -13.175 1.00 68.12 334 VAL A CA 1
ATOM 2460 C C . VAL A 1 334 ? 14.547 1.903 -12.899 1.00 68.12 334 VAL A C 1
ATOM 2462 O O . VAL A 1 334 ? 13.693 1.567 -13.711 1.00 68.12 334 VAL A O 1
ATOM 2465 N N . GLN A 1 335 ? 14.255 2.634 -11.822 1.00 68.69 335 GLN A N 1
ATOM 2466 C CA . GLN A 1 335 ? 12.902 3.101 -11.506 1.00 68.69 335 GLN A CA 1
ATOM 2467 C C . GLN A 1 335 ? 12.328 3.960 -12.641 1.00 68.69 335 GLN A C 1
ATOM 2469 O O . GLN A 1 335 ? 11.183 3.759 -13.044 1.00 68.69 335 GLN A O 1
ATOM 2474 N N . ASP A 1 336 ? 13.135 4.856 -13.211 1.00 71.69 336 ASP A N 1
ATOM 2475 C CA . ASP A 1 336 ? 12.708 5.710 -14.325 1.00 71.69 336 ASP A CA 1
ATOM 2476 C C . ASP A 1 336 ? 12.511 4.923 -15.637 1.00 71.69 336 ASP A C 1
ATOM 2478 O O . ASP A 1 336 ? 11.755 5.336 -16.522 1.00 71.69 336 ASP A O 1
ATOM 2482 N N . ALA A 1 337 ? 13.186 3.778 -15.785 1.00 69.06 337 ALA A N 1
ATOM 2483 C CA . ALA A 1 337 ? 13.232 3.007 -17.027 1.00 69.06 337 ALA A CA 1
ATOM 2484 C C . ALA A 1 337 ? 12.400 1.711 -17.019 1.00 69.06 337 ALA A C 1
ATOM 2486 O O . ALA A 1 337 ? 12.160 1.133 -18.089 1.00 69.06 337 ALA A O 1
ATOM 2487 N N . VAL A 1 338 ? 11.998 1.218 -15.846 1.00 72.38 338 VAL A N 1
ATOM 2488 C CA . VAL A 1 338 ? 11.418 -0.113 -15.641 1.00 72.38 338 VAL A CA 1
ATOM 2489 C C . VAL A 1 338 ? 10.136 -0.011 -14.809 1.00 72.38 338 VAL A C 1
ATOM 2491 O O . VAL A 1 338 ? 10.156 0.545 -13.716 1.00 72.38 338 VAL A O 1
ATOM 2494 N N . PRO A 1 339 ? 9.013 -0.597 -15.270 1.00 78.44 339 PRO A N 1
ATOM 2495 C CA . PRO A 1 339 ? 7.787 -0.663 -14.483 1.00 78.44 339 PRO A CA 1
ATOM 2496 C C . PRO A 1 339 ? 8.011 -1.276 -13.092 1.00 78.44 339 PRO A C 1
ATOM 2498 O O . PRO A 1 339 ? 8.604 -2.352 -12.980 1.00 78.44 339 PRO A O 1
ATOM 2501 N N . LEU A 1 340 ? 7.450 -0.649 -12.053 1.00 79.81 340 LEU A N 1
ATOM 2502 C CA . LEU A 1 340 ? 7.502 -1.106 -10.655 1.00 79.81 340 LEU A CA 1
ATOM 2503 C C . LEU A 1 340 ? 7.234 -2.616 -10.452 1.00 79.81 340 LEU A C 1
ATOM 2505 O O . LEU A 1 340 ? 7.974 -3.229 -9.685 1.00 79.81 340 LEU A O 1
ATOM 2509 N N . PRO A 1 341 ? 6.283 -3.278 -11.149 1.00 79.44 341 PRO A N 1
ATOM 2510 C CA . PRO A 1 341 ? 6.092 -4.728 -11.011 1.00 79.44 341 PRO A CA 1
ATOM 2511 C C . PRO A 1 341 ? 7.313 -5.570 -11.402 1.00 79.44 341 PRO A C 1
ATOM 2513 O O . PRO A 1 341 ? 7.526 -6.655 -10.861 1.00 79.44 341 PRO A O 1
ATOM 2516 N N . ILE A 1 342 ? 8.130 -5.097 -12.343 1.00 76.19 342 ILE A N 1
ATOM 2517 C CA . ILE A 1 342 ? 9.365 -5.78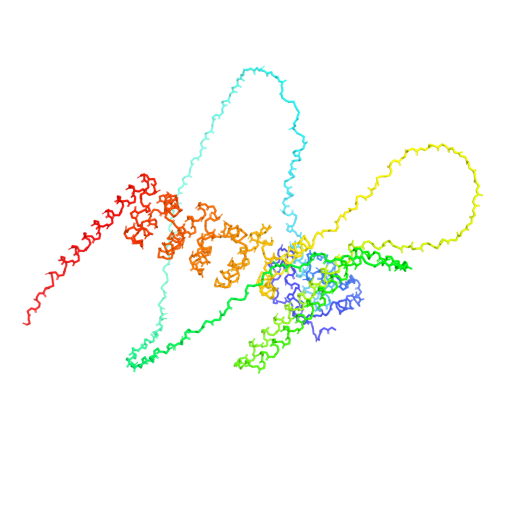3 -12.737 1.00 76.19 342 ILE A CA 1
ATOM 2518 C C . ILE A 1 342 ? 10.444 -5.546 -11.679 1.00 76.19 342 ILE A C 1
ATOM 2520 O O . ILE A 1 342 ? 11.138 -6.492 -11.314 1.00 76.19 342 ILE A O 1
ATOM 2524 N N . VAL A 1 343 ? 10.538 -4.326 -11.139 1.00 78.69 343 VAL A N 1
ATOM 2525 C CA . VAL A 1 343 ? 11.447 -4.004 -10.027 1.00 78.69 343 VAL A CA 1
ATOM 2526 C C . VAL A 1 343 ? 11.116 -4.860 -8.803 1.00 78.69 343 VAL A C 1
ATOM 2528 O O . VAL A 1 343 ? 12.004 -5.509 -8.262 1.00 78.69 343 VAL A O 1
ATOM 2531 N N . ALA A 1 344 ? 9.838 -4.970 -8.431 1.00 78.50 344 ALA A N 1
ATOM 2532 C CA . ALA A 1 344 ? 9.375 -5.822 -7.336 1.00 78.50 344 ALA A CA 1
ATOM 2533 C C . ALA A 1 344 ? 9.757 -7.298 -7.541 1.00 78.50 344 ALA A C 1
ATOM 2535 O O . ALA A 1 344 ? 10.280 -7.938 -6.631 1.00 78.50 344 ALA A O 1
ATOM 2536 N N . ASN A 1 345 ? 9.577 -7.830 -8.755 1.00 79.38 345 ASN A N 1
ATOM 2537 C CA . ASN A 1 345 ? 9.985 -9.198 -9.083 1.00 79.38 345 ASN A CA 1
ATOM 2538 C C . ASN A 1 345 ? 11.503 -9.399 -9.024 1.00 79.38 345 ASN A C 1
ATOM 2540 O O . ASN A 1 345 ? 11.960 -10.439 -8.552 1.00 79.38 345 ASN A O 1
ATOM 2544 N N . LEU A 1 346 ? 12.287 -8.424 -9.486 1.00 75.56 346 LEU A N 1
ATOM 2545 C CA . LEU A 1 346 ? 13.740 -8.487 -9.394 1.00 75.56 346 LEU A CA 1
ATOM 2546 C C . LEU A 1 346 ? 14.190 -8.480 -7.934 1.00 75.56 346 LEU A C 1
ATOM 2548 O O . LEU A 1 346 ? 14.961 -9.339 -7.516 1.00 75.56 346 LEU A O 1
ATOM 2552 N N . LEU A 1 347 ? 13.661 -7.545 -7.151 1.00 75.81 347 LEU A N 1
ATOM 2553 C CA . LEU A 1 347 ? 13.923 -7.440 -5.725 1.00 75.81 347 LEU A CA 1
ATOM 2554 C C . LEU A 1 347 ? 13.550 -8.746 -5.002 1.00 75.81 347 LEU A C 1
ATOM 2556 O O . LEU A 1 347 ? 14.333 -9.244 -4.192 1.00 75.81 347 LEU A O 1
ATOM 2560 N N . ARG A 1 348 ? 12.442 -9.393 -5.390 1.00 79.19 348 ARG A N 1
ATOM 2561 C CA . ARG A 1 348 ? 12.038 -10.705 -4.862 1.00 79.19 348 ARG A CA 1
ATOM 2562 C C . ARG A 1 348 ? 13.079 -11.791 -5.108 1.00 79.19 348 ARG A C 1
ATOM 2564 O O . ARG A 1 348 ? 13.292 -12.648 -4.253 1.00 79.19 348 ARG A O 1
ATOM 2571 N N . VAL A 1 349 ? 13.726 -11.759 -6.269 1.00 76.94 349 VAL A N 1
ATOM 2572 C CA . VAL A 1 349 ? 14.793 -12.699 -6.633 1.00 76.94 349 VAL A CA 1
ATOM 2573 C C . VAL A 1 349 ? 16.087 -12.404 -5.874 1.00 76.94 349 VAL A C 1
ATOM 2575 O O . VAL A 1 349 ? 16.807 -13.343 -5.522 1.00 76.94 349 VAL A O 1
ATOM 2578 N N . MET A 1 350 ? 16.388 -11.124 -5.639 1.00 68.00 350 MET A N 1
ATOM 2579 C CA . MET A 1 350 ? 17.634 -10.717 -4.994 1.00 68.00 350 MET A CA 1
ATOM 2580 C C . MET A 1 350 ? 17.614 -10.968 -3.487 1.00 68.00 350 MET A C 1
ATOM 2582 O O . MET A 1 350 ? 18.633 -11.408 -2.973 1.00 68.00 350 MET A O 1
ATOM 2586 N N . ARG A 1 351 ? 16.468 -10.784 -2.809 1.00 70.25 351 ARG A N 1
ATOM 2587 C CA . ARG A 1 351 ? 16.214 -11.104 -1.383 1.00 70.25 351 ARG A CA 1
ATOM 2588 C C . ARG A 1 351 ? 17.359 -10.763 -0.407 1.00 70.25 351 ARG A C 1
ATOM 2590 O O . ARG A 1 351 ? 17.461 -11.376 0.653 1.00 70.25 351 ARG A O 1
ATOM 2597 N N . ASP A 1 352 ? 18.207 -9.804 -0.764 1.00 73.38 352 ASP A N 1
ATOM 2598 C CA . ASP A 1 352 ? 19.398 -9.442 -0.009 1.00 73.38 352 ASP A CA 1
ATOM 2599 C C . ASP A 1 352 ? 19.033 -8.355 1.003 1.00 73.38 352 ASP A C 1
ATOM 2601 O O . ASP A 1 352 ? 18.881 -7.182 0.659 1.00 73.38 352 ASP A O 1
ATOM 2605 N N . VAL A 1 353 ? 18.794 -8.790 2.240 1.00 70.06 353 VAL A N 1
ATOM 2606 C CA . VAL A 1 353 ? 18.295 -7.978 3.361 1.00 70.06 353 VAL A CA 1
ATOM 2607 C C . VAL A 1 353 ? 19.063 -6.657 3.559 1.00 70.06 353 VAL A C 1
ATOM 2609 O O . VAL A 1 353 ? 18.396 -5.626 3.652 1.00 70.06 353 VAL A O 1
ATOM 2612 N N . PRO A 1 354 ? 20.412 -6.615 3.583 1.00 80.38 354 PRO A N 1
ATOM 2613 C CA . PRO A 1 354 ? 21.150 -5.362 3.775 1.00 80.38 354 PRO A CA 1
ATOM 2614 C C . PRO A 1 354 ? 20.879 -4.310 2.694 1.00 80.38 354 PRO A C 1
ATOM 2616 O O . PRO A 1 354 ? 20.68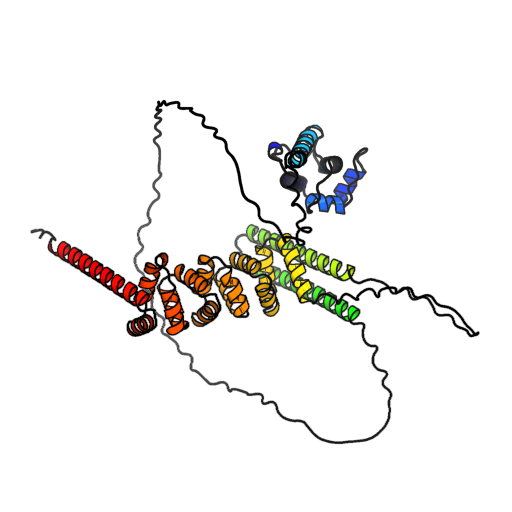2 -3.142 3.022 1.00 80.38 354 PRO A O 1
ATOM 2619 N N . MET A 1 355 ? 20.776 -4.709 1.424 1.00 81.31 355 MET A N 1
ATOM 2620 C CA . MET A 1 355 ? 20.476 -3.761 0.349 1.00 81.31 355 MET A CA 1
ATOM 2621 C C . MET A 1 355 ? 19.073 -3.158 0.522 1.00 81.31 355 MET A C 1
ATOM 2623 O O . MET A 1 355 ? 18.884 -1.965 0.308 1.00 81.31 355 MET A O 1
ATOM 2627 N N . PHE A 1 356 ? 18.085 -3.948 0.956 1.00 83.25 356 PHE A N 1
ATOM 2628 C CA . PHE A 1 356 ? 16.743 -3.423 1.230 1.00 83.25 356 PHE A CA 1
ATOM 2629 C C . PHE A 1 356 ? 16.713 -2.421 2.371 1.00 83.25 356 PHE A C 1
ATOM 2631 O O . PHE A 1 356 ? 16.026 -1.413 2.245 1.00 83.25 356 PHE A O 1
ATOM 2638 N N . ASN A 1 357 ? 17.448 -2.685 3.451 1.00 86.94 357 ASN A N 1
ATOM 2639 C CA . ASN A 1 357 ? 17.510 -1.773 4.590 1.00 86.94 357 ASN A CA 1
ATOM 2640 C C . ASN A 1 357 ? 18.077 -0.418 4.175 1.00 86.94 357 ASN A C 1
ATOM 2642 O O . ASN A 1 357 ? 17.484 0.605 4.508 1.00 86.94 357 ASN A O 1
ATOM 2646 N N . HIS A 1 358 ? 19.146 -0.429 3.378 1.00 86.62 358 HIS A N 1
ATOM 2647 C CA . HIS A 1 358 ? 19.754 0.784 2.848 1.00 86.62 358 HIS A CA 1
ATOM 2648 C C . HIS A 1 358 ? 18.793 1.549 1.919 1.00 86.62 358 HIS A C 1
ATOM 2650 O O . HIS A 1 358 ? 18.557 2.739 2.104 1.00 86.62 358 HIS A O 1
ATOM 2656 N N . ILE A 1 359 ? 18.132 0.868 0.971 1.00 86.94 359 ILE A N 1
ATOM 2657 C CA . ILE A 1 359 ? 17.147 1.519 0.082 1.00 86.94 359 ILE A CA 1
ATOM 2658 C C . ILE A 1 359 ? 15.956 2.069 0.874 1.00 86.94 359 ILE A C 1
ATOM 2660 O O . ILE A 1 359 ? 15.434 3.129 0.537 1.00 86.94 359 ILE A O 1
ATOM 2664 N N . ALA A 1 360 ? 15.491 1.344 1.891 1.00 88.12 360 ALA A N 1
ATOM 2665 C CA . ALA A 1 360 ? 14.369 1.763 2.719 1.00 88.12 360 ALA A CA 1
ATOM 2666 C C . ALA A 1 360 ? 14.703 3.010 3.556 1.00 88.12 360 ALA A C 1
ATOM 2668 O O . ALA A 1 360 ? 13.828 3.862 3.693 1.00 88.12 360 ALA A O 1
ATOM 2669 N N . GLN A 1 361 ? 15.946 3.142 4.037 1.00 89.56 361 GLN A N 1
ATOM 2670 C CA . GLN A 1 361 ? 16.445 4.341 4.731 1.00 89.56 361 GLN A CA 1
ATOM 2671 C C . GLN A 1 361 ? 16.564 5.534 3.776 1.00 89.56 361 GLN A C 1
ATOM 2673 O O . GLN A 1 361 ? 16.029 6.609 4.027 1.00 89.56 361 GLN A O 1
ATOM 2678 N N . GLU A 1 362 ? 17.209 5.334 2.628 1.00 90.94 362 GLU A N 1
ATOM 2679 C CA . GLU A 1 362 ? 17.506 6.422 1.689 1.00 90.94 362 GLU A CA 1
ATOM 2680 C C . GLU A 1 362 ? 16.275 6.865 0.885 1.00 90.94 362 GLU A C 1
ATOM 2682 O O . GLU A 1 362 ? 16.126 8.028 0.500 1.00 90.94 362 GLU A O 1
ATOM 2687 N N . ARG A 1 363 ? 15.365 5.931 0.581 1.00 91.75 363 ARG A N 1
ATOM 2688 C CA . ARG A 1 363 ? 14.216 6.159 -0.310 1.00 91.75 363 ARG A CA 1
ATOM 2689 C C . ARG A 1 363 ? 12.947 5.464 0.200 1.00 91.75 363 ARG A C 1
ATOM 2691 O O . ARG A 1 363 ? 12.371 4.637 -0.518 1.00 91.75 363 ARG A O 1
ATOM 2698 N N . PRO A 1 364 ? 12.416 5.859 1.371 1.00 92.75 364 PRO A N 1
ATOM 2699 C CA . PRO A 1 364 ? 11.216 5.246 1.939 1.00 92.75 364 PRO A CA 1
ATOM 2700 C C . PRO A 1 364 ? 10.016 5.335 0.986 1.00 92.75 364 PRO A C 1
ATOM 2702 O O . PRO A 1 364 ? 9.273 4.370 0.849 1.00 92.75 364 PRO A O 1
ATOM 2705 N N . LEU A 1 365 ? 9.861 6.436 0.235 1.00 92.12 365 LEU A N 1
ATOM 2706 C CA . LEU A 1 365 ? 8.793 6.596 -0.768 1.00 92.12 365 LEU A CA 1
ATOM 2707 C C . LEU A 1 365 ? 8.817 5.505 -1.847 1.00 92.12 365 LEU A C 1
ATOM 2709 O O . LEU A 1 365 ? 7.793 4.868 -2.091 1.00 92.12 365 LEU A O 1
ATOM 2713 N N . LEU A 1 366 ? 9.979 5.241 -2.452 1.00 89.75 366 LEU A N 1
ATOM 2714 C CA . LEU A 1 366 ? 10.128 4.170 -3.443 1.00 89.75 366 LEU A CA 1
ATOM 2715 C C . LEU A 1 366 ? 9.729 2.826 -2.834 1.00 89.75 366 LEU A C 1
ATOM 2717 O O . LEU A 1 366 ? 9.034 2.023 -3.456 1.00 89.75 366 LEU A O 1
ATOM 2721 N N . MET A 1 367 ? 10.135 2.600 -1.590 1.00 93.88 367 MET A N 1
ATOM 2722 C CA . MET A 1 367 ? 9.830 1.362 -0.908 1.00 93.88 367 MET A CA 1
ATOM 2723 C C . MET A 1 367 ? 8.330 1.221 -0.604 1.00 93.88 367 MET A C 1
ATOM 2725 O O . MET A 1 367 ? 7.772 0.137 -0.767 1.00 93.88 367 MET A O 1
ATOM 2729 N N . THR A 1 368 ? 7.627 2.316 -0.292 1.00 95.38 368 THR A N 1
ATOM 2730 C CA . THR A 1 368 ? 6.158 2.301 -0.181 1.00 95.38 368 THR A CA 1
ATOM 2731 C C . THR A 1 368 ? 5.459 1.986 -1.503 1.00 95.38 368 THR A C 1
ATOM 2733 O O . THR A 1 368 ? 4.490 1.226 -1.514 1.00 95.38 368 THR A O 1
ATOM 2736 N N . GLU A 1 369 ? 5.951 2.517 -2.627 1.00 93.50 369 GLU A N 1
ATOM 2737 C CA . GLU A 1 369 ? 5.417 2.199 -3.957 1.00 93.50 369 GLU A CA 1
ATOM 2738 C C . GLU A 1 369 ? 5.648 0.730 -4.306 1.00 93.50 369 GLU A C 1
ATOM 2740 O O . GLU A 1 369 ? 4.769 0.072 -4.864 1.00 93.50 369 GLU A O 1
ATOM 2745 N N . LEU A 1 370 ? 6.804 0.190 -3.927 1.00 92.25 370 LEU A N 1
ATOM 2746 C CA . LEU A 1 370 ? 7.122 -1.212 -4.138 1.00 92.25 370 LEU A CA 1
ATOM 2747 C C . LEU A 1 370 ? 6.201 -2.133 -3.331 1.00 92.25 370 LEU A C 1
ATOM 2749 O O . LEU A 1 370 ? 5.634 -3.077 -3.884 1.00 92.25 370 LEU A O 1
ATOM 2753 N N . LEU A 1 371 ? 6.007 -1.832 -2.044 1.00 94.31 371 LEU A N 1
ATOM 2754 C CA . LEU A 1 371 ? 5.085 -2.567 -1.176 1.00 94.31 371 LEU A CA 1
ATOM 2755 C C . LEU A 1 371 ? 3.645 -2.518 -1.701 1.00 94.31 371 LEU A C 1
ATOM 2757 O O . LEU A 1 371 ? 2.921 -3.499 -1.559 1.00 94.31 371 LEU A O 1
ATOM 2761 N N . ALA A 1 372 ? 3.247 -1.424 -2.357 1.00 93.69 372 ALA A N 1
ATOM 2762 C CA . ALA A 1 372 ? 1.923 -1.289 -2.959 1.00 93.69 372 ALA A CA 1
ATOM 2763 C C . ALA A 1 372 ? 1.696 -2.190 -4.184 1.00 93.69 372 ALA A C 1
ATOM 2765 O O . ALA A 1 372 ? 0.549 -2.474 -4.528 1.00 93.69 372 ALA A O 1
ATOM 2766 N N . VAL A 1 373 ? 2.765 -2.619 -4.857 1.00 93.38 373 VAL A N 1
ATOM 2767 C CA . VAL A 1 373 ? 2.690 -3.527 -6.011 1.00 93.38 373 VAL A CA 1
ATOM 2768 C C . VAL A 1 373 ? 2.790 -4.994 -5.586 1.00 93.38 373 VAL A C 1
ATOM 2770 O O . VAL A 1 373 ? 2.326 -5.883 -6.303 1.00 93.38 373 VAL A O 1
ATOM 2773 N N . LEU A 1 374 ? 3.374 -5.262 -4.418 1.00 91.81 374 LEU A N 1
ATOM 2774 C CA . LEU A 1 374 ? 3.467 -6.604 -3.856 1.00 91.81 374 LEU A CA 1
ATOM 2775 C C . LEU A 1 374 ? 2.120 -7.066 -3.270 1.00 91.81 374 LEU A C 1
ATOM 2777 O O . LEU A 1 374 ? 1.365 -6.263 -2.717 1.00 91.81 374 LEU A O 1
ATOM 2781 N N . PRO A 1 375 ? 1.815 -8.379 -3.309 1.00 93.25 375 PRO A N 1
ATOM 2782 C CA . PRO A 1 375 ? 0.717 -8.934 -2.528 1.00 93.25 375 PRO A CA 1
ATOM 2783 C C . PRO A 1 375 ? 0.882 -8.576 -1.042 1.00 93.25 375 PRO A C 1
ATOM 2785 O O . PRO A 1 375 ? 1.994 -8.672 -0.515 1.00 93.25 375 PRO A O 1
ATOM 2788 N N . PRO A 1 376 ? -0.195 -8.225 -0.317 1.00 93.31 376 PRO A N 1
ATOM 2789 C CA . PRO A 1 376 ? -0.083 -7.630 1.015 1.00 93.31 376 PRO A CA 1
ATOM 2790 C C . PRO A 1 376 ? 0.587 -8.565 2.031 1.00 93.31 376 PRO A C 1
ATOM 2792 O O . PRO A 1 376 ? 1.378 -8.109 2.848 1.00 93.31 376 PRO A O 1
ATOM 2795 N N . VAL A 1 377 ? 0.357 -9.880 1.925 1.00 95.06 377 VAL A N 1
ATOM 2796 C CA . VAL A 1 377 ? 1.020 -10.901 2.758 1.00 95.06 377 VAL A CA 1
ATOM 2797 C C . VAL A 1 377 ? 2.530 -10.944 2.505 1.00 95.06 377 VAL A C 1
ATOM 2799 O O . VAL A 1 377 ? 3.311 -11.134 3.435 1.00 95.06 377 VAL A O 1
ATOM 2802 N N . GLU A 1 378 ? 2.958 -10.780 1.253 1.00 93.81 378 GLU A N 1
ATOM 2803 C CA . GLU A 1 378 ? 4.376 -10.772 0.894 1.00 93.81 378 GLU A CA 1
ATOM 2804 C C . GLU A 1 378 ? 5.047 -9.477 1.354 1.00 93.81 378 GLU A C 1
ATOM 2806 O O . GLU A 1 378 ? 6.078 -9.540 2.020 1.00 93.81 378 GLU A O 1
ATOM 2811 N N . ALA A 1 379 ? 4.413 -8.330 1.107 1.00 95.06 379 ALA A N 1
ATOM 2812 C CA . ALA A 1 379 ? 4.852 -7.029 1.603 1.00 95.06 379 ALA A CA 1
ATOM 2813 C C . ALA A 1 379 ? 5.041 -7.029 3.134 1.00 95.06 379 ALA A C 1
ATOM 2815 O O . ALA A 1 379 ? 6.080 -6.599 3.635 1.00 95.06 379 ALA A O 1
ATOM 2816 N N . SER A 1 380 ? 4.095 -7.603 3.886 1.00 96.38 380 SER A N 1
ATOM 2817 C CA . SER A 1 380 ? 4.210 -7.734 5.344 1.00 96.38 380 SER A CA 1
ATOM 2818 C C . SER A 1 380 ? 5.352 -8.647 5.779 1.00 96.38 380 SER A C 1
ATOM 2820 O O . SER A 1 380 ? 5.969 -8.392 6.811 1.00 96.38 380 SER A O 1
ATOM 2822 N N . ARG A 1 381 ? 5.656 -9.713 5.026 1.00 95.12 381 ARG A N 1
ATOM 2823 C CA . ARG A 1 381 ? 6.823 -10.567 5.304 1.00 95.12 381 ARG A CA 1
ATOM 2824 C C . ARG A 1 381 ? 8.130 -9.834 5.035 1.00 95.12 381 ARG A C 1
ATOM 2826 O O . ARG A 1 381 ? 9.077 -10.029 5.781 1.00 95.12 381 ARG A O 1
ATOM 2833 N N . TRP A 1 382 ? 8.183 -9.002 3.999 1.00 93.94 382 TRP A N 1
ATOM 2834 C CA . TRP A 1 382 ? 9.377 -8.218 3.687 1.00 93.94 382 TRP A CA 1
ATOM 2835 C C . TRP A 1 382 ? 9.657 -7.175 4.762 1.00 93.94 382 TRP A C 1
ATOM 2837 O O . TRP A 1 382 ? 10.768 -7.134 5.282 1.00 93.94 382 TRP A O 1
ATOM 2847 N N . LEU A 1 383 ? 8.636 -6.425 5.181 1.00 95.75 383 LEU A N 1
ATOM 2848 C CA . LEU A 1 383 ? 8.747 -5.475 6.290 1.00 95.75 383 LEU A CA 1
ATOM 2849 C C . LEU A 1 383 ? 9.266 -6.134 7.582 1.00 95.75 383 LEU A C 1
ATOM 2851 O O . LEU A 1 383 ? 10.025 -5.515 8.314 1.00 95.75 383 LEU A O 1
ATOM 2855 N N . GLN A 1 384 ? 8.906 -7.396 7.842 1.00 95.38 384 GLN A N 1
ATOM 2856 C CA . GLN A 1 384 ? 9.410 -8.161 8.994 1.00 95.38 384 GLN A CA 1
ATOM 2857 C C . GLN A 1 384 ? 10.871 -8.613 8.856 1.00 95.38 384 GLN A C 1
ATOM 2859 O O . GLN A 1 384 ? 11.496 -8.949 9.857 1.00 95.38 384 GLN A O 1
ATOM 2864 N N . THR A 1 385 ? 11.406 -8.677 7.635 1.00 94.38 385 THR A N 1
ATOM 2865 C CA . THR A 1 385 ? 12.817 -9.025 7.396 1.00 94.38 385 THR A CA 1
ATOM 2866 C C . THR A 1 385 ? 13.746 -7.819 7.418 1.00 94.38 385 THR A C 1
ATOM 2868 O O . THR A 1 385 ? 14.958 -8.004 7.467 1.00 94.38 385 THR A O 1
ATOM 2871 N N . TRP A 1 386 ? 13.200 -6.605 7.352 1.00 94.56 386 TRP A N 1
ATOM 2872 C CA . TRP A 1 386 ? 13.991 -5.382 7.379 1.00 94.56 386 TRP A CA 1
ATOM 2873 C C . TRP A 1 386 ? 14.402 -5.004 8.795 1.00 94.56 386 TRP A C 1
ATOM 2875 O O . TRP A 1 386 ? 13.849 -5.483 9.788 1.00 94.56 386 TRP A O 1
ATOM 2885 N N . GLU A 1 387 ? 15.370 -4.100 8.880 1.00 95.50 387 GLU A N 1
ATOM 2886 C CA . GLU A 1 387 ? 15.656 -3.414 10.125 1.00 95.50 387 GLU A CA 1
ATOM 2887 C C . GLU A 1 387 ? 14.396 -2.659 10.597 1.00 95.50 387 GLU A C 1
ATOM 2889 O O . GLU A 1 387 ? 13.749 -1.974 9.793 1.00 95.50 387 GLU A O 1
ATOM 2894 N N . PRO A 1 388 ? 14.021 -2.759 11.888 1.00 96.44 388 PRO A N 1
ATOM 2895 C CA . PRO A 1 388 ? 12.801 -2.140 12.398 1.00 96.44 388 PRO A CA 1
ATOM 2896 C C . PRO A 1 388 ? 12.712 -0.628 12.167 1.00 96.44 388 PRO A C 1
ATOM 2898 O O . PRO A 1 388 ? 11.609 -0.095 12.080 1.00 96.44 388 PRO A O 1
ATOM 2901 N N . GLU A 1 389 ? 13.852 0.061 12.091 1.00 95.88 389 GLU A N 1
ATOM 2902 C CA . GLU A 1 389 ? 13.927 1.499 11.828 1.00 95.88 389 GLU A CA 1
ATOM 2903 C C . GLU A 1 389 ? 13.494 1.824 10.395 1.00 95.88 389 GLU A C 1
ATOM 2905 O O . GLU A 1 389 ? 12.504 2.525 10.202 1.00 95.88 389 GLU A O 1
ATOM 2910 N N . SER A 1 390 ? 14.120 1.196 9.397 1.00 95.50 390 SER A N 1
ATOM 2911 C CA . SER A 1 390 ? 13.798 1.398 7.980 1.00 95.50 390 SER A CA 1
ATOM 2912 C C . SER A 1 390 ? 12.367 0.959 7.640 1.00 95.50 390 SER A C 1
ATOM 2914 O O . SER A 1 390 ? 11.664 1.596 6.848 1.00 95.50 390 SER A O 1
ATOM 2916 N N . ALA A 1 391 ? 11.894 -0.128 8.260 1.00 96.88 391 ALA A N 1
ATOM 2917 C CA . ALA A 1 391 ? 10.507 -0.568 8.130 1.00 96.88 391 ALA A CA 1
ATOM 2918 C C . ALA A 1 391 ? 9.524 0.448 8.733 1.00 96.88 391 ALA A C 1
ATOM 2920 O O . ALA A 1 391 ? 8.491 0.737 8.122 1.00 96.88 391 ALA A O 1
ATOM 2921 N N . ALA A 1 392 ? 9.842 1.020 9.898 1.00 97.50 392 ALA A N 1
ATOM 2922 C CA . ALA A 1 392 ? 9.030 2.061 10.518 1.00 97.50 392 ALA A CA 1
ATOM 2923 C C . ALA A 1 392 ? 9.016 3.351 9.683 1.00 97.50 392 ALA A C 1
ATOM 2925 O O . ALA A 1 392 ? 7.946 3.917 9.479 1.00 97.50 392 ALA A O 1
ATOM 2926 N N . GLU A 1 393 ? 10.150 3.786 9.134 1.00 96.50 393 GLU A N 1
ATOM 2927 C CA . GLU A 1 393 ? 10.224 4.947 8.234 1.00 96.50 393 GLU A CA 1
ATOM 2928 C C . GLU A 1 393 ? 9.382 4.742 6.972 1.00 96.50 393 GLU A C 1
ATOM 2930 O O . GLU A 1 393 ? 8.594 5.610 6.588 1.00 96.50 393 GLU A O 1
ATOM 2935 N N . THR A 1 394 ? 9.455 3.549 6.378 1.00 96.81 394 THR A N 1
ATOM 2936 C CA . THR A 1 394 ? 8.618 3.191 5.227 1.00 96.81 394 THR A CA 1
ATOM 2937 C C . THR A 1 394 ? 7.128 3.244 5.594 1.00 96.81 394 THR A C 1
ATOM 2939 O O . THR A 1 394 ? 6.329 3.858 4.882 1.00 96.81 394 THR A O 1
ATOM 2942 N N . LEU A 1 395 ? 6.726 2.674 6.737 1.00 97.56 395 LEU A N 1
ATOM 2943 C CA . LEU A 1 395 ? 5.340 2.746 7.228 1.00 97.56 395 LEU A CA 1
ATOM 2944 C C . LEU A 1 395 ? 4.902 4.175 7.584 1.00 97.56 395 LEU A C 1
ATOM 2946 O O . LEU A 1 395 ? 3.728 4.521 7.424 1.00 97.56 395 LEU A O 1
ATOM 2950 N N . ALA A 1 396 ? 5.824 5.022 8.044 1.00 97.38 396 ALA A N 1
ATOM 2951 C CA . ALA A 1 396 ? 5.530 6.406 8.389 1.00 97.38 396 ALA A CA 1
ATOM 2952 C C . ALA A 1 396 ? 5.096 7.216 7.158 1.00 97.38 396 ALA A C 1
ATOM 2954 O O . ALA A 1 396 ? 4.238 8.096 7.267 1.00 97.38 396 ALA A O 1
ATOM 2955 N N . VAL A 1 397 ? 5.637 6.875 5.988 1.00 97.12 397 VAL A N 1
ATOM 2956 C CA . VAL A 1 397 ? 5.323 7.521 4.711 1.00 97.12 397 VAL A CA 1
ATOM 2957 C C . VAL A 1 397 ? 4.140 6.848 3.994 1.00 97.12 397 VAL A C 1
ATOM 2959 O O . VAL A 1 397 ? 3.335 7.538 3.365 1.00 97.12 397 VAL A O 1
ATOM 2962 N N . ALA A 1 398 ? 3.958 5.530 4.140 1.00 97.19 398 ALA A N 1
ATOM 2963 C CA . ALA A 1 398 ? 2.896 4.763 3.474 1.00 97.19 398 ALA A CA 1
ATOM 2964 C C . ALA A 1 398 ? 1.489 5.194 3.907 1.00 97.19 398 ALA A C 1
ATOM 2966 O O . ALA A 1 398 ? 1.245 5.314 5.103 1.00 97.19 398 ALA A O 1
ATOM 2967 N N . GLU A 1 399 ? 0.552 5.372 2.968 1.00 97.06 399 GLU A N 1
ATOM 2968 C CA . GLU A 1 399 ? -0.855 5.717 3.245 1.00 97.06 399 GLU A CA 1
ATOM 2969 C C . GLU A 1 399 ? -1.434 4.910 4.435 1.00 97.06 399 GLU A C 1
ATOM 2971 O O . GLU A 1 399 ? -1.284 3.684 4.441 1.00 97.06 399 GLU A O 1
ATOM 2976 N N . PRO A 1 400 ? -2.106 5.546 5.423 1.00 97.38 400 PRO A N 1
ATOM 2977 C CA . PRO A 1 400 ? -2.536 4.876 6.655 1.00 97.38 400 PRO A CA 1
ATOM 2978 C C . PRO A 1 400 ? -3.328 3.585 6.433 1.00 97.38 400 PRO A C 1
ATOM 2980 O O . PRO A 1 400 ? -3.035 2.585 7.082 1.00 97.38 400 PRO A O 1
ATOM 2983 N N . ALA A 1 401 ? -4.252 3.568 5.467 1.00 97.00 401 ALA A N 1
ATOM 2984 C CA . ALA A 1 401 ? -5.053 2.388 5.145 1.00 97.00 401 ALA A CA 1
ATOM 2985 C C . ALA A 1 401 ? -4.201 1.215 4.624 1.00 97.00 401 ALA A C 1
ATOM 2987 O O . ALA A 1 401 ? -4.429 0.055 4.972 1.00 97.00 401 ALA A O 1
ATOM 2988 N N . ARG A 1 402 ? -3.165 1.502 3.825 1.00 96.38 402 ARG A N 1
ATOM 2989 C CA . ARG A 1 402 ? -2.230 0.480 3.328 1.00 96.38 402 ARG A CA 1
ATOM 2990 C C . ARG A 1 402 ? -1.310 -0.013 4.434 1.00 96.38 402 ARG A C 1
ATOM 2992 O O . ARG A 1 402 ? -1.141 -1.218 4.598 1.00 96.38 402 ARG A O 1
ATOM 2999 N N . ALA A 1 403 ? -0.756 0.905 5.222 1.00 97.75 403 ALA A N 1
ATOM 3000 C CA . ALA A 1 403 ? 0.049 0.561 6.387 1.00 97.75 403 ALA A CA 1
ATOM 3001 C C . ALA A 1 403 ? -0.747 -0.323 7.366 1.00 97.75 403 ALA A C 1
ATOM 3003 O O . ALA A 1 403 ? -0.239 -1.354 7.798 1.00 97.75 403 ALA A O 1
ATOM 3004 N N . ALA A 1 404 ? -2.016 0.003 7.625 1.00 97.88 404 ALA A N 1
ATOM 3005 C CA . ALA A 1 404 ? -2.928 -0.798 8.441 1.00 97.88 404 ALA A CA 1
ATOM 3006 C C . ALA A 1 404 ? -3.118 -2.215 7.886 1.00 97.88 404 ALA A C 1
ATOM 3008 O O . ALA A 1 404 ? -3.045 -3.186 8.645 1.00 97.88 404 ALA A O 1
ATOM 3009 N N . ALA A 1 405 ? -3.296 -2.362 6.569 1.00 97.31 405 ALA A N 1
ATOM 3010 C CA . ALA A 1 405 ? -3.391 -3.672 5.928 1.00 97.31 405 ALA A CA 1
ATOM 3011 C C . ALA A 1 405 ? -2.109 -4.499 6.118 1.00 97.31 405 ALA A C 1
ATOM 3013 O O . ALA A 1 405 ? -2.187 -5.680 6.459 1.00 97.31 405 ALA A O 1
ATOM 3014 N N . HIS A 1 406 ? -0.932 -3.884 5.964 1.00 97.31 406 HIS A N 1
ATOM 3015 C CA . HIS A 1 406 ? 0.337 -4.581 6.168 1.00 97.31 406 HIS A CA 1
ATOM 3016 C C . HIS A 1 406 ? 0.544 -4.990 7.628 1.00 97.31 406 HIS A C 1
ATOM 3018 O O . HIS A 1 406 ? 0.869 -6.148 7.894 1.00 97.31 406 HIS A O 1
ATOM 3024 N N . VAL A 1 407 ? 0.315 -4.067 8.562 1.00 97.81 407 VAL A N 1
ATOM 3025 C CA . VAL A 1 407 ? 0.464 -4.274 10.009 1.00 97.81 407 VAL A CA 1
ATOM 3026 C C . VAL A 1 407 ? -0.502 -5.351 10.518 1.00 97.81 407 VAL A C 1
ATOM 3028 O O . VAL A 1 407 ? -0.109 -6.191 11.321 1.00 97.81 407 VAL A O 1
ATOM 3031 N N . THR A 1 408 ? -1.734 -5.404 10.001 1.00 98.00 408 THR A N 1
ATOM 3032 C CA . THR A 1 408 ? -2.736 -6.425 10.376 1.00 98.00 408 THR A CA 1
ATOM 3033 C C . THR A 1 408 ? -2.298 -7.850 10.021 1.00 98.00 408 THR A C 1
ATOM 3035 O O . THR A 1 408 ? -2.713 -8.804 10.675 1.00 98.00 408 THR A O 1
ATOM 3038 N N . LEU A 1 409 ? -1.468 -8.011 8.987 1.00 97.69 409 LEU A N 1
ATOM 3039 C CA . LEU A 1 409 ? -0.971 -9.313 8.526 1.00 97.69 409 LEU A CA 1
ATOM 3040 C C . LEU A 1 409 ? 0.330 -9.752 9.220 1.00 97.69 409 LEU A C 1
ATOM 3042 O O . LEU A 1 409 ? 0.832 -10.840 8.934 1.00 97.69 409 LEU A O 1
ATOM 3046 N N . MET A 1 410 ? 0.902 -8.918 10.091 1.00 98.31 410 MET A N 1
ATOM 3047 C CA . MET A 1 410 ? 2.102 -9.246 10.862 1.00 98.31 410 MET A CA 1
ATOM 3048 C C . MET A 1 410 ? 1.743 -9.907 12.201 1.00 98.31 410 MET A C 1
ATOM 3050 O O . MET A 1 410 ? 0.650 -9.681 12.727 1.00 98.31 410 MET A O 1
ATOM 3054 N N . PRO A 1 411 ? 2.670 -10.672 12.807 1.00 97.75 411 PRO A N 1
ATOM 3055 C CA . PRO A 1 411 ? 2.584 -11.019 14.220 1.00 97.75 411 PRO A CA 1
ATOM 3056 C C . PRO A 1 411 ? 2.461 -9.749 15.079 1.00 97.75 411 PRO A C 1
ATOM 3058 O O . PRO A 1 411 ? 3.148 -8.758 14.791 1.00 97.75 411 PRO A O 1
ATOM 3061 N N . PRO A 1 412 ? 1.608 -9.747 16.117 1.00 97.62 412 PRO A N 1
ATOM 3062 C CA . PRO A 1 412 ? 1.297 -8.539 16.872 1.00 97.62 412 PRO A CA 1
ATOM 3063 C C . PRO A 1 412 ? 2.523 -7.932 17.564 1.00 97.62 412 PRO A C 1
ATOM 3065 O O . PRO A 1 412 ? 2.608 -6.715 17.677 1.00 97.62 412 PRO A O 1
ATOM 3068 N N . GLU A 1 413 ? 3.506 -8.741 17.956 1.00 97.50 413 GLU A N 1
ATOM 3069 C CA . GLU A 1 413 ? 4.752 -8.288 18.583 1.00 97.50 413 GLU A CA 1
ATOM 3070 C C . GLU A 1 413 ? 5.649 -7.531 17.589 1.00 97.50 413 GLU A C 1
ATOM 3072 O O . GLU A 1 413 ? 6.210 -6.480 17.911 1.00 97.50 413 GLU A O 1
ATOM 3077 N N . ALA A 1 414 ? 5.752 -8.032 16.354 1.00 97.50 414 ALA A N 1
ATOM 3078 C CA . ALA A 1 414 ? 6.519 -7.386 15.291 1.00 97.50 414 ALA A CA 1
ATOM 3079 C C . ALA A 1 414 ? 5.852 -6.071 14.862 1.00 97.50 414 ALA A C 1
ATOM 3081 O O . ALA A 1 414 ? 6.504 -5.030 14.791 1.00 97.50 414 ALA A O 1
ATOM 3082 N N . ALA A 1 415 ? 4.533 -6.100 14.660 1.00 98.19 415 ALA A N 1
ATOM 3083 C CA . ALA A 1 415 ? 3.738 -4.915 14.359 1.00 98.19 415 ALA A CA 1
ATOM 3084 C C . ALA A 1 415 ? 3.827 -3.853 15.466 1.00 98.19 415 ALA A C 1
ATOM 3086 O O . ALA A 1 415 ? 4.044 -2.679 15.168 1.00 98.19 415 ALA A O 1
ATOM 3087 N N . ALA A 1 416 ? 3.713 -4.256 16.736 1.00 98.06 416 ALA A N 1
ATOM 3088 C CA . ALA A 1 416 ? 3.886 -3.370 17.883 1.00 98.06 416 ALA A CA 1
ATOM 3089 C C . ALA A 1 416 ? 5.272 -2.712 17.877 1.00 98.06 416 ALA A C 1
ATOM 3091 O O . ALA A 1 416 ? 5.373 -1.495 18.009 1.00 98.06 416 ALA A O 1
ATOM 3092 N N . THR A 1 417 ? 6.331 -3.490 17.641 1.00 97.88 417 THR A N 1
ATOM 3093 C CA . THR A 1 417 ? 7.710 -2.978 17.576 1.00 97.88 417 THR A CA 1
ATOM 3094 C C . THR A 1 417 ? 7.871 -1.901 16.500 1.00 97.88 417 THR A C 1
ATOM 3096 O O . THR A 1 417 ? 8.505 -0.874 16.750 1.00 97.88 417 THR A O 1
ATOM 3099 N N . LEU A 1 418 ? 7.268 -2.095 15.322 1.00 97.94 418 LEU A N 1
ATOM 3100 C CA . LEU A 1 418 ? 7.296 -1.100 14.248 1.00 97.94 418 LEU A CA 1
ATOM 3101 C C . LEU A 1 418 ? 6.468 0.142 14.599 1.00 97.94 418 LEU A C 1
ATOM 3103 O O . LEU A 1 418 ? 6.955 1.262 14.465 1.00 97.94 418 LEU A O 1
ATOM 3107 N N . LEU A 1 419 ? 5.241 -0.028 15.100 1.00 98.00 419 LEU A N 1
ATOM 3108 C CA . LEU A 1 419 ? 4.354 1.093 15.435 1.00 98.00 419 LEU A CA 1
ATOM 3109 C C . LEU A 1 419 ? 4.875 1.970 16.579 1.00 98.00 419 LEU A C 1
ATOM 3111 O O . LEU A 1 419 ? 4.561 3.159 16.610 1.00 98.00 419 LEU A O 1
ATOM 3115 N N . VAL A 1 420 ? 5.668 1.418 17.500 1.00 97.94 420 VAL A N 1
ATOM 3116 C CA . VAL A 1 420 ? 6.336 2.190 18.563 1.00 97.94 420 VAL A CA 1
ATOM 3117 C C . VAL A 1 420 ? 7.416 3.116 17.996 1.00 97.94 420 VAL A C 1
ATOM 3119 O O . VAL A 1 420 ? 7.654 4.187 18.550 1.00 97.94 420 VAL A O 1
ATOM 3122 N N . ARG A 1 421 ? 8.062 2.714 16.895 1.00 97.62 421 ARG A N 1
ATOM 3123 C CA . ARG A 1 421 ? 9.107 3.492 16.210 1.00 97.62 421 ARG A CA 1
ATOM 3124 C C . ARG A 1 421 ? 8.532 4.529 15.249 1.00 97.62 421 ARG A C 1
ATOM 3126 O O . ARG A 1 421 ? 9.148 5.563 15.012 1.00 97.62 421 ARG A O 1
ATOM 3133 N N . VAL A 1 422 ? 7.337 4.281 14.721 1.00 97.31 422 VAL A N 1
ATOM 3134 C CA . VAL A 1 422 ? 6.583 5.269 13.947 1.00 97.31 422 VAL A CA 1
ATOM 3135 C C . VAL A 1 422 ? 6.134 6.416 14.864 1.00 97.31 422 VAL A C 1
ATOM 3137 O O . VAL A 1 422 ? 5.808 6.217 16.034 1.00 97.31 422 VAL A O 1
ATOM 3140 N N . SER A 1 423 ? 6.087 7.648 14.340 1.00 96.88 423 SER A N 1
ATOM 3141 C CA . SER A 1 423 ? 5.583 8.790 15.117 1.00 96.88 423 SER A CA 1
ATOM 3142 C C . SER A 1 423 ? 4.178 8.508 15.667 1.00 96.88 423 SER A C 1
ATOM 3144 O O . SER A 1 423 ? 3.307 8.027 14.943 1.00 96.88 423 SER A O 1
ATOM 3146 N N . GLN A 1 424 ? 3.915 8.871 16.926 1.00 96.62 424 GLN A N 1
ATOM 3147 C CA . GLN A 1 424 ? 2.643 8.548 17.593 1.00 96.62 424 GLN A CA 1
ATOM 3148 C C . GLN A 1 424 ? 1.407 8.995 16.798 1.00 96.62 424 GLN A C 1
ATOM 3150 O O . GLN A 1 424 ? 0.428 8.262 16.717 1.00 96.62 424 GLN A O 1
ATOM 3155 N N . ARG A 1 425 ? 1.458 10.174 16.158 1.00 96.25 425 ARG A N 1
ATOM 3156 C CA . ARG A 1 425 ? 0.364 10.674 15.305 1.00 96.25 425 ARG A CA 1
ATOM 3157 C C . ARG A 1 425 ? 0.078 9.723 14.143 1.00 96.25 425 ARG A C 1
ATOM 3159 O O . ARG A 1 425 ? -1.078 9.494 13.798 1.00 96.25 425 ARG A O 1
ATOM 3166 N N . ARG A 1 426 ? 1.129 9.175 13.533 1.00 97.31 426 ARG A N 1
ATOM 3167 C CA . ARG A 1 426 ? 1.001 8.240 12.420 1.00 97.31 426 ARG A CA 1
ATOM 3168 C C . ARG A 1 426 ? 0.565 6.858 12.899 1.00 97.31 426 ARG A C 1
ATOM 3170 O O . ARG A 1 426 ? -0.310 6.286 12.262 1.00 97.31 426 ARG A O 1
ATOM 3177 N N . SER A 1 427 ? 1.053 6.379 14.040 1.00 97.62 427 SER A N 1
ATOM 3178 C CA . SER A 1 427 ? 0.575 5.128 14.647 1.00 97.62 427 SER A CA 1
ATOM 3179 C C . SER A 1 427 ? -0.917 5.199 14.988 1.00 97.62 427 SER A C 1
ATOM 3181 O O . SER A 1 427 ? -1.650 4.264 14.686 1.00 97.62 427 SER A O 1
ATOM 3183 N N . VAL A 1 428 ? -1.398 6.336 15.508 1.00 97.38 428 VAL A N 1
ATOM 3184 C CA . VAL A 1 428 ? -2.835 6.590 15.719 1.00 97.38 428 VAL A CA 1
ATOM 3185 C C . VAL A 1 428 ? -3.619 6.534 14.407 1.00 97.38 428 VAL A C 1
ATOM 3187 O O . VAL A 1 428 ? -4.652 5.874 14.354 1.00 97.38 428 VAL A O 1
ATOM 3190 N N . ALA A 1 429 ? -3.131 7.183 13.345 1.00 96.94 429 ALA A N 1
ATOM 3191 C CA . ALA A 1 429 ? -3.790 7.144 12.040 1.00 96.94 429 ALA A CA 1
ATOM 3192 C C . ALA A 1 429 ? -3.851 5.719 11.465 1.00 96.94 429 ALA A C 1
ATOM 3194 O O . ALA A 1 429 ? -4.868 5.333 10.907 1.00 96.94 429 ALA A O 1
ATOM 3195 N N . ILE A 1 430 ? -2.792 4.923 11.634 1.00 97.62 430 ILE A N 1
ATOM 3196 C CA . ILE A 1 430 ? -2.769 3.521 11.198 1.00 97.62 430 ILE A CA 1
ATOM 3197 C C . ILE A 1 430 ? -3.777 2.694 12.005 1.00 97.62 430 ILE A C 1
ATOM 3199 O O . ILE A 1 430 ? -4.583 1.984 11.416 1.00 97.62 430 ILE A O 1
ATOM 3203 N N . LEU A 1 431 ? -3.782 2.818 13.337 1.00 97.56 431 LEU A N 1
ATOM 3204 C CA . LEU A 1 431 ? -4.739 2.115 14.201 1.00 97.56 431 LEU A CA 1
ATOM 3205 C C . LEU A 1 431 ? -6.192 2.509 13.906 1.00 97.56 431 LEU A C 1
ATOM 3207 O O . LEU A 1 431 ? -7.079 1.670 14.024 1.00 97.56 431 LEU A O 1
ATOM 3211 N N . ALA A 1 432 ? -6.436 3.758 13.506 1.00 96.50 432 ALA A N 1
ATOM 3212 C CA . ALA A 1 432 ? -7.763 4.238 13.137 1.00 96.50 432 ALA A CA 1
ATOM 3213 C C . ALA A 1 432 ? -8.315 3.580 11.856 1.00 96.50 432 ALA A C 1
ATOM 3215 O O . ALA A 1 432 ? -9.524 3.427 11.721 1.00 96.50 432 ALA A O 1
ATOM 3216 N N . GLU A 1 433 ? -7.444 3.155 10.939 1.00 97.38 433 GLU A N 1
ATOM 3217 C CA . GLU A 1 433 ? -7.833 2.450 9.707 1.00 97.38 433 GLU A CA 1
ATOM 3218 C C . GLU A 1 433 ? -7.972 0.928 9.901 1.00 97.38 433 GLU A C 1
ATOM 3220 O O . GLU A 1 433 ? -8.421 0.205 9.009 1.00 97.38 433 GLU A O 1
ATOM 3225 N N . MET A 1 434 ? -7.571 0.407 11.062 1.00 97.88 434 MET A N 1
ATOM 3226 C CA . MET A 1 434 ? -7.667 -1.014 11.383 1.00 97.88 434 MET A CA 1
ATOM 3227 C C . MET A 1 434 ? -9.050 -1.379 11.931 1.00 97.88 434 MET A C 1
ATOM 3229 O O . MET A 1 434 ? -9.763 -0.572 12.521 1.00 97.88 434 MET A O 1
ATOM 3233 N N . ARG A 1 435 ? -9.411 -2.661 11.802 1.00 96.62 435 ARG A N 1
ATOM 3234 C CA . ARG A 1 435 ? -10.542 -3.219 12.557 1.00 96.62 435 ARG A CA 1
ATOM 3235 C C . ARG A 1 435 ? -10.226 -3.205 14.057 1.00 96.62 435 ARG A C 1
ATOM 3237 O O . ARG A 1 435 ? -9.067 -3.392 14.439 1.00 96.62 435 ARG A O 1
ATOM 3244 N N . SER A 1 436 ? -11.264 -3.046 14.880 1.00 96.25 436 SER A N 1
ATOM 3245 C CA . SER A 1 436 ? -11.158 -2.900 16.339 1.00 96.25 436 SER A CA 1
ATOM 3246 C C . SER A 1 436 ? -10.365 -4.037 16.990 1.00 96.25 436 SER A C 1
ATOM 3248 O O . SER A 1 436 ? -9.402 -3.789 17.706 1.00 96.25 436 SER A O 1
ATOM 3250 N N . GLU A 1 437 ? -10.700 -5.286 16.672 1.00 96.94 437 GLU A N 1
ATOM 3251 C CA . GLU A 1 437 ? -10.094 -6.466 17.296 1.00 96.94 437 GLU A CA 1
ATOM 3252 C C . GLU A 1 437 ? -8.566 -6.594 17.026 1.00 96.94 437 GLU A C 1
ATOM 3254 O O . GLU A 1 437 ? -7.797 -6.694 17.989 1.00 96.94 437 GLU A O 1
ATOM 3259 N N . PRO A 1 438 ? -8.048 -6.543 15.774 1.00 97.50 438 PRO A N 1
ATOM 3260 C CA . PRO A 1 438 ? -6.603 -6.497 15.527 1.00 97.50 438 PRO A CA 1
ATOM 3261 C C . PRO A 1 438 ? -5.892 -5.315 16.190 1.00 97.50 438 PRO A C 1
ATOM 3263 O O . PRO A 1 438 ? -4.805 -5.490 16.738 1.00 97.50 438 PRO A O 1
ATOM 3266 N N . ALA A 1 439 ? -6.487 -4.122 16.154 1.00 97.88 439 ALA A N 1
ATOM 3267 C CA . ALA A 1 439 ? -5.887 -2.937 16.755 1.00 97.88 439 ALA A CA 1
ATOM 3268 C C . ALA A 1 439 ? -5.823 -3.038 18.289 1.00 97.88 439 ALA A C 1
ATOM 3270 O O . ALA A 1 439 ? -4.801 -2.685 18.875 1.00 97.88 439 ALA A O 1
ATOM 3271 N N . ALA A 1 440 ? -6.845 -3.605 18.938 1.00 97.75 440 ALA A N 1
ATOM 3272 C CA . ALA A 1 440 ? -6.829 -3.884 20.372 1.00 97.75 440 ALA A CA 1
ATOM 3273 C C . ALA A 1 440 ? -5.707 -4.869 20.742 1.00 97.75 440 ALA A C 1
ATOM 3275 O O . ALA A 1 440 ? -4.947 -4.610 21.675 1.00 97.75 440 ALA A O 1
ATOM 3276 N N . ARG A 1 441 ? -5.510 -5.944 19.960 1.00 97.94 441 ARG A N 1
ATOM 3277 C CA . ARG A 1 441 ? -4.369 -6.862 20.153 1.00 97.94 441 ARG A CA 1
ATOM 3278 C C . ARG A 1 441 ? -3.017 -6.156 20.047 1.00 97.94 441 ARG A C 1
ATOM 3280 O O . ARG A 1 441 ? -2.122 -6.450 20.836 1.00 97.94 441 ARG A O 1
ATOM 3287 N N . LEU A 1 442 ? -2.865 -5.215 19.114 1.00 97.94 442 LEU A N 1
ATOM 3288 C CA . LEU A 1 442 ? -1.631 -4.431 18.987 1.00 97.94 442 LEU A CA 1
ATOM 3289 C C . LEU A 1 442 ? -1.410 -3.487 20.166 1.00 97.94 442 LEU A C 1
ATOM 3291 O O . LEU A 1 442 ? -0.283 -3.373 20.640 1.00 97.94 442 LEU A O 1
ATOM 3295 N N . LEU A 1 443 ? -2.464 -2.843 20.674 1.00 98.00 443 LEU A N 1
ATOM 3296 C CA . LEU A 1 443 ? -2.375 -2.019 21.884 1.00 98.00 443 LEU A CA 1
ATOM 3297 C C . LEU A 1 443 ? -1.914 -2.842 23.090 1.00 98.00 443 LEU A C 1
ATOM 3299 O O . LEU A 1 443 ? -1.075 -2.378 23.862 1.00 98.00 443 LEU A O 1
ATOM 3303 N N . ILE A 1 444 ? -2.407 -4.076 23.223 1.00 97.81 444 ILE A N 1
ATOM 3304 C CA . ILE A 1 444 ? -1.961 -5.009 24.264 1.00 97.81 444 ILE A CA 1
ATOM 3305 C C . ILE A 1 444 ? -0.480 -5.364 24.068 1.00 97.81 444 ILE A C 1
ATOM 3307 O O . ILE A 1 444 ? 0.287 -5.293 25.028 1.00 97.81 444 ILE A O 1
ATOM 3311 N N . ALA A 1 445 ? -0.062 -5.687 22.839 1.00 97.88 445 ALA A N 1
ATOM 3312 C CA . ALA A 1 445 ? 1.318 -6.060 22.521 1.00 97.88 445 ALA A CA 1
ATOM 3313 C C . ALA A 1 445 ? 2.331 -4.913 22.722 1.00 97.88 445 ALA A C 1
ATOM 3315 O O . ALA A 1 445 ? 3.455 -5.160 23.148 1.00 97.88 445 ALA A O 1
ATOM 3316 N N . MET A 1 446 ? 1.938 -3.655 22.483 1.00 98.12 446 MET A N 1
ATOM 3317 C CA . MET A 1 446 ? 2.760 -2.469 22.790 1.00 98.12 446 MET A CA 1
ATOM 3318 C C . MET A 1 446 ? 2.869 -2.187 24.296 1.00 98.12 446 MET A C 1
ATOM 3320 O O . MET A 1 446 ? 3.726 -1.419 24.732 1.00 98.12 446 MET A O 1
ATOM 3324 N N . GLY A 1 447 ? 2.000 -2.794 25.101 1.00 97.75 447 GLY A N 1
ATOM 3325 C CA . GLY A 1 447 ? 1.912 -2.564 26.530 1.00 97.75 447 GLY A CA 1
ATOM 3326 C C . GLY A 1 447 ? 1.028 -1.365 26.905 1.00 97.75 447 GLY A C 1
ATOM 3327 O O . GLY A 1 447 ? 0.790 -0.449 26.112 1.00 97.75 447 GLY A O 1
ATOM 3328 N N . PRO A 1 448 ? 0.543 -1.346 28.160 1.00 97.44 448 PRO A N 1
ATOM 3329 C CA . PRO A 1 448 ? -0.528 -0.453 28.591 1.00 97.44 448 PRO A CA 1
ATOM 3330 C C . PRO A 1 448 ? -0.143 1.027 28.562 1.00 97.44 448 PRO A C 1
ATOM 3332 O O . PRO A 1 448 ? -0.964 1.854 28.188 1.00 97.44 448 PRO A O 1
ATOM 3335 N N . SER A 1 449 ? 1.102 1.375 28.897 1.00 97.50 449 SER A N 1
ATOM 3336 C CA . SER A 1 449 ? 1.551 2.774 28.904 1.00 97.50 449 SER A CA 1
ATOM 3337 C C . SER A 1 449 ? 1.596 3.377 27.501 1.00 97.50 449 SER A C 1
ATOM 3339 O O . SER A 1 449 ? 1.119 4.489 27.292 1.00 97.50 449 SER A O 1
ATOM 3341 N N . ILE A 1 450 ? 2.137 2.638 26.527 1.00 97.75 450 ILE A N 1
ATOM 3342 C CA . ILE A 1 450 ? 2.236 3.118 25.145 1.00 97.75 450 ILE A CA 1
ATOM 3343 C C . ILE A 1 450 ? 0.851 3.153 24.505 1.00 97.75 450 ILE A C 1
ATOM 3345 O O . ILE A 1 450 ? 0.477 4.166 23.918 1.00 97.75 450 ILE A O 1
ATOM 3349 N N . GLY A 1 451 ? 0.066 2.081 24.638 1.00 97.38 451 GLY A N 1
ATOM 3350 C CA . GLY A 1 451 ? -1.264 2.073 24.044 1.00 97.38 451 GLY A CA 1
ATOM 3351 C C . GLY A 1 451 ? -2.204 3.101 24.690 1.00 97.38 451 GLY A C 1
ATOM 3352 O O . GLY A 1 451 ? -2.985 3.710 23.967 1.00 97.38 451 GLY A O 1
ATOM 3353 N N . ALA A 1 452 ? -2.077 3.398 25.993 1.00 97.50 452 ALA A N 1
ATOM 3354 C CA . ALA A 1 452 ? -2.834 4.480 26.633 1.00 97.50 452 ALA A CA 1
ATOM 3355 C C . ALA A 1 452 ? -2.473 5.843 26.035 1.00 97.50 452 ALA A C 1
ATOM 3357 O O . ALA A 1 452 ? -3.371 6.610 25.703 1.00 97.50 452 ALA A O 1
ATOM 3358 N N . ALA A 1 453 ? -1.184 6.113 25.806 1.00 97.56 453 ALA A N 1
ATOM 3359 C CA . ALA A 1 453 ? -0.742 7.344 25.152 1.00 97.56 453 ALA A CA 1
ATOM 3360 C C . ALA A 1 453 ? -1.259 7.471 23.703 1.00 97.56 453 ALA A C 1
ATOM 3362 O O . ALA A 1 453 ? -1.561 8.574 23.248 1.00 97.56 453 ALA A O 1
ATOM 3363 N N . LEU A 1 454 ? -1.389 6.358 22.970 1.00 97.25 454 LEU A N 1
ATOM 3364 C CA . LEU A 1 454 ? -1.982 6.361 21.627 1.00 97.25 454 LEU A CA 1
ATOM 3365 C C . LEU A 1 454 ? -3.500 6.594 21.671 1.00 97.25 454 LEU A C 1
ATOM 3367 O O . LEU A 1 454 ? -4.005 7.396 20.888 1.00 97.25 454 LEU A O 1
ATOM 3371 N N . LEU A 1 455 ? -4.219 5.952 22.599 1.00 96.88 455 LEU A N 1
ATOM 3372 C CA . LEU A 1 455 ? -5.656 6.174 22.806 1.00 96.88 455 LEU A CA 1
ATOM 3373 C C . LEU A 1 455 ? -5.949 7.620 23.231 1.00 96.88 455 LEU A C 1
ATOM 3375 O O . LEU A 1 455 ? -6.901 8.223 22.741 1.00 96.88 455 LEU A O 1
ATOM 3379 N N . ASP A 1 456 ? -5.116 8.197 24.096 1.00 96.12 456 ASP A N 1
ATOM 3380 C CA . ASP A 1 456 ? -5.211 9.591 24.541 1.00 96.12 456 ASP A CA 1
ATOM 3381 C C . ASP A 1 456 ? -5.099 10.578 23.365 1.00 96.12 456 ASP A C 1
ATOM 3383 O O . ASP A 1 456 ? -5.839 11.556 23.284 1.00 96.12 456 ASP A O 1
ATOM 3387 N N . ARG A 1 457 ? -4.240 10.266 22.385 1.00 95.88 457 ARG A N 1
ATOM 3388 C CA . ARG A 1 457 ? -4.027 11.080 21.177 1.00 95.88 457 ARG A CA 1
ATOM 3389 C C . ARG A 1 457 ? -5.031 10.853 20.049 1.00 95.88 457 ARG A C 1
ATOM 3391 O O . ARG A 1 457 ? -4.961 11.557 19.040 1.00 95.88 457 ARG A O 1
ATOM 3398 N N . MET A 1 458 ? -5.955 9.902 20.175 1.00 96.50 458 MET A N 1
ATOM 3399 C CA . MET A 1 458 ? -7.056 9.771 19.220 1.00 96.50 458 MET A CA 1
ATOM 3400 C C . MET A 1 458 ? -7.988 10.980 19.357 1.00 96.50 458 MET A C 1
ATOM 3402 O O . MET A 1 458 ? -8.803 11.049 20.275 1.00 96.50 458 MET A O 1
ATOM 3406 N N . GLU A 1 459 ? -7.845 11.940 18.436 1.00 89.12 459 GLU A N 1
ATOM 3407 C CA . GLU A 1 459 ? -8.656 13.161 18.374 1.00 89.12 459 GLU A CA 1
ATOM 3408 C C . GLU A 1 459 ? -10.161 12.855 18.288 1.00 89.12 459 GLU A C 1
ATOM 3410 O O . GLU A 1 459 ? -10.581 11.740 17.971 1.00 89.12 459 GLU A O 1
ATOM 3415 N N . ARG A 1 460 ? -11.007 13.878 18.486 1.00 78.25 460 ARG A N 1
ATOM 3416 C CA . ARG A 1 460 ? -12.477 13.738 18.500 1.00 78.25 460 ARG A CA 1
ATOM 3417 C C . ARG A 1 460 ? -13.049 13.003 17.280 1.00 78.25 460 ARG A C 1
ATOM 3419 O O . ARG A 1 460 ? -14.060 12.320 17.425 1.00 78.25 460 ARG A O 1
ATOM 3426 N N . GLY A 1 461 ? -12.410 13.117 16.110 1.00 80.19 461 GLY A N 1
ATOM 3427 C CA . GLY A 1 461 ? -12.801 12.396 14.892 1.00 80.19 461 GLY A CA 1
ATOM 3428 C C . GLY A 1 461 ? -12.589 10.877 14.967 1.00 80.19 461 GLY A C 1
ATOM 3429 O O . GLY A 1 461 ? -13.357 10.126 14.378 1.00 80.19 461 GLY A O 1
ATOM 3430 N N . ALA A 1 462 ? -11.610 10.421 15.750 1.00 90.19 462 ALA A N 1
ATOM 3431 C CA . ALA A 1 462 ? -11.306 9.011 15.995 1.00 90.19 462 ALA A CA 1
ATOM 3432 C C . ALA A 1 462 ? -11.865 8.497 17.336 1.00 90.19 462 ALA A C 1
ATOM 3434 O O . ALA A 1 462 ? -11.646 7.343 17.697 1.00 90.19 462 ALA A O 1
ATOM 3435 N N . ALA A 1 463 ? -12.620 9.314 18.078 1.00 89.25 463 ALA A N 1
ATOM 3436 C CA . ALA A 1 463 ? -13.139 8.936 19.391 1.00 89.25 463 ALA A CA 1
ATOM 3437 C C . ALA A 1 463 ? -14.118 7.746 19.338 1.00 89.25 463 ALA A C 1
ATOM 3439 O O . ALA A 1 463 ? -14.178 6.964 20.281 1.00 89.25 463 ALA A O 1
ATOM 3440 N N . THR A 1 464 ? -14.851 7.558 18.235 1.00 92.44 464 THR A N 1
ATOM 3441 C CA . THR A 1 464 ? -15.675 6.350 18.036 1.00 92.44 464 THR A CA 1
ATOM 3442 C C . THR A 1 464 ? -14.807 5.099 17.947 1.00 92.44 464 THR A C 1
ATOM 3444 O O . THR A 1 464 ? -15.127 4.087 18.563 1.00 92.44 464 THR A O 1
ATOM 3447 N N . ILE A 1 465 ? -13.682 5.183 17.233 1.00 93.69 465 ILE A N 1
ATOM 3448 C CA . ILE A 1 465 ? -12.732 4.075 17.107 1.00 93.69 465 ILE A CA 1
ATOM 3449 C C . ILE A 1 465 ? -12.072 3.818 18.462 1.00 93.69 465 ILE A C 1
ATOM 3451 O O . ILE A 1 465 ? -12.010 2.675 18.889 1.00 93.69 465 ILE A O 1
ATOM 3455 N N . ARG A 1 466 ? -11.684 4.867 19.201 1.00 95.75 466 ARG A N 1
ATOM 3456 C CA . ARG A 1 466 ? -11.172 4.748 20.578 1.00 95.75 466 ARG A CA 1
ATOM 3457 C C . ARG A 1 466 ? -12.115 3.936 21.472 1.00 95.75 466 ARG A C 1
ATOM 3459 O O . ARG A 1 466 ? -11.658 3.040 22.169 1.00 95.75 466 ARG A O 1
ATOM 3466 N N . LEU A 1 467 ? -13.420 4.211 21.425 1.00 95.12 467 LEU A N 1
ATOM 3467 C CA . LEU A 1 467 ? -14.420 3.459 22.194 1.00 95.12 467 LEU A CA 1
ATOM 3468 C C . LEU A 1 467 ? -14.550 2.012 21.733 1.00 95.12 467 LEU A C 1
ATOM 3470 O O . LEU A 1 467 ? -14.621 1.126 22.573 1.00 95.12 467 LEU A O 1
ATOM 3474 N N . GLN A 1 468 ? -14.546 1.768 20.421 1.00 95.06 468 GLN A N 1
ATOM 3475 C CA . GLN A 1 468 ? -14.554 0.407 19.886 1.00 95.06 468 GLN A CA 1
ATOM 3476 C C . GLN A 1 468 ? -13.325 -0.369 20.361 1.00 95.06 468 GLN A C 1
ATOM 3478 O O . GLN A 1 468 ? -13.462 -1.497 20.803 1.00 95.06 468 GLN A O 1
ATOM 3483 N N . LEU A 1 469 ? -12.139 0.244 20.343 1.00 95.56 469 LEU A N 1
ATOM 3484 C CA . LEU A 1 469 ? -10.918 -0.384 20.846 1.00 95.56 469 LEU A CA 1
ATOM 3485 C C . LEU A 1 469 ? -11.013 -0.692 22.340 1.00 95.56 469 LEU A C 1
ATOM 3487 O O . LEU A 1 469 ? -10.618 -1.775 22.748 1.00 95.56 469 LEU A O 1
ATOM 3491 N N . ILE A 1 470 ? -11.555 0.229 23.141 1.00 95.75 470 ILE A N 1
ATOM 3492 C CA . ILE A 1 470 ? -11.766 0.024 24.580 1.00 95.75 470 ILE A CA 1
ATOM 3493 C C . ILE A 1 470 ? -12.768 -1.111 24.849 1.00 95.75 470 ILE A C 1
ATOM 3495 O O . ILE A 1 470 ? -12.537 -1.900 25.762 1.00 95.75 470 ILE A O 1
ATOM 3499 N N . ASP A 1 471 ? -13.838 -1.217 24.054 1.00 95.19 471 ASP A N 1
ATOM 3500 C CA . ASP A 1 471 ? -14.854 -2.276 24.160 1.00 95.19 471 ASP A CA 1
ATOM 3501 C C . ASP A 1 471 ? -14.279 -3.680 23.854 1.00 95.19 471 ASP A C 1
ATOM 3503 O O . ASP A 1 471 ? -14.773 -4.663 24.404 1.00 95.19 471 ASP A O 1
ATOM 3507 N N . GLU A 1 472 ? -13.239 -3.789 23.015 1.00 96.81 472 GLU A N 1
ATOM 3508 C CA . GLU A 1 472 ? -12.561 -5.063 22.692 1.00 96.81 472 GLU A CA 1
ATOM 3509 C C . GLU A 1 472 ? -11.511 -5.487 23.738 1.00 96.81 472 GLU A C 1
ATOM 3511 O O . GLU A 1 472 ? -11.015 -6.617 23.707 1.00 96.81 472 GLU A O 1
ATOM 3516 N N . LEU A 1 473 ? -11.111 -4.590 24.646 1.00 95.75 473 LEU A N 1
ATOM 3517 C CA . LEU A 1 473 ? -10.127 -4.904 25.682 1.00 95.75 473 LEU A CA 1
ATOM 3518 C C . LEU A 1 473 ? -10.773 -5.685 26.832 1.00 95.75 473 LEU A C 1
ATOM 3520 O O . LEU A 1 473 ? -11.893 -5.399 27.256 1.00 95.75 473 LEU A O 1
ATOM 3524 N N . ASP A 1 474 ? -10.015 -6.618 27.416 1.00 96.75 474 ASP A N 1
ATOM 3525 C CA . ASP A 1 474 ? -10.399 -7.242 28.685 1.00 96.75 474 ASP A CA 1
ATOM 3526 C C . ASP A 1 474 ? -10.679 -6.158 29.749 1.00 96.75 474 ASP A C 1
ATOM 3528 O O . ASP A 1 474 ? -9.907 -5.194 29.838 1.00 96.75 474 ASP A O 1
ATOM 3532 N N . PRO A 1 475 ? -11.730 -6.285 30.583 1.00 95.31 475 PRO A N 1
ATOM 3533 C CA . PRO A 1 475 ? -12.096 -5.256 31.554 1.00 95.31 475 PRO A CA 1
ATOM 3534 C C . PRO A 1 475 ? -10.957 -4.820 32.488 1.00 95.31 475 PRO A C 1
ATOM 3536 O O . PRO A 1 475 ? -10.870 -3.638 32.828 1.00 95.31 475 PRO A O 1
ATOM 3539 N N . ALA A 1 476 ? -10.060 -5.731 32.885 1.00 95.88 476 ALA A N 1
ATOM 3540 C CA . ALA A 1 476 ? -8.924 -5.389 33.739 1.00 95.88 476 ALA A CA 1
ATOM 3541 C C . ALA A 1 476 ? -7.869 -4.572 32.979 1.00 95.88 476 ALA A C 1
ATOM 3543 O O . ALA A 1 476 ? -7.303 -3.619 33.522 1.00 95.88 476 ALA A O 1
ATOM 3544 N N . LEU A 1 477 ? -7.627 -4.904 31.707 1.00 96.19 477 LEU A N 1
ATOM 3545 C CA . LEU A 1 477 ? -6.748 -4.120 30.840 1.00 96.19 477 LEU A CA 1
ATOM 3546 C C . LEU A 1 477 ? -7.362 -2.757 30.529 1.00 96.19 477 LEU A C 1
ATOM 3548 O O . LEU A 1 477 ? -6.673 -1.754 30.670 1.00 96.19 477 LEU A O 1
ATOM 3552 N N . CYS A 1 478 ? -8.648 -2.705 30.186 1.00 96.44 478 CYS A N 1
ATOM 3553 C CA . CYS A 1 478 ? -9.400 -1.473 29.964 1.00 96.44 478 CYS A CA 1
ATOM 3554 C C . CYS A 1 478 ? -9.250 -0.500 31.145 1.00 96.44 478 CYS A C 1
ATOM 3556 O O . CYS A 1 478 ? -8.841 0.645 30.949 1.00 96.44 478 CYS A O 1
ATOM 3558 N N . ALA A 1 479 ? -9.460 -0.972 32.380 1.00 95.56 479 ALA A N 1
ATOM 3559 C CA . ALA A 1 479 ? -9.249 -0.161 33.579 1.00 95.56 479 ALA A CA 1
ATOM 3560 C C . ALA A 1 479 ? -7.807 0.369 33.680 1.00 95.56 479 ALA A C 1
ATOM 3562 O O . ALA A 1 479 ? -7.595 1.539 34.005 1.00 95.56 479 ALA A O 1
ATOM 3563 N N . LYS A 1 480 ? -6.812 -0.463 33.345 1.00 97.62 480 LYS A N 1
ATOM 3564 C CA . LYS A 1 480 ? -5.400 -0.060 33.331 1.00 97.62 480 LYS A CA 1
ATOM 3565 C C . LYS A 1 480 ? -5.114 1.007 32.269 1.00 97.62 480 LYS A C 1
ATOM 3567 O O . LYS A 1 480 ? -4.453 1.991 32.586 1.00 97.62 480 LYS A O 1
ATOM 3572 N N . PHE A 1 481 ? -5.626 0.854 31.048 1.00 96.81 481 PHE A N 1
ATOM 3573 C CA . PHE A 1 481 ? -5.494 1.858 29.988 1.00 96.81 481 PHE A CA 1
ATOM 3574 C C . PHE A 1 481 ? -6.138 3.187 30.395 1.00 96.81 481 PHE A C 1
ATOM 3576 O O . PHE A 1 481 ? -5.470 4.215 30.344 1.00 96.81 481 PHE A O 1
ATOM 3583 N N . LEU A 1 482 ? -7.380 3.163 30.891 1.00 96.62 482 LEU A N 1
ATOM 3584 C CA . LEU A 1 482 ? -8.088 4.361 31.355 1.00 96.62 482 LEU A CA 1
ATOM 3585 C C . LEU A 1 482 ? -7.352 5.066 32.501 1.00 96.62 482 LEU A C 1
ATOM 3587 O O . LEU A 1 482 ? -7.308 6.289 32.524 1.00 96.62 482 LEU A O 1
ATOM 3591 N N . SER A 1 483 ? -6.728 4.313 33.415 1.00 97.19 483 SER A N 1
ATOM 3592 C CA . SER A 1 483 ? -5.939 4.893 34.513 1.00 97.19 483 SER A CA 1
ATOM 3593 C C . SER A 1 483 ? -4.639 5.579 34.067 1.00 97.19 483 SER A C 1
ATOM 3595 O O . SER A 1 483 ? -4.075 6.359 34.828 1.00 97.19 483 SER A O 1
ATOM 3597 N N . LEU A 1 484 ? -4.150 5.267 32.860 1.00 97.31 484 LEU A N 1
ATOM 3598 C CA . LEU A 1 484 ? -2.916 5.814 32.283 1.00 97.31 484 LEU A CA 1
ATOM 3599 C C . LEU A 1 484 ? -3.169 6.906 31.230 1.00 97.31 484 LEU A C 1
ATOM 3601 O O . LEU A 1 484 ? -2.221 7.562 30.802 1.00 97.31 484 LEU A O 1
ATOM 3605 N N . MET A 1 485 ? -4.416 7.083 30.789 1.00 97.12 485 MET A N 1
ATOM 3606 C CA . MET A 1 485 ? -4.830 8.176 29.906 1.00 97.12 485 MET A CA 1
ATOM 3607 C C . MET A 1 485 ? -4.937 9.496 30.682 1.00 97.12 485 MET A C 1
ATOM 3609 O O . MET A 1 485 ? -4.989 9.502 31.914 1.00 97.12 485 MET A O 1
ATOM 3613 N N . SER A 1 486 ? -5.002 10.626 29.971 1.00 96.38 486 SER A N 1
ATOM 3614 C CA . SER A 1 486 ? -5.342 11.897 30.613 1.00 96.38 486 SER A CA 1
ATOM 3615 C C . SER A 1 486 ? -6.751 11.838 31.211 1.00 96.38 486 SER A C 1
ATOM 3617 O O . SER A 1 486 ? -7.638 11.155 30.692 1.00 96.38 486 SER A O 1
ATOM 3619 N N . GLU A 1 487 ? -6.979 12.582 32.296 1.00 96.00 487 GLU A N 1
ATOM 3620 C CA . GLU A 1 487 ? -8.293 12.660 32.946 1.00 96.00 487 GLU A CA 1
ATOM 3621 C C . GLU A 1 487 ? -9.387 13.114 31.963 1.00 96.00 487 GLU A C 1
ATOM 3623 O O . GLU A 1 487 ? -10.501 12.588 31.979 1.00 96.00 487 GLU A O 1
ATOM 3628 N N . GLU A 1 488 ? -9.058 14.024 31.041 1.00 95.00 488 GLU A N 1
ATOM 3629 C CA . GLU A 1 488 ? -9.970 14.493 29.994 1.00 95.00 488 GLU A CA 1
ATOM 3630 C C . GLU A 1 488 ? -10.348 13.365 29.020 1.00 95.00 488 GLU A C 1
ATOM 3632 O O . GLU A 1 488 ? -11.532 13.099 28.810 1.00 95.00 488 GLU A O 1
ATOM 3637 N N . ALA A 1 489 ? -9.373 12.633 28.472 1.00 93.50 489 ALA A N 1
ATOM 3638 C CA . ALA A 1 489 ? -9.661 11.553 27.529 1.00 93.50 489 ALA A CA 1
ATOM 3639 C C . ALA A 1 489 ? -10.343 10.347 28.198 1.00 93.50 489 ALA A C 1
ATOM 3641 O O . ALA A 1 489 ? -11.207 9.702 27.588 1.00 93.50 489 ALA A O 1
ATOM 3642 N N . ALA A 1 490 ? -9.978 10.035 29.446 1.00 94.69 490 ALA A N 1
ATOM 3643 C CA . ALA A 1 490 ? -10.593 8.969 30.230 1.00 94.69 490 ALA A CA 1
ATOM 3644 C C . ALA A 1 490 ? -12.050 9.308 30.584 1.00 94.69 490 ALA A C 1
ATOM 3646 O O . ALA A 1 490 ? -12.939 8.488 30.345 1.00 94.69 490 ALA A O 1
ATOM 3647 N N . SER A 1 491 ? -12.315 10.522 31.080 1.00 93.81 491 SER A N 1
ATOM 3648 C CA . SER A 1 491 ? -13.672 10.985 31.403 1.00 93.81 491 SER A CA 1
ATOM 3649 C C . SER A 1 491 ? -14.562 11.078 30.162 1.00 93.81 491 SER A C 1
ATOM 3651 O O . SER A 1 491 ? -15.704 10.617 30.199 1.00 93.81 491 SER A O 1
ATOM 3653 N N . GLU A 1 492 ? -14.036 11.566 29.033 1.00 94.44 492 GLU A N 1
ATOM 3654 C CA . GLU A 1 492 ? -14.758 11.571 27.758 1.00 94.44 492 GLU A CA 1
ATOM 3655 C C . GLU A 1 492 ? -15.107 10.141 27.313 1.00 94.44 492 GLU A C 1
ATOM 3657 O O . GLU A 1 492 ? -16.232 9.875 26.882 1.00 94.44 492 GLU A O 1
ATOM 3662 N N . SER A 1 493 ? -14.164 9.202 27.428 1.00 93.31 493 SER A N 1
ATOM 3663 C CA . SER A 1 493 ? -14.387 7.806 27.034 1.00 93.31 493 SER A CA 1
ATOM 3664 C C . SER A 1 493 ? -15.420 7.118 27.930 1.00 93.31 493 SER A C 1
ATOM 3666 O O . SER A 1 493 ? -16.333 6.472 27.418 1.00 93.31 493 SER A O 1
ATOM 3668 N N . LEU A 1 494 ? -15.338 7.312 29.250 1.00 93.62 494 LEU A N 1
ATOM 3669 C CA . LEU A 1 494 ? -16.311 6.796 30.218 1.00 93.62 494 LEU A CA 1
ATOM 3670 C C . LEU A 1 494 ? -17.714 7.360 29.968 1.00 93.62 494 LEU A C 1
ATOM 3672 O O . LEU A 1 494 ? -18.668 6.594 29.845 1.00 93.62 494 LEU A O 1
ATOM 3676 N N . SER A 1 495 ? -17.831 8.680 29.795 1.00 93.44 495 SER A N 1
ATOM 3677 C CA . SER A 1 495 ? -19.112 9.341 29.526 1.00 93.44 495 SER A CA 1
ATOM 3678 C C . SER A 1 495 ? -19.789 8.796 28.264 1.00 93.44 495 SER A C 1
ATOM 3680 O O . SER A 1 495 ? -20.992 8.517 28.260 1.00 93.44 495 SER A O 1
ATOM 3682 N N . ARG A 1 496 ? -19.017 8.574 27.192 1.00 91.62 496 ARG A N 1
ATOM 3683 C CA . ARG A 1 496 ? -19.552 8.006 25.949 1.00 91.62 496 ARG A CA 1
ATOM 3684 C C . ARG A 1 496 ? -19.897 6.519 26.073 1.00 91.62 496 ARG A C 1
ATOM 3686 O O . ARG A 1 496 ? -20.926 6.114 25.535 1.00 91.62 496 ARG A O 1
ATOM 3693 N N . MET A 1 497 ? -19.096 5.717 26.782 1.00 91.00 497 MET A N 1
ATOM 3694 C CA . MET A 1 497 ? -19.427 4.310 27.052 1.00 91.00 497 MET A CA 1
ATOM 3695 C C . MET A 1 497 ? -20.732 4.179 27.840 1.00 91.00 497 MET A C 1
ATOM 3697 O O . MET A 1 497 ? -21.556 3.326 27.514 1.00 91.00 497 MET A O 1
ATOM 3701 N N . ASP A 1 498 ? -20.948 5.024 28.849 1.00 91.94 498 ASP A N 1
ATOM 3702 C CA . ASP A 1 498 ? -22.184 5.018 29.633 1.00 91.94 498 ASP A CA 1
ATOM 3703 C C . ASP A 1 498 ? -23.392 5.403 28.775 1.00 91.94 498 ASP A C 1
ATOM 3705 O O . ASP A 1 498 ? -24.442 4.761 28.859 1.00 91.94 498 ASP A O 1
ATOM 3709 N N . HIS A 1 499 ? -23.232 6.384 27.882 1.00 89.38 499 HIS A N 1
ATOM 3710 C CA . HIS A 1 499 ? -24.274 6.764 26.933 1.00 89.38 499 HIS A CA 1
ATOM 3711 C C . HIS A 1 499 ? -24.609 5.632 25.943 1.00 89.38 499 HIS A C 1
ATOM 3713 O O . HIS A 1 499 ? -25.784 5.347 25.709 1.00 89.38 499 HIS A O 1
ATOM 3719 N N . GLU A 1 500 ? -23.608 4.932 25.403 1.00 86.62 500 GLU A N 1
ATOM 3720 C CA . GLU A 1 500 ? -23.826 3.775 24.521 1.00 86.62 500 GLU A CA 1
ATOM 3721 C C . GLU A 1 500 ? -24.434 2.577 25.265 1.00 86.62 500 GLU A C 1
ATOM 3723 O O . GLU A 1 500 ? -25.357 1.935 24.760 1.00 86.62 500 GLU A O 1
ATOM 3728 N N . LYS A 1 501 ? -24.014 2.305 26.506 1.00 85.75 501 LYS A N 1
ATOM 3729 C CA . LYS A 1 501 ? -24.655 1.289 27.357 1.00 85.75 501 LYS A CA 1
ATOM 3730 C C . LYS A 1 501 ? -26.113 1.638 27.646 1.00 85.75 501 LYS A C 1
ATOM 3732 O O . LYS A 1 501 ? -26.962 0.748 27.588 1.00 85.75 501 LYS A O 1
ATOM 3737 N N . ALA A 1 502 ? -26.420 2.906 27.918 1.00 81.38 502 ALA A N 1
ATOM 3738 C CA . ALA A 1 502 ? -27.789 3.373 28.113 1.00 81.38 502 ALA A CA 1
ATOM 3739 C C . ALA A 1 502 ? -28.640 3.173 26.847 1.00 81.38 502 ALA A C 1
ATOM 3741 O O . ALA A 1 502 ? -29.739 2.628 26.940 1.00 81.38 502 ALA A O 1
ATOM 3742 N N . LYS A 1 503 ? -28.110 3.500 25.659 1.00 86.38 503 LYS A N 1
ATOM 3743 C CA . LYS A 1 503 ? -28.785 3.227 24.378 1.00 86.38 503 LYS A CA 1
ATOM 3744 C C . LYS A 1 503 ? -29.020 1.738 24.138 1.00 86.38 503 LYS A C 1
ATOM 3746 O O . LYS A 1 503 ? -30.113 1.363 23.725 1.00 86.38 503 LYS A O 1
ATOM 3751 N N . ARG A 1 504 ? -28.028 0.877 24.402 1.00 86.31 504 ARG A N 1
ATOM 3752 C CA . ARG A 1 504 ? -28.172 -0.584 24.244 1.00 86.31 504 ARG A CA 1
ATOM 3753 C C . ARG A 1 504 ? -29.247 -1.145 25.179 1.00 86.31 504 ARG A C 1
ATOM 3755 O O . ARG A 1 504 ? -30.019 -1.997 24.752 1.00 86.31 504 ARG A O 1
ATOM 3762 N N . ARG A 1 505 ? -29.336 -0.647 26.420 1.00 85.62 505 ARG A N 1
ATOM 3763 C CA . ARG A 1 505 ? -30.424 -0.993 27.356 1.00 85.62 505 ARG A CA 1
ATOM 3764 C C . ARG A 1 505 ? -31.782 -0.542 26.821 1.00 85.62 505 ARG A C 1
ATOM 3766 O O . ARG A 1 505 ? -32.668 -1.370 26.691 1.00 85.62 505 ARG A O 1
ATOM 3773 N N . GLN A 1 506 ? -31.906 0.713 26.391 1.00 86.56 506 GLN A N 1
ATOM 3774 C CA . GLN A 1 506 ? -33.150 1.230 25.814 1.00 86.56 506 GLN A CA 1
ATOM 3775 C C . GLN A 1 506 ? -33.594 0.443 24.568 1.00 86.56 506 GLN A C 1
ATOM 3777 O O . GLN A 1 506 ? -34.770 0.126 24.422 1.00 86.56 506 GLN A O 1
ATOM 3782 N N . ALA A 1 507 ? -32.667 0.106 23.668 1.00 88.56 507 ALA A N 1
ATOM 3783 C CA . ALA A 1 507 ? -32.962 -0.696 22.482 1.00 88.56 507 ALA A CA 1
ATOM 3784 C C . ALA A 1 507 ? -33.418 -2.117 22.848 1.00 88.56 507 ALA A C 1
ATOM 3786 O O . ALA A 1 507 ? -34.332 -2.650 22.222 1.00 88.56 507 ALA A O 1
ATOM 3787 N N . ARG A 1 508 ? -32.807 -2.715 23.875 1.00 92.19 508 ARG A N 1
ATOM 3788 C CA . ARG A 1 508 ? -33.217 -4.014 24.408 1.00 92.19 508 ARG A CA 1
ATOM 3789 C C . ARG A 1 508 ? -34.625 -3.960 25.002 1.00 92.19 508 ARG A C 1
ATOM 3791 O O . ARG A 1 508 ? -35.436 -4.797 24.630 1.00 92.19 508 ARG A O 1
ATOM 3798 N N . ASP A 1 509 ? -34.931 -2.961 25.826 1.00 91.00 509 ASP A N 1
ATOM 3799 C CA . ASP A 1 509 ? -36.259 -2.790 26.433 1.00 91.00 509 ASP A CA 1
ATOM 3800 C C . ASP A 1 509 ? -37.347 -2.585 25.360 1.00 91.00 509 ASP A C 1
ATOM 3802 O O . ASP A 1 509 ? -38.451 -3.114 25.471 1.00 91.00 509 ASP A O 1
ATOM 3806 N N . LEU A 1 510 ? -37.027 -1.867 24.274 1.00 91.25 510 LEU A N 1
ATOM 3807 C CA . LEU A 1 510 ? -37.924 -1.713 23.123 1.00 91.25 510 LEU A CA 1
ATOM 3808 C C . LEU A 1 510 ? -38.153 -3.035 22.375 1.00 91.25 510 LEU A C 1
ATOM 3810 O O . LEU A 1 510 ? -39.278 -3.312 21.968 1.00 91.25 510 LEU A O 1
ATOM 3814 N N . LEU A 1 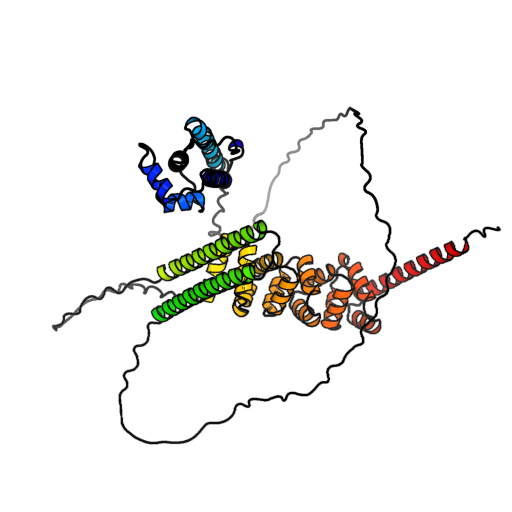511 ? -37.115 -3.858 22.189 1.00 90.69 511 LEU A N 1
ATOM 3815 C CA . LEU A 1 511 ? -37.246 -5.167 21.540 1.00 90.69 511 LEU A CA 1
ATOM 3816 C C . LEU A 1 511 ? -38.010 -6.172 22.413 1.00 90.69 511 LEU A C 1
ATOM 3818 O O . LEU A 1 511 ? -38.849 -6.907 21.894 1.00 90.69 511 LEU A O 1
ATOM 3822 N N . GLU A 1 512 ? -37.760 -6.181 23.723 1.00 91.31 512 GLU A N 1
ATOM 3823 C CA . GLU A 1 512 ? -38.496 -7.014 24.682 1.00 91.31 512 GLU A CA 1
ATOM 3824 C C . GLU A 1 512 ? -39.972 -6.573 24.763 1.00 91.31 512 GLU A C 1
ATOM 3826 O O . GLU A 1 512 ? -40.863 -7.418 24.709 1.00 91.31 512 GLU A O 1
ATOM 3831 N N . GLY A 1 513 ? -40.256 -5.264 24.731 1.00 88.62 513 GLY A N 1
ATOM 3832 C CA . GLY A 1 513 ? -41.625 -4.734 24.703 1.00 88.62 513 GLY A CA 1
ATOM 3833 C C . GLY A 1 513 ? -42.420 -5.038 23.423 1.00 88.62 513 GLY A C 1
ATOM 3834 O O . GLY A 1 513 ? -43.648 -5.103 23.466 1.00 88.62 513 GLY A O 1
ATOM 3835 N N . ILE A 1 514 ? -41.753 -5.256 22.282 1.00 83.50 514 ILE A N 1
ATOM 3836 C CA . ILE A 1 514 ? -42.405 -5.686 21.028 1.00 83.50 514 ILE A CA 1
ATOM 3837 C C . ILE A 1 514 ? -42.716 -7.194 21.052 1.00 83.50 514 ILE A C 1
ATOM 3839 O O . ILE A 1 514 ? -43.712 -7.624 20.467 1.00 83.50 514 ILE A O 1
ATOM 3843 N N . GLY A 1 515 ? -41.901 -7.998 21.744 1.00 75.19 515 GLY A N 1
ATOM 3844 C CA . GLY A 1 515 ? -42.084 -9.450 21.855 1.00 75.19 515 GLY A CA 1
ATOM 3845 C C . GLY A 1 515 ? -43.380 -9.867 22.560 1.00 75.19 515 GLY A C 1
ATOM 3846 O O . GLY A 1 515 ? -43.988 -10.865 22.169 1.00 75.19 515 GLY A O 1
ATOM 3847 N N . ASP A 1 516 ? -43.846 -9.066 23.521 1.00 68.94 516 ASP A N 1
ATOM 3848 C CA . ASP A 1 516 ? -45.077 -9.323 24.283 1.00 68.94 516 ASP A CA 1
ATOM 3849 C C . ASP A 1 516 ? -46.370 -8.949 23.537 1.00 68.94 516 ASP A C 1
ATOM 3851 O O . ASP A 1 516 ? -47.459 -9.340 23.951 1.00 68.94 516 ASP A O 1
ATOM 3855 N N . GLN A 1 517 ? -46.290 -8.248 22.399 1.00 67.44 517 GLN A N 1
ATOM 3856 C CA . GLN A 1 517 ? -47.462 -7.942 21.566 1.00 67.44 517 GLN A CA 1
ATOM 3857 C C . GLN A 1 517 ? -47.721 -8.984 20.474 1.00 67.44 517 GLN A C 1
ATOM 3859 O O . GLN A 1 517 ? -48.415 -8.692 19.498 1.00 67.44 517 GLN A O 1
ATOM 3864 N N . ARG A 1 518 ? -47.180 -10.204 20.593 1.00 66.94 518 ARG A N 1
ATOM 3865 C CA . ARG A 1 518 ? -47.502 -11.277 19.647 1.00 66.94 518 ARG A CA 1
ATOM 3866 C C . ARG A 1 518 ? -48.994 -11.606 19.805 1.00 66.94 518 ARG A C 1
ATOM 3868 O O . ARG A 1 518 ? -49.371 -12.127 20.853 1.00 66.94 518 ARG A O 1
ATOM 3875 N N . PRO A 1 519 ? -49.855 -11.286 18.820 1.00 71.56 519 PRO A N 1
ATOM 3876 C CA . PRO A 1 519 ? -51.282 -11.511 18.967 1.00 71.56 519 PRO A CA 1
ATOM 3877 C C . PRO A 1 519 ? -51.496 -13.010 19.155 1.00 71.56 519 PRO A C 1
ATOM 3879 O O . PRO A 1 519 ? -51.056 -13.808 18.324 1.00 71.56 519 PRO A O 1
ATOM 3882 N N . GLU A 1 520 ? -52.135 -13.393 20.259 1.00 68.69 520 GLU A N 1
ATOM 3883 C CA . GLU A 1 520 ? -52.625 -14.751 20.447 1.00 68.69 520 GLU A CA 1
ATOM 3884 C C . GLU A 1 520 ? -53.587 -15.052 19.295 1.00 68.69 520 GLU A C 1
ATOM 3886 O O . GLU A 1 520 ? -54.757 -14.661 19.306 1.00 68.69 520 GLU A O 1
ATOM 3891 N N . HIS A 1 521 ? -53.088 -15.718 18.254 1.00 69.12 521 HIS A N 1
ATOM 3892 C CA . HIS A 1 521 ? -53.946 -16.341 17.265 1.00 69.12 521 HIS A CA 1
ATOM 3893 C C . HIS A 1 521 ? -54.657 -17.490 17.970 1.00 69.12 521 HIS A C 1
ATOM 3895 O O . HIS A 1 521 ? -54.142 -18.602 18.076 1.00 69.12 521 HIS A O 1
ATOM 3901 N N . LYS A 1 522 ? -55.838 -17.175 18.507 1.00 63.22 522 LYS A N 1
ATOM 3902 C CA . LYS A 1 522 ? -56.819 -18.177 18.897 1.00 63.22 522 LYS A CA 1
ATOM 3903 C C . LYS A 1 522 ? -57.168 -18.992 17.640 1.00 63.22 522 LYS A C 1
ATOM 3905 O O . LYS A 1 522 ? -57.552 -18.364 16.650 1.00 63.22 522 LYS A O 1
ATOM 3910 N N . PRO A 1 523 ? -56.966 -20.321 17.664 1.00 69.19 523 PRO A N 1
ATOM 3911 C CA . PRO A 1 523 ? -57.247 -21.201 16.533 1.00 69.19 523 PRO A CA 1
ATOM 3912 C C . PRO A 1 523 ? -58.734 -21.266 16.185 1.00 69.19 523 PRO A C 1
ATOM 3914 O O . PRO A 1 523 ? -59.572 -21.037 17.093 1.00 69.19 523 PRO A O 1
#

Organism: NCBI:txid556532

Foldseek 3Di:
DQPDAQDCPVQPLVPQQALVSLLVSLLVLCVSLVNDQLVLLQVQLVVDPPADRADSVRVCCSNQNPDDDDLSRLVSSCRSSNHDPVVVVSSSVSSVNNVCSVVPPPDDPPPPPPPDDDDDDDDDDDDDDDDDDDDDDDDDDDDDDDDDDDDDDDDDDDDDDDDDDDDDDDDDDDDDDDDDDDDDDDDDDDDDDDDDDDDDDDDDDDPDDPDPPPDVVVVVLVVLVVVLVVLVVVLVVVLVVLVVVVVVDPPVDPVVSVVVNVVSVVLSVVVNVLSVVLSVVVVVPPDPDDPDDDDDDDDDDDDDDDDDDDDDDDDPDPDPDDVLVSVVVSVVVCPVNDDLLSVLVVCVSVVDAVSLQSCLVVPLPSLLVNCVNDDLLVSLVSLLSHDLLSSLSNLLPHDLLSSLSSLLNHDLLSSLSNLVNHDLVSSLSNLLNHDLQSSLSNLVNVPLLSSLVSLLPQPPVSLVSSLSNLVNDDPVSSVSSLVNHPPVSSVVSVVVVVVVVVVVVVVVVVVVVVVVPPPPPPD

InterPro domains:
  IPR001387 Cro/C1-type, helix-turn-helix domain [PS50943] (54-88)
  IPR006668 Magnesium transporter, MgtE intracellular domain [PF03448] (410-504)

Sequence (523 aa):
MPDGPVTTDDIPLEHVHSFAALRAMLIRLHDLVGRPGAGEVKRFTAAAPGLVTLSRNRVVRILRGPIRPSRDELRALLHAYGVPEDQRRRWDEAWARAAGERRLRPPAPRVPDTSESLVADSRGAESPAAESRGAGSRGAGSRSADAGAAEVGSAGSTPAEPHPAPRSAESLTTPRSAEPRSAPLAAESLTAESLVEEGAAGGAGGGRRPAPEEDPRAASARRMLEVRERCAERLRRLKNELVASRAQTDLDDPAASTQLVRSLDFALRRLQDIIDEACTEVLATVPTTATATPISGRPAARSPSTRDATGAGEPAGGSPAEPEDQALAWLSAVQDAVPLPIVANLLRVMRDVPMFNHIAQERPLLMTELLAVLPPVEASRWLQTWEPESAAETLAVAEPARAAAHVTLMPPEAAATLLVRVSQRRSVAILAEMRSEPAARLLIAMGPSIGAALLDRMERGAATIRLQLIDELDPALCAKFLSLMSEEAASESLSRMDHEKAKRRQARDLLEGIGDQRPEHKP